Protein AF-A0A820NLX1-F1 (afdb_monomer_lite)

Sequence (592 aa):
MACFSILPISNDMIPKIEYGDEIFIEIHLDERYYVGDNAQLCKVWKKDEKIIIEKQFKIFSDPDQCFDFITSYEWRKVFLTITDQFTYILPLIHDIKQIVYIYIYSQSPDKVPYNSSIYSKLRSIVDENSSNADAVLLQDIEDFRRDLMPIKVINPVERKIKLLIHEKMDIDEYSIVWLHNNENSTFIDTSSIFDITNSFKSFYNVDQCLNYLTSESETKIFFITSYLDYELILSKVFELSRVISIYLFYNDPNSINISNKFIKKLRGIFSDMKTLCNQLSEEYKQNISMQKMSISIFHEDKHEKTIRNLSKDNARFLWFQLLINVLIRIPHNDQAKEQMINDCRIHYKDDSKAQRDIEKFNQTYKSSEALRFYTEDSFLYRLFNQALRKENIDFLFIFRFFMADMYNQLQQLYMEQFQNNSIQNGTGLMLFRGQIMSDIEFNYIKENIGRVISVNTFFSTTAHRQVAIIFSGAVPNVQNANYVSVLFEIDTNVLHNRIKRPFASLEAFSKIKDESEVLFAVGSTFRIESIHDYRTNEGYWYVKMKLAEDTDEINELRNQLEKQYCNQGDLCSIGQILRDMGDYKKKQNAVF

Radius of gyration: 30.39 Å; chains: 1; bounding box: 86×61×94 Å

Foldseek 3Di:
DDDDDDDDDDPPDPPPPDDDPDQAAEEEAELVDDPPPPPPDDDWDDDDPDTDDDHHYYYHNDVVVVVVVLVVCLRHAYAYEYELVCVVCLVVCLPRPNYQAYEYEYCCQVPRPDDCVVRVRYDYHFNNPDPCRCVVVVVVVVVVVLLPPDPPLPDLVVLLVCLVPPDLQPLALEAEEEAEALPDDDDDPCVLVVVQDLRYYYDPDLVVSLCVLPDPDNRAYAYEYQYPPVVVSLVSNQPRPSYQAYEYEYLDQPVDDDDPVRVQRYDGYHPDPVVVSVSSNVVSCLVVLLVLADLDDDDPPDFFGFKDFCVVCVVVLLLLVLLLLLLLLADQDVVLVVLLLVSQCSSCVSPPQQVVLSVVCNPPDDLLQLVLNCPDPHSCVVQVQVCLRRVVSNNSSSCSNSSNSVQVNLVVQLCVPPVVPPPVAQPFQWWKAKHKDWPVVVVVLVVQAQTKMWGSGWHKIASDQVLRLVRLVFDAPDDNPTMFIEMEIETARDDSVQDPWGKHFCCVNDPCNVRRMIITGGGFMKHWHDWDDPRNPSRHIYTYIYGDRDDPVNVVVSVVLCVVQVPPSHPVSSSVSVSVSVVVVVVVVVVD

Structure (mmCIF, N/CA/C/O backbone):
data_AF-A0A820NLX1-F1
#
_entry.id   AF-A0A820NLX1-F1
#
loop_
_atom_site.group_PDB
_atom_site.id
_atom_site.type_symbol
_atom_site.label_atom_id
_atom_site.label_alt_id
_atom_site.label_comp_id
_atom_site.label_asym_id
_atom_site.label_entity_id
_atom_site.label_seq_id
_atom_site.pdbx_PDB_ins_code
_atom_site.Cartn_x
_atom_site.Cartn_y
_atom_site.Cartn_z
_atom_site.occupancy
_atom_site.B_iso_or_equiv
_atom_site.auth_seq_id
_atom_site.auth_comp_id
_atom_site.auth_asym_id
_atom_site.auth_atom_id
_atom_site.pdbx_PDB_model_num
ATOM 1 N N . MET A 1 1 ? 53.587 31.827 45.228 1.00 31.38 1 MET A N 1
ATOM 2 C CA . MET A 1 1 ? 53.708 32.740 44.071 1.00 31.38 1 MET A CA 1
ATOM 3 C C . MET A 1 1 ? 53.280 31.958 42.839 1.00 31.38 1 MET A C 1
ATOM 5 O O . MET A 1 1 ? 53.704 30.818 42.728 1.00 31.38 1 MET A O 1
ATOM 9 N N . ALA A 1 2 ? 52.494 32.591 41.965 1.00 23.03 2 ALA A N 1
ATOM 10 C CA . ALA A 1 2 ? 52.063 32.152 40.630 1.00 23.03 2 ALA A CA 1
ATOM 11 C C . ALA A 1 2 ? 50.809 31.250 40.506 1.00 23.03 2 ALA A C 1
ATOM 13 O O . ALA A 1 2 ? 50.688 30.196 41.119 1.00 23.03 2 ALA A O 1
ATOM 14 N N . CYS A 1 3 ? 49.897 31.780 39.682 1.00 22.92 3 CYS A N 1
ATOM 15 C CA . CYS A 1 3 ? 48.597 31.315 39.198 1.00 22.92 3 CYS A CA 1
ATOM 16 C C . CYS A 1 3 ? 48.678 30.252 38.080 1.00 22.92 3 CYS A C 1
ATOM 18 O O . CYS A 1 3 ? 49.757 29.984 37.558 1.00 22.92 3 CYS A O 1
ATOM 20 N N . PHE A 1 4 ? 47.468 29.871 37.628 1.00 21.88 4 PHE A N 1
ATOM 21 C CA . PHE A 1 4 ? 47.058 29.228 36.363 1.00 21.88 4 PHE A CA 1
ATOM 22 C C . PHE A 1 4 ? 47.015 27.692 36.425 1.00 21.88 4 PHE A C 1
ATOM 24 O O . PHE A 1 4 ? 47.928 27.070 36.940 1.00 21.88 4 PHE A O 1
ATOM 31 N N . SER A 1 5 ? 45.984 26.987 35.955 1.00 21.77 5 SER A N 1
ATOM 32 C CA . SER A 1 5 ? 44.834 27.330 35.104 1.00 21.77 5 SER A CA 1
ATOM 33 C C . SER A 1 5 ? 43.844 26.158 35.128 1.00 21.77 5 SER A C 1
ATOM 35 O O . SER A 1 5 ? 44.254 25.004 35.233 1.00 21.77 5 SER A O 1
ATOM 37 N N . ILE A 1 6 ? 42.554 26.461 34.993 1.00 27.42 6 ILE A N 1
ATOM 38 C CA . ILE A 1 6 ? 41.476 25.490 34.780 1.00 27.42 6 ILE A CA 1
ATOM 39 C C . ILE A 1 6 ? 41.670 24.826 33.407 1.00 27.42 6 ILE A C 1
ATOM 41 O O . ILE A 1 6 ? 41.762 25.524 32.399 1.00 27.42 6 ILE A O 1
ATOM 45 N N . LEU A 1 7 ? 41.687 23.492 33.372 1.00 22.84 7 LEU A N 1
ATOM 46 C CA . LEU A 1 7 ? 41.442 22.683 32.175 1.00 22.84 7 LEU A CA 1
ATOM 47 C C . LEU A 1 7 ? 40.198 21.818 32.441 1.00 22.84 7 LEU A C 1
ATOM 49 O O . LEU A 1 7 ? 40.127 21.200 33.505 1.00 22.84 7 LEU A O 1
ATOM 53 N N . PRO A 1 8 ? 39.214 21.767 31.525 1.00 25.47 8 PRO A N 1
ATOM 54 C CA . PRO A 1 8 ? 38.041 20.919 31.679 1.00 25.47 8 PRO A CA 1
ATOM 55 C C . PRO A 1 8 ? 38.412 19.478 31.310 1.00 25.47 8 PRO A C 1
ATOM 57 O O . PRO A 1 8 ? 38.885 19.220 30.204 1.00 25.47 8 PRO A O 1
ATOM 60 N N . ILE A 1 9 ? 38.199 18.536 32.228 1.00 26.38 9 ILE A N 1
ATOM 61 C CA . ILE A 1 9 ? 38.354 17.108 31.939 1.00 26.38 9 ILE A CA 1
ATOM 62 C C . ILE A 1 9 ? 36.989 16.543 31.535 1.00 26.38 9 ILE A C 1
ATOM 64 O O . ILE A 1 9 ? 36.071 16.450 32.342 1.00 26.38 9 ILE A O 1
ATOM 68 N N . SER A 1 10 ? 36.921 16.276 30.228 1.00 25.80 10 SER A N 1
ATOM 69 C CA . SER A 1 10 ? 36.135 15.307 29.452 1.00 25.80 10 SER A CA 1
ATOM 70 C C . SER A 1 10 ? 34.902 14.648 30.078 1.00 25.80 10 SER A C 1
ATOM 72 O O . SER A 1 10 ? 34.985 13.902 31.048 1.00 25.80 10 SER A O 1
ATOM 74 N N . ASN A 1 11 ? 33.797 14.787 29.348 1.00 29.19 11 ASN A N 1
ATOM 75 C CA . ASN A 1 11 ? 32.502 14.125 29.509 1.00 29.19 11 ASN A CA 1
ATOM 76 C C . ASN A 1 11 ? 32.501 12.622 29.132 1.00 29.19 11 ASN A C 1
ATOM 78 O O . ASN A 1 11 ? 31.463 12.087 28.749 1.00 29.19 11 ASN A O 1
ATOM 82 N N . ASP A 1 12 ? 33.643 11.939 29.208 1.00 30.64 12 ASP A N 1
ATOM 83 C CA . ASP A 1 12 ? 33.758 10.539 28.800 1.00 30.64 12 ASP A CA 1
ATOM 84 C C . ASP A 1 12 ? 33.821 9.619 30.020 1.00 30.64 12 ASP A C 1
ATOM 86 O O . ASP A 1 12 ? 34.650 9.807 30.909 1.00 30.64 12 ASP A O 1
ATOM 90 N N . MET A 1 13 ? 32.960 8.594 29.994 1.00 27.69 13 MET A N 1
ATOM 91 C CA . MET A 1 13 ? 32.709 7.556 31.009 1.00 27.69 13 MET A CA 1
ATOM 92 C C . MET A 1 13 ? 31.575 7.842 32.012 1.00 27.69 13 MET A C 1
ATOM 94 O O . MET A 1 13 ? 31.702 7.576 33.204 1.00 27.69 13 MET A O 1
ATOM 98 N N . ILE A 1 14 ? 30.404 8.258 31.521 1.00 24.91 14 ILE A N 1
ATOM 99 C CA . ILE A 1 14 ? 29.155 7.730 32.097 1.00 24.91 14 ILE A CA 1
ATOM 100 C C . ILE A 1 14 ? 28.927 6.375 31.408 1.00 24.91 14 ILE A C 1
ATOM 102 O O . ILE A 1 14 ? 28.876 6.350 30.175 1.00 24.91 14 ILE A O 1
ATOM 106 N N . PRO A 1 15 ? 28.824 5.243 32.129 1.00 23.91 15 PRO A N 1
ATOM 107 C CA . PRO A 1 15 ? 28.508 3.972 31.493 1.00 23.91 15 PRO A CA 1
ATOM 108 C C . PRO A 1 15 ? 27.166 4.121 30.774 1.00 23.91 15 PRO A C 1
ATOM 110 O O . PRO A 1 15 ? 26.164 4.464 31.402 1.00 23.91 15 PRO A O 1
ATOM 113 N N . LYS A 1 16 ? 27.133 3.876 29.458 1.00 25.72 16 LYS A N 1
ATOM 114 C CA . LYS A 1 16 ? 25.879 3.605 28.750 1.00 25.72 16 LYS A CA 1
ATOM 115 C C . LYS A 1 16 ? 25.278 2.363 29.397 1.00 25.72 16 LYS A C 1
ATOM 117 O O . LYS A 1 16 ? 25.730 1.253 29.138 1.00 25.72 16 LYS A O 1
ATOM 122 N N . ILE A 1 17 ? 24.307 2.562 30.278 1.00 28.64 17 ILE A N 1
ATOM 123 C CA . ILE A 1 17 ? 23.486 1.471 30.778 1.00 28.64 17 ILE A CA 1
ATOM 124 C C . ILE A 1 17 ? 22.550 1.114 29.620 1.00 28.64 17 ILE A C 1
ATOM 126 O O . ILE A 1 17 ? 21.674 1.894 29.256 1.00 28.64 17 ILE A O 1
ATOM 130 N N . GLU A 1 18 ? 22.801 -0.021 28.973 1.00 27.30 18 GLU A N 1
ATOM 131 C CA . GLU A 1 18 ? 21.825 -0.648 28.084 1.00 27.30 18 GLU A CA 1
ATOM 132 C C . GLU A 1 18 ? 20.698 -1.202 28.963 1.00 27.30 18 GLU A C 1
ATOM 134 O O . GLU A 1 18 ? 20.924 -2.048 29.829 1.00 27.30 18 GLU A O 1
ATOM 139 N N . TYR A 1 19 ? 19.490 -0.670 28.789 1.00 36.62 19 TYR A N 1
ATOM 140 C CA . TYR A 1 19 ? 18.296 -1.120 29.497 1.00 36.62 19 TYR A CA 1
ATOM 141 C C . TYR A 1 19 ? 17.503 -2.047 28.574 1.00 36.62 19 TYR A C 1
ATOM 143 O O . TYR A 1 19 ? 17.230 -1.667 27.440 1.00 36.62 19 TYR A O 1
ATOM 151 N N . GLY A 1 20 ? 17.135 -3.234 29.067 1.00 37.75 20 GLY A N 1
ATOM 152 C CA . GLY A 1 20 ? 16.296 -4.193 28.339 1.00 37.75 20 GLY A CA 1
ATOM 153 C C . GLY A 1 20 ? 14.935 -3.622 27.914 1.00 37.75 20 GLY A C 1
ATOM 154 O O . GLY A 1 20 ? 14.416 -2.686 28.540 1.00 37.75 20 GLY A O 1
ATOM 155 N N . ASP A 1 21 ? 14.375 -4.220 26.861 1.00 40.56 21 ASP A N 1
ATOM 156 C CA . ASP A 1 21 ? 13.194 -3.818 26.072 1.00 40.56 21 ASP A CA 1
ATOM 157 C C . ASP A 1 21 ? 11.840 -3.910 26.835 1.00 40.56 21 ASP A C 1
ATOM 159 O O . ASP A 1 21 ? 10.768 -4.033 26.237 1.00 40.56 21 ASP A O 1
ATOM 163 N N . GLU A 1 22 ? 11.832 -3.879 28.174 1.00 48.84 22 GLU A N 1
ATOM 164 C CA . GLU A 1 22 ? 10.600 -4.042 28.961 1.00 48.84 22 GLU A CA 1
ATOM 165 C C . GLU A 1 22 ? 9.760 -2.746 29.046 1.00 48.84 22 GLU A C 1
ATOM 167 O O . GLU A 1 22 ? 10.240 -1.667 29.402 1.00 48.84 22 GLU A O 1
ATOM 172 N N . ILE A 1 23 ? 8.455 -2.866 28.757 1.00 49.94 23 ILE A N 1
ATOM 173 C CA . ILE A 1 23 ? 7.461 -1.768 28.707 1.00 49.94 23 ILE A CA 1
ATOM 174 C C . ILE A 1 23 ? 6.946 -1.368 30.114 1.00 49.94 23 ILE A C 1
ATOM 176 O O . ILE A 1 23 ? 6.302 -0.326 30.286 1.00 49.94 23 ILE A O 1
ATOM 180 N N . PHE A 1 24 ? 7.233 -2.163 31.149 1.00 59.38 24 PHE A N 1
ATOM 181 C CA . PHE A 1 24 ? 6.759 -1.938 32.518 1.00 59.38 24 PHE A CA 1
ATOM 182 C C . PHE A 1 24 ? 7.853 -2.204 33.566 1.00 59.38 24 PHE A C 1
ATOM 184 O O . PHE A 1 24 ? 8.841 -2.871 33.275 1.00 59.38 24 PHE A O 1
ATOM 191 N N . ILE A 1 25 ? 7.693 -1.642 34.770 1.00 62.28 25 ILE A N 1
ATOM 192 C CA . ILE A 1 25 ? 8.643 -1.747 35.894 1.00 62.28 25 ILE A CA 1
ATOM 193 C C . ILE A 1 25 ? 7.877 -2.127 37.166 1.00 62.28 25 ILE A C 1
ATOM 195 O O . ILE A 1 25 ? 6.803 -1.585 37.441 1.00 62.28 25 ILE A O 1
ATOM 199 N N . GLU A 1 26 ? 8.451 -3.036 37.949 1.00 63.94 26 GLU A N 1
ATOM 200 C CA . GLU A 1 26 ? 8.008 -3.347 39.311 1.00 63.94 26 GLU A CA 1
ATOM 201 C C . GLU A 1 26 ? 8.774 -2.436 40.287 1.00 63.94 26 GLU A C 1
ATOM 203 O O . GLU A 1 26 ? 9.999 -2.348 40.244 1.00 63.94 26 GLU A O 1
ATOM 208 N N . ILE A 1 27 ? 8.085 -1.669 41.124 1.00 66.19 27 ILE A N 1
ATOM 209 C CA . ILE A 1 27 ? 8.726 -0.747 42.065 1.00 66.19 27 ILE A CA 1
ATOM 210 C C . ILE A 1 27 ? 8.269 -1.092 43.468 1.00 66.19 27 ILE A C 1
ATOM 212 O O . ILE A 1 27 ? 7.073 -1.178 43.719 1.00 66.19 27 ILE A O 1
ATOM 216 N N . HIS A 1 28 ? 9.220 -1.229 44.381 1.00 65.75 28 HIS A N 1
ATOM 217 C CA . HIS A 1 28 ? 8.957 -1.431 45.795 1.00 65.75 28 HIS A CA 1
ATOM 218 C C . HIS A 1 28 ? 9.399 -0.190 46.564 1.00 65.75 28 HIS A C 1
ATOM 220 O O . HIS A 1 28 ? 10.544 0.239 46.451 1.00 65.75 28 HIS A O 1
ATOM 226 N N . LEU A 1 29 ? 8.497 0.393 47.341 1.00 64.19 29 LEU A N 1
ATOM 227 C CA . LEU A 1 29 ? 8.818 1.421 48.318 1.00 64.19 29 LEU A CA 1
ATOM 228 C C . LEU A 1 29 ? 8.766 0.773 49.704 1.00 64.19 29 LEU A C 1
ATOM 230 O O . LEU A 1 29 ? 7.688 0.425 50.185 1.00 64.19 29 LEU A O 1
ATOM 234 N N . ASP A 1 30 ? 9.935 0.556 50.293 1.00 59.59 30 ASP A N 1
ATOM 235 C CA . ASP A 1 30 ? 10.122 -0.251 51.495 1.00 59.59 30 ASP A CA 1
ATOM 236 C C . ASP A 1 30 ? 11.162 0.400 52.420 1.00 59.59 30 ASP A C 1
ATOM 238 O O . ASP A 1 30 ? 12.327 0.587 52.070 1.00 59.59 30 ASP A O 1
ATOM 242 N N . GLU A 1 31 ? 10.715 0.772 53.616 1.00 56.31 31 GLU A N 1
ATOM 243 C CA . GLU A 1 31 ? 11.454 1.527 54.625 1.00 56.31 31 GLU A CA 1
ATOM 244 C C . GLU A 1 31 ? 12.536 0.687 55.298 1.00 56.31 31 GLU A C 1
ATOM 246 O O . GLU A 1 31 ? 13.392 1.220 56.003 1.00 56.31 31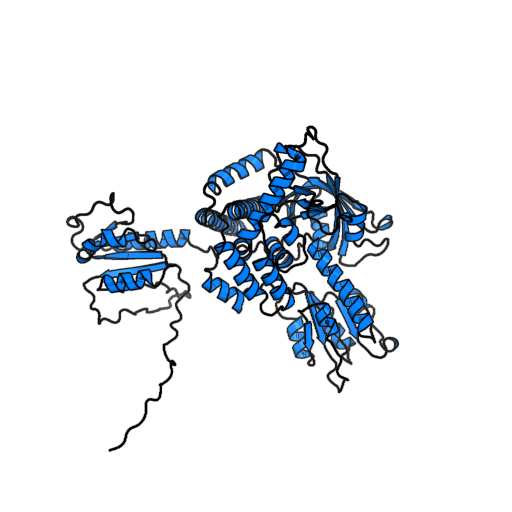 GLU A O 1
ATOM 251 N N . ARG A 1 32 ? 12.487 -0.636 55.111 1.00 60.09 32 ARG A N 1
ATOM 252 C CA . ARG A 1 32 ? 13.425 -1.590 55.709 1.00 60.09 32 ARG A CA 1
ATOM 253 C C . ARG A 1 32 ? 14.750 -1.650 54.953 1.00 60.09 32 ARG A C 1
ATOM 255 O O . ARG A 1 32 ? 15.709 -2.218 55.472 1.00 60.09 32 ARG A O 1
ATOM 262 N N . TYR A 1 33 ? 14.813 -1.064 53.760 1.00 52.62 33 TYR A N 1
ATOM 263 C CA . TYR A 1 33 ? 16.028 -0.934 52.961 1.00 52.62 33 TYR A CA 1
ATOM 264 C C . TYR A 1 33 ? 16.676 0.432 53.222 1.00 52.62 33 TYR A C 1
ATOM 266 O O . TYR A 1 33 ? 15.976 1.428 53.357 1.00 52.62 33 TYR A O 1
ATOM 274 N N . TYR A 1 34 ? 18.006 0.517 53.324 1.00 41.22 34 TYR A N 1
ATOM 275 C CA . TYR A 1 34 ? 18.696 1.799 53.533 1.00 41.22 34 TYR A CA 1
ATOM 276 C C . TYR A 1 34 ? 19.179 2.397 52.202 1.00 41.22 34 TYR A C 1
ATOM 278 O O . TYR A 1 34 ? 19.602 1.673 51.307 1.00 41.22 34 TYR A O 1
ATOM 286 N N . VAL A 1 35 ? 19.238 3.736 52.107 1.00 41.03 35 VAL A N 1
ATOM 287 C CA . VAL A 1 35 ? 19.725 4.517 50.935 1.00 41.03 35 VAL A CA 1
ATOM 288 C C . VAL A 1 35 ? 21.167 4.149 50.496 1.00 41.03 35 VAL A C 1
ATOM 290 O O . VAL A 1 35 ? 21.619 4.551 49.428 1.00 41.03 35 VAL A O 1
ATOM 293 N N . GLY A 1 36 ? 21.903 3.365 51.295 1.00 41.16 36 GLY A N 1
ATOM 294 C CA . GLY A 1 36 ? 23.244 2.848 50.982 1.00 41.16 36 GLY A CA 1
ATOM 295 C C . GLY A 1 36 ? 23.307 1.378 50.544 1.00 41.16 36 GLY A C 1
ATOM 296 O O . GLY A 1 36 ? 24.378 0.916 50.147 1.00 41.16 36 GLY A O 1
ATOM 297 N N . ASP A 1 37 ? 22.199 0.639 50.595 1.00 39.69 37 ASP A N 1
ATOM 298 C CA . ASP A 1 37 ? 22.145 -0.728 50.091 1.00 39.69 37 ASP A CA 1
ATOM 299 C C . ASP A 1 37 ? 22.026 -0.656 48.568 1.00 39.69 37 ASP A C 1
ATOM 301 O O . ASP A 1 37 ? 20.981 -0.306 48.024 1.00 39.69 37 ASP A O 1
ATOM 305 N N . ASN A 1 38 ? 23.117 -0.944 47.853 1.00 42.81 38 ASN A N 1
ATOM 306 C CA . ASN A 1 38 ? 23.130 -1.019 46.390 1.00 42.81 38 ASN A CA 1
ATOM 307 C C . ASN A 1 38 ? 22.174 -2.124 45.895 1.00 42.81 38 ASN A C 1
ATOM 309 O O . ASN A 1 38 ? 22.603 -3.222 45.536 1.00 42.81 38 ASN A O 1
ATOM 313 N N . ALA A 1 39 ? 20.872 -1.846 45.828 1.00 37.34 39 ALA A N 1
ATOM 314 C CA . ALA A 1 39 ? 19.876 -2.717 45.223 1.00 37.34 39 ALA A CA 1
ATOM 315 C C . ALA A 1 39 ? 19.937 -2.578 43.689 1.00 37.34 39 ALA A C 1
ATOM 317 O O . ALA A 1 39 ? 19.090 -1.973 43.026 1.00 37.34 39 ALA A O 1
ATOM 318 N N . GLN A 1 40 ? 21.011 -3.128 43.126 1.00 47.03 40 GLN A N 1
ATOM 319 C CA . GLN A 1 40 ? 21.051 -3.695 41.784 1.00 47.03 40 GLN A CA 1
ATOM 320 C C . GLN A 1 40 ? 21.568 -5.123 41.934 1.00 47.03 40 GLN A C 1
ATOM 322 O O . GLN A 1 40 ? 22.774 -5.354 41.949 1.00 47.03 40 GLN A O 1
ATOM 327 N N . LEU A 1 41 ? 20.665 -6.093 42.059 1.00 28.30 41 LEU A N 1
ATOM 328 C CA . LEU A 1 41 ? 21.041 -7.504 42.020 1.00 28.30 41 LEU A CA 1
ATOM 329 C C . LEU A 1 41 ? 20.076 -8.284 41.125 1.00 28.30 41 LEU A C 1
ATOM 331 O O . LEU A 1 41 ? 19.048 -8.784 41.566 1.00 28.30 41 LEU A O 1
ATOM 335 N N . CYS A 1 42 ? 20.473 -8.428 39.860 1.00 30.61 42 CYS A N 1
ATOM 336 C CA . CYS A 1 42 ? 20.044 -9.525 38.996 1.00 30.61 42 CYS A CA 1
ATOM 337 C C . CYS A 1 42 ? 21.043 -10.684 39.145 1.00 30.61 42 CYS A C 1
ATOM 339 O O . CYS A 1 42 ? 22.252 -10.458 39.055 1.00 30.61 42 CYS A O 1
ATOM 341 N N . LYS A 1 43 ? 20.572 -11.933 39.292 1.00 24.08 43 LYS A N 1
ATOM 342 C CA . LYS A 1 43 ? 21.401 -13.126 39.036 1.00 24.08 43 LYS A CA 1
ATOM 343 C C . LYS A 1 43 ? 20.657 -14.209 38.258 1.00 24.08 43 LYS A C 1
ATOM 345 O O . LYS A 1 43 ? 19.611 -14.686 38.679 1.00 24.08 43 LYS A O 1
ATOM 350 N N . VAL A 1 44 ? 21.290 -14.569 37.139 1.00 24.95 44 VAL A N 1
ATOM 351 C CA . VAL A 1 44 ? 20.954 -15.554 36.098 1.00 24.95 44 VAL A CA 1
ATOM 352 C C . VAL A 1 44 ? 21.358 -16.964 36.506 1.00 24.95 44 VAL A C 1
ATOM 354 O O . VAL A 1 44 ? 22.480 -17.171 36.966 1.00 24.95 44 VAL A O 1
ATOM 357 N N . TRP A 1 45 ? 20.502 -17.950 36.224 1.00 26.98 45 TRP A N 1
ATOM 358 C CA . TRP A 1 45 ? 20.944 -19.340 36.078 1.00 26.98 45 TRP A CA 1
ATOM 359 C C . TRP A 1 45 ? 20.182 -20.104 34.995 1.00 26.98 45 TRP A C 1
ATOM 361 O O . TRP A 1 45 ? 19.021 -19.836 34.698 1.00 26.98 45 TRP A O 1
ATOM 371 N N . LYS A 1 46 ? 20.896 -21.069 34.409 1.00 24.61 46 LYS A N 1
ATOM 372 C CA . LYS A 1 46 ? 20.500 -21.905 33.275 1.00 24.61 46 LYS A CA 1
ATOM 373 C C . LYS A 1 46 ? 20.122 -23.297 33.784 1.00 24.61 46 LYS A C 1
ATOM 375 O O . LYS A 1 46 ? 20.963 -23.973 34.374 1.00 24.61 46 LYS A O 1
ATOM 380 N N . LYS A 1 47 ? 18.898 -23.747 33.512 1.00 26.08 47 LYS A N 1
ATOM 381 C CA . LYS A 1 47 ? 18.521 -25.163 33.590 1.00 26.08 47 LYS A CA 1
ATOM 382 C C . LYS A 1 47 ? 17.574 -25.454 32.427 1.00 26.08 47 LYS A C 1
ATOM 384 O O . LYS A 1 47 ? 16.581 -24.757 32.267 1.00 26.08 47 LYS A O 1
ATOM 389 N N . ASP A 1 48 ? 17.959 -26.413 31.591 1.00 32.72 48 ASP A N 1
ATOM 390 C CA . ASP A 1 48 ? 17.182 -26.928 30.454 1.00 32.72 48 ASP A CA 1
ATOM 391 C C . ASP A 1 48 ? 16.861 -25.894 29.350 1.00 32.72 48 ASP A C 1
ATOM 393 O O . ASP A 1 48 ? 15.712 -25.583 29.055 1.00 32.72 48 ASP A O 1
ATOM 397 N N . GLU A 1 49 ? 17.924 -25.355 28.737 1.00 34.50 49 GLU A N 1
ATOM 398 C CA . GLU A 1 49 ? 17.938 -24.562 27.483 1.00 34.50 49 GLU A CA 1
ATOM 399 C C . GLU A 1 49 ? 17.044 -23.312 27.379 1.00 34.50 49 GLU A C 1
ATOM 401 O O . GLU A 1 49 ? 17.078 -22.621 26.362 1.00 34.50 49 GLU A O 1
ATOM 406 N N . LYS A 1 50 ? 16.364 -22.903 28.451 1.00 26.91 50 LYS A N 1
ATOM 407 C CA . LYS A 1 50 ? 15.814 -21.549 28.584 1.00 26.91 50 LYS A CA 1
ATOM 408 C C . LYS A 1 50 ? 16.621 -20.731 29.587 1.00 26.91 50 LYS A C 1
ATOM 410 O O . LYS A 1 50 ? 16.731 -21.081 30.758 1.00 26.91 50 LYS A O 1
ATOM 415 N N . ILE A 1 51 ? 17.166 -19.612 29.116 1.00 29.05 51 ILE A N 1
ATOM 416 C CA . ILE A 1 51 ? 17.581 -18.498 29.972 1.00 29.05 51 ILE A CA 1
ATOM 417 C C . ILE A 1 51 ? 16.359 -17.578 30.062 1.00 29.05 51 ILE A C 1
ATOM 419 O O . ILE A 1 51 ? 15.961 -17.003 29.056 1.00 29.05 51 ILE A O 1
ATOM 423 N N . ILE A 1 52 ? 15.734 -17.479 31.234 1.00 35.91 52 ILE A N 1
ATOM 424 C CA . ILE A 1 52 ? 14.674 -16.499 31.515 1.00 35.91 52 ILE A CA 1
ATOM 425 C C . ILE A 1 52 ? 15.188 -15.622 32.647 1.00 35.91 52 ILE A C 1
ATOM 427 O O . ILE A 1 52 ? 15.260 -16.128 33.761 1.00 35.91 52 ILE A O 1
ATOM 431 N N . ILE A 1 53 ? 15.523 -14.356 32.364 1.00 31.67 53 ILE A N 1
ATOM 432 C CA . ILE A 1 53 ? 15.530 -13.234 33.322 1.00 31.67 53 ILE A CA 1
ATOM 433 C C . ILE A 1 53 ? 15.324 -11.931 32.546 1.00 31.67 53 ILE A C 1
ATOM 435 O O . ILE A 1 53 ? 16.276 -11.434 31.960 1.00 31.67 53 ILE A O 1
ATOM 439 N N . GLU A 1 54 ? 14.131 -11.346 32.628 1.00 38.19 54 GLU A N 1
ATOM 440 C CA . GLU A 1 54 ? 13.929 -9.894 32.563 1.00 38.19 54 GLU A CA 1
ATOM 441 C C . GLU A 1 54 ? 12.794 -9.549 33.547 1.00 38.19 54 GLU A C 1
ATOM 443 O O . GLU A 1 54 ? 11.664 -10.028 33.439 1.00 38.19 54 GLU A O 1
ATOM 448 N N . LYS A 1 55 ? 13.165 -8.859 34.626 1.00 50.47 55 LYS A N 1
ATOM 449 C CA . LYS A 1 55 ? 12.286 -8.103 35.521 1.00 50.47 55 LYS A CA 1
ATOM 450 C C . LYS A 1 55 ? 13.144 -6.956 36.031 1.00 50.47 55 LYS A C 1
ATOM 452 O O . LYS A 1 55 ? 14.022 -7.172 36.869 1.00 50.47 55 LYS A O 1
ATOM 457 N N . GLN A 1 56 ? 12.936 -5.747 35.526 1.00 55.75 56 GLN A N 1
ATOM 458 C CA . GLN A 1 56 ? 13.454 -4.564 36.209 1.00 55.75 56 GLN A CA 1
ATOM 459 C C . GLN A 1 56 ? 12.557 -4.289 37.419 1.00 55.75 56 GLN A C 1
ATOM 461 O O . GLN A 1 56 ? 11.517 -3.648 37.279 1.00 55.75 56 GLN A O 1
ATOM 466 N N . PHE A 1 57 ? 12.937 -4.804 38.593 1.00 60.66 57 PHE A N 1
ATOM 467 C CA . PHE A 1 57 ? 12.355 -4.351 39.854 1.00 60.66 57 PHE A CA 1
ATOM 468 C C . PHE A 1 57 ? 13.294 -3.355 40.542 1.00 60.66 57 PHE A C 1
ATOM 470 O O . PHE A 1 57 ? 14.518 -3.525 40.517 1.00 60.66 57 PHE A O 1
ATOM 477 N N . LYS A 1 58 ? 12.747 -2.281 41.114 1.00 65.19 58 LYS A N 1
ATOM 478 C CA . LYS A 1 58 ? 13.526 -1.227 41.777 1.00 65.19 58 LYS A CA 1
ATOM 479 C C . LYS A 1 58 ? 12.987 -0.975 43.176 1.00 65.19 58 LYS A C 1
ATOM 481 O O . LYS A 1 58 ? 11.790 -0.780 43.336 1.00 65.19 58 LYS A O 1
ATOM 486 N N . ILE A 1 59 ? 13.871 -0.978 44.169 1.00 65.38 59 ILE A N 1
ATOM 487 C CA . ILE A 1 59 ? 13.510 -0.746 45.570 1.00 65.38 59 ILE A CA 1
ATOM 488 C C . ILE A 1 59 ? 13.958 0.659 45.973 1.00 65.38 59 ILE A C 1
ATOM 490 O O . ILE A 1 59 ? 15.081 1.060 45.660 1.00 65.38 59 ILE A O 1
ATOM 494 N N . PHE A 1 60 ? 13.083 1.387 46.656 1.00 70.25 60 PHE A N 1
ATOM 495 C CA . PHE A 1 60 ? 13.330 2.703 47.227 1.00 70.25 60 PHE A CA 1
ATOM 496 C C . PHE A 1 60 ? 12.988 2.683 48.710 1.00 70.25 60 PHE A C 1
ATOM 498 O O . PHE A 1 60 ? 12.004 2.074 49.113 1.00 70.25 60 PHE A O 1
ATOM 505 N N . SER A 1 61 ? 13.769 3.404 49.504 1.00 72.12 61 SER A N 1
ATOM 506 C CA . SER A 1 61 ? 13.486 3.659 50.919 1.00 72.12 61 SER A CA 1
ATOM 507 C C . SER A 1 61 ? 13.007 5.087 51.179 1.00 72.12 61 SER A C 1
ATOM 509 O O . SER A 1 61 ? 12.675 5.442 52.305 1.00 72.12 61 SER A O 1
ATOM 511 N N . ASP A 1 62 ? 13.035 5.920 50.140 1.00 76.19 62 ASP A N 1
ATOM 512 C CA . ASP A 1 62 ? 12.704 7.338 50.168 1.00 76.19 62 ASP A CA 1
ATOM 513 C C . ASP A 1 62 ? 11.621 7.618 49.108 1.00 76.19 62 ASP A C 1
ATOM 515 O O . ASP A 1 62 ? 11.864 7.375 47.917 1.00 76.19 62 ASP A O 1
ATOM 519 N N . PRO A 1 63 ? 10.423 8.085 49.511 1.00 75.62 63 PRO A N 1
ATOM 520 C CA . PRO A 1 63 ? 9.335 8.391 48.590 1.00 75.62 63 PRO A CA 1
ATOM 521 C C . PRO A 1 63 ? 9.727 9.394 47.507 1.00 75.62 63 PRO A C 1
ATOM 523 O O . PRO A 1 63 ? 9.357 9.192 46.354 1.00 75.62 63 PRO A O 1
ATOM 526 N N . ASP A 1 64 ? 10.504 10.427 47.841 1.00 76.00 64 ASP A N 1
ATOM 527 C CA . ASP A 1 64 ? 10.846 11.498 46.895 1.00 76.00 64 ASP A CA 1
ATOM 528 C C . ASP A 1 64 ? 11.710 10.961 45.745 1.00 76.00 64 ASP A C 1
ATOM 530 O O . ASP A 1 64 ? 11.422 11.200 44.572 1.00 76.00 64 ASP A O 1
ATOM 534 N N . GLN A 1 65 ? 12.683 10.100 46.055 1.00 74.12 65 GLN A N 1
ATOM 535 C CA . GLN A 1 65 ? 13.488 9.409 45.041 1.00 74.12 65 GLN A CA 1
ATOM 536 C C . GLN A 1 65 ? 12.660 8.449 44.180 1.00 74.12 65 GLN A C 1
ATOM 538 O O . GLN A 1 65 ? 12.920 8.302 42.984 1.00 74.12 65 GLN A O 1
ATOM 543 N N . CYS A 1 66 ? 11.659 7.794 44.773 1.00 76.00 66 CYS A N 1
ATOM 544 C CA . CYS A 1 66 ? 10.727 6.941 44.042 1.00 76.00 66 CYS A CA 1
ATOM 545 C C . CYS A 1 66 ? 9.877 7.766 43.061 1.00 76.00 66 CYS A C 1
ATOM 547 O O . CYS A 1 66 ? 9.717 7.376 41.902 1.00 76.00 66 CYS A O 1
ATOM 549 N N . PHE A 1 67 ? 9.390 8.937 43.483 1.00 75.31 67 PHE A N 1
ATOM 550 C CA . PHE A 1 67 ? 8.640 9.855 42.626 1.00 75.31 67 PHE A CA 1
ATOM 551 C C . PHE A 1 67 ? 9.489 10.405 41.479 1.00 75.31 67 PHE A C 1
ATOM 553 O O . PHE A 1 67 ? 9.060 10.341 40.324 1.00 75.31 67 PHE A O 1
ATOM 560 N N . ASP A 1 68 ? 10.698 10.887 41.764 1.00 73.00 68 ASP A N 1
ATOM 561 C CA . ASP A 1 68 ? 11.635 11.371 40.745 1.00 73.00 68 ASP A CA 1
ATOM 562 C C . ASP A 1 68 ? 11.946 10.271 39.725 1.00 73.00 68 ASP A C 1
ATOM 564 O O . ASP A 1 68 ? 11.933 10.498 38.513 1.00 73.00 68 ASP A O 1
ATOM 568 N N . PHE A 1 69 ? 12.130 9.036 40.196 1.00 71.44 69 PHE A N 1
ATOM 569 C CA . PHE A 1 69 ? 12.308 7.896 39.312 1.00 71.44 69 PHE A CA 1
ATOM 570 C C . PHE A 1 69 ? 11.070 7.663 38.439 1.00 71.44 69 PHE A C 1
ATOM 572 O O . PHE A 1 69 ? 11.190 7.672 37.218 1.00 71.44 69 PHE A O 1
ATOM 579 N N . ILE A 1 70 ? 9.873 7.521 39.014 1.00 67.75 70 ILE A N 1
ATOM 580 C CA . ILE A 1 70 ? 8.639 7.266 38.248 1.00 67.75 70 ILE A CA 1
ATOM 581 C C . ILE A 1 70 ? 8.377 8.373 37.216 1.00 67.75 70 ILE A C 1
ATOM 583 O O . ILE A 1 70 ? 7.979 8.090 36.084 1.00 67.75 70 ILE A O 1
ATOM 587 N N . THR A 1 71 ? 8.614 9.631 37.586 1.00 66.44 71 THR A N 1
ATOM 588 C CA . THR A 1 71 ? 8.401 10.782 36.701 1.00 66.44 71 THR A CA 1
ATOM 589 C C . THR A 1 71 ? 9.455 10.889 35.599 1.00 66.44 71 THR A C 1
ATOM 591 O O . THR A 1 71 ? 9.109 11.272 34.484 1.00 66.44 71 THR A O 1
ATOM 594 N N . SER A 1 72 ? 10.697 10.458 35.842 1.00 64.50 72 SER A N 1
ATOM 595 C CA . SER A 1 72 ? 11.752 10.426 34.816 1.00 64.50 72 SER A CA 1
ATOM 596 C C . SER A 1 72 ? 11.504 9.415 33.677 1.00 64.50 72 SER A C 1
ATOM 598 O O . SER A 1 72 ? 12.106 9.542 32.609 1.00 64.50 72 SER A O 1
ATOM 600 N N . TYR A 1 73 ? 10.584 8.453 33.852 1.00 58.91 73 TYR A N 1
ATOM 601 C CA . TYR A 1 73 ? 10.211 7.443 32.846 1.00 58.91 73 TYR A CA 1
ATOM 602 C C . TYR A 1 73 ? 8.742 7.578 32.406 1.00 58.91 73 TYR A C 1
ATOM 604 O O . TYR A 1 73 ? 7.919 6.689 32.627 1.00 58.91 73 TYR A O 1
ATOM 612 N N . GLU A 1 74 ? 8.412 8.681 31.724 1.00 52.88 74 GLU A N 1
ATOM 613 C CA . GLU A 1 74 ? 7.035 9.057 31.338 1.00 52.88 74 GLU A CA 1
ATOM 614 C C . GLU A 1 74 ? 6.226 7.984 30.575 1.00 52.88 74 GLU A C 1
ATOM 616 O O . GLU A 1 74 ? 4.995 8.011 30.583 1.00 52.88 74 GLU A O 1
ATOM 621 N N . TRP A 1 75 ? 6.890 7.035 29.914 1.00 51.72 75 TRP A N 1
ATOM 622 C CA . TRP A 1 75 ? 6.276 6.062 29.003 1.00 51.72 75 TRP A CA 1
ATOM 623 C C . TRP A 1 75 ? 6.123 4.648 29.578 1.00 51.72 75 TRP A C 1
ATOM 625 O O . TRP A 1 75 ? 5.570 3.784 28.894 1.00 51.72 75 TRP A O 1
ATOM 635 N N . ARG A 1 76 ? 6.581 4.385 30.809 1.00 63.09 76 ARG A N 1
ATOM 636 C CA . ARG A 1 76 ? 6.495 3.048 31.416 1.00 63.09 76 ARG A CA 1
ATOM 637 C C . ARG A 1 76 ? 5.293 2.907 32.338 1.00 63.09 76 ARG A C 1
ATOM 639 O O . ARG A 1 76 ? 4.871 3.844 33.013 1.00 63.09 76 ARG A O 1
ATOM 646 N N . LYS A 1 77 ? 4.732 1.701 32.353 1.00 70.94 77 LYS A N 1
ATOM 647 C CA . LYS A 1 77 ? 3.692 1.309 33.305 1.00 70.94 77 LYS A CA 1
ATOM 648 C C . LYS A 1 77 ? 4.336 0.759 34.575 1.00 70.94 77 LYS A C 1
ATOM 650 O O . LYS A 1 77 ? 5.295 0.001 34.496 1.00 70.94 77 LYS A O 1
ATOM 655 N N . VAL A 1 78 ? 3.831 1.167 35.734 1.00 76.56 78 VAL A N 1
ATOM 656 C CA . VAL A 1 78 ? 4.438 0.875 37.037 1.00 76.56 78 VAL A CA 1
ATOM 657 C C . VAL A 1 78 ? 3.483 0.043 37.882 1.00 76.56 78 VAL A C 1
ATOM 659 O O . VAL A 1 78 ? 2.336 0.437 38.104 1.00 76.56 78 VAL A O 1
ATOM 662 N N . PHE A 1 79 ? 3.978 -1.091 38.367 1.00 78.19 79 PHE A N 1
ATOM 663 C CA . PHE A 1 79 ? 3.369 -1.843 39.460 1.00 78.19 79 PHE A CA 1
ATOM 664 C C . PHE A 1 79 ? 4.088 -1.416 40.727 1.00 78.19 79 PHE A C 1
ATOM 666 O O . PHE A 1 79 ? 5.284 -1.659 40.857 1.00 78.19 79 PHE A O 1
ATOM 673 N N . LEU A 1 80 ? 3.385 -0.720 41.614 1.00 83.00 80 LEU A N 1
ATOM 674 C CA . LEU A 1 80 ? 3.977 -0.173 42.824 1.00 83.00 80 LEU A CA 1
ATOM 675 C C . LEU A 1 80 ? 3.561 -1.024 44.018 1.00 83.00 80 LEU A C 1
ATOM 677 O O . LEU A 1 80 ? 2.374 -1.184 44.285 1.00 83.00 80 LEU A O 1
ATOM 681 N N . THR A 1 81 ? 4.523 -1.534 44.769 1.00 82.44 81 THR A N 1
ATOM 682 C CA . THR A 1 81 ? 4.272 -2.068 46.102 1.00 82.44 81 THR A CA 1
ATOM 683 C C . THR A 1 81 ? 4.768 -1.066 47.131 1.00 82.44 81 THR A C 1
ATOM 685 O O . THR A 1 81 ? 5.866 -0.533 46.988 1.00 82.44 81 THR A O 1
ATOM 688 N N . ILE A 1 82 ? 3.999 -0.839 48.182 1.00 82.75 82 ILE A N 1
ATOM 689 C CA . ILE A 1 82 ? 4.404 -0.022 49.322 1.00 82.75 82 ILE A CA 1
ATOM 690 C C . ILE A 1 82 ? 4.207 -0.823 50.602 1.00 82.75 82 ILE A C 1
ATOM 692 O O . ILE A 1 82 ? 3.355 -1.704 50.648 1.00 82.75 82 ILE A O 1
ATOM 696 N N . THR A 1 83 ? 4.949 -0.512 51.646 1.00 82.38 83 THR A N 1
ATOM 697 C CA . THR A 1 83 ? 4.719 -1.061 52.987 1.00 82.38 83 THR A CA 1
ATOM 698 C C . THR A 1 83 ? 3.715 -0.224 53.783 1.00 82.38 83 THR A C 1
ATOM 700 O O . THR A 1 83 ? 3.369 0.903 53.405 1.00 82.38 83 THR A O 1
ATOM 703 N N . ASP A 1 84 ? 3.284 -0.747 54.935 1.00 79.25 84 ASP A N 1
ATOM 704 C CA . ASP A 1 84 ? 2.409 -0.067 55.903 1.00 79.25 84 ASP A CA 1
ATOM 705 C C . ASP A 1 84 ? 2.828 1.377 56.215 1.00 79.25 84 ASP A C 1
ATOM 707 O O . ASP A 1 84 ? 1.981 2.276 56.304 1.00 79.25 84 ASP A O 1
ATOM 711 N N . GLN A 1 85 ? 4.137 1.610 56.350 1.00 80.25 85 GLN A N 1
ATOM 712 C CA . GLN A 1 85 ? 4.697 2.910 56.714 1.00 80.25 85 GLN A CA 1
ATOM 713 C C . GLN A 1 85 ? 4.504 3.961 55.629 1.00 80.25 85 GLN A C 1
ATOM 715 O O . GLN A 1 85 ? 4.370 5.131 55.960 1.00 80.25 85 GLN A O 1
ATOM 720 N N . PHE A 1 86 ? 4.422 3.573 54.357 1.00 82.62 86 PHE A N 1
ATOM 721 C CA . PHE A 1 86 ? 4.249 4.506 53.242 1.00 82.62 86 PHE A CA 1
ATOM 722 C C . PHE A 1 86 ? 2.803 4.688 52.812 1.00 82.62 86 PHE A C 1
ATOM 724 O O . PHE A 1 86 ? 2.506 5.395 51.856 1.00 82.62 86 PHE A O 1
ATOM 731 N N . THR A 1 87 ? 1.851 4.111 53.526 1.00 83.19 87 THR A N 1
ATOM 732 C CA . THR A 1 87 ? 0.453 4.224 53.116 1.00 83.19 87 THR A CA 1
ATOM 733 C C . THR A 1 87 ? -0.062 5.680 53.121 1.00 83.19 87 THR A C 1
ATOM 735 O O . THR A 1 87 ? -0.935 6.027 52.326 1.00 83.19 87 THR A O 1
ATOM 738 N N . TYR A 1 88 ? 0.561 6.586 53.889 1.00 84.25 88 TYR A N 1
ATOM 739 C CA . TYR A 1 88 ? 0.246 8.023 53.872 1.00 84.25 88 TYR A CA 1
ATOM 740 C C . TYR A 1 88 ? 0.474 8.709 52.512 1.00 84.25 88 TYR A C 1
ATOM 742 O O . TYR A 1 88 ? -0.131 9.754 52.269 1.00 84.25 88 TYR A O 1
ATOM 750 N N . ILE A 1 89 ? 1.306 8.150 51.619 1.00 84.31 89 ILE A N 1
ATOM 751 C CA . ILE A 1 89 ? 1.544 8.725 50.283 1.00 84.31 89 ILE A CA 1
ATOM 752 C C . ILE A 1 89 ? 0.509 8.289 49.239 1.00 84.31 89 ILE A C 1
ATOM 754 O O . ILE A 1 89 ? 0.515 8.833 48.137 1.00 84.31 89 ILE A O 1
ATOM 758 N N . LEU A 1 90 ? -0.405 7.361 49.559 1.00 84.12 90 LEU A N 1
ATOM 759 C CA . LEU A 1 90 ? -1.443 6.867 48.637 1.00 84.12 90 LEU A CA 1
ATOM 760 C C . LEU A 1 90 ? -2.228 7.966 47.899 1.00 84.12 90 LEU A C 1
ATOM 762 O O . LEU A 1 90 ? -2.383 7.831 46.683 1.00 84.12 90 LEU A O 1
ATOM 766 N N . PRO A 1 91 ? -2.665 9.067 48.551 1.00 84.94 91 PRO A N 1
ATOM 767 C CA . PRO A 1 91 ? -3.334 10.170 47.860 1.00 84.94 91 PRO A CA 1
ATOM 768 C C . PRO A 1 91 ? -2.487 10.823 46.761 1.00 84.94 91 PRO A C 1
ATOM 770 O O . PRO A 1 91 ? -3.039 11.367 45.814 1.00 84.94 91 PRO A O 1
ATOM 773 N N . LEU A 1 92 ? -1.157 10.779 46.880 1.00 81.25 92 LEU A N 1
ATOM 774 C CA . LEU A 1 92 ? -0.224 11.385 45.928 1.00 81.25 92 LEU A CA 1
ATOM 775 C C . LEU A 1 92 ? 0.089 10.440 44.760 1.00 81.25 92 LEU A C 1
ATOM 777 O O . LEU A 1 92 ? 0.159 10.876 43.614 1.00 81.25 92 LEU A O 1
ATOM 781 N N . ILE A 1 93 ? 0.261 9.142 45.035 1.00 81.31 93 ILE A N 1
ATOM 782 C CA . ILE A 1 93 ? 0.591 8.141 44.002 1.00 81.31 93 ILE A CA 1
ATOM 783 C C . ILE A 1 93 ? -0.626 7.677 43.202 1.00 81.31 93 ILE A C 1
ATOM 785 O O . ILE A 1 93 ? -0.486 7.280 42.044 1.00 81.31 93 ILE A O 1
ATOM 789 N N . HIS A 1 94 ? -1.829 7.713 43.781 1.00 81.25 94 HIS A N 1
ATOM 790 C CA . HIS A 1 94 ? -3.022 7.165 43.133 1.00 81.25 94 HIS A CA 1
ATOM 791 C C . HIS A 1 94 ? -3.356 7.868 41.810 1.00 81.25 94 HIS A C 1
ATOM 793 O O . HIS A 1 94 ? -3.740 7.197 40.852 1.00 81.25 94 HIS A O 1
ATOM 799 N N . ASP A 1 95 ? -3.097 9.167 41.682 1.00 79.88 95 ASP A N 1
ATOM 800 C CA . ASP A 1 95 ? -3.391 9.920 40.455 1.00 79.88 95 ASP A CA 1
ATOM 801 C C . ASP A 1 95 ? -2.289 9.836 39.381 1.00 79.88 95 ASP A C 1
ATOM 803 O O . ASP A 1 95 ? -2.504 10.217 38.226 1.00 79.88 95 ASP A O 1
ATOM 807 N N . ILE A 1 96 ? -1.124 9.257 39.693 1.00 79.81 96 ILE A N 1
ATOM 808 C CA . ILE A 1 96 ? -0.003 9.151 38.746 1.00 79.81 96 ILE A CA 1
ATOM 809 C C . ILE A 1 96 ? -0.362 8.191 37.606 1.00 79.81 96 ILE A C 1
ATOM 811 O O . ILE A 1 96 ? -0.571 6.994 37.814 1.00 79.81 96 ILE A O 1
ATOM 815 N N . LYS A 1 97 ? -0.421 8.697 36.368 1.00 77.50 97 LYS A N 1
ATOM 816 C CA . LYS A 1 97 ? -0.887 7.953 35.175 1.00 77.50 97 LYS A CA 1
ATOM 817 C C . LYS A 1 97 ? -0.046 6.715 34.835 1.00 77.50 97 LYS A C 1
ATOM 819 O O . LYS A 1 97 ? -0.544 5.790 34.185 1.00 77.50 97 LYS A O 1
ATOM 824 N N . GLN A 1 98 ? 1.223 6.721 35.228 1.00 76.38 98 GLN A N 1
ATOM 825 C CA . GLN A 1 98 ? 2.183 5.638 35.033 1.00 76.38 98 GLN A CA 1
ATOM 826 C C . GLN A 1 98 ? 1.869 4.448 35.943 1.00 76.38 98 GLN A C 1
ATOM 828 O O . GLN A 1 98 ? 2.012 3.305 35.514 1.00 76.38 98 GLN A O 1
ATOM 833 N N . ILE A 1 99 ? 1.393 4.704 37.165 1.00 82.62 99 ILE A N 1
ATOM 834 C CA . ILE A 1 99 ? 1.047 3.660 38.129 1.00 82.62 99 ILE A CA 1
ATOM 835 C C . ILE A 1 99 ? -0.235 2.977 37.667 1.00 82.62 99 ILE A C 1
ATOM 837 O O . ILE A 1 99 ? -1.281 3.616 37.515 1.00 82.62 99 ILE A O 1
ATOM 841 N N . VAL A 1 100 ? -0.123 1.676 37.417 1.00 80.44 100 VAL A N 1
ATOM 842 C CA . VAL A 1 100 ? -1.225 0.808 37.005 1.00 80.44 100 VAL A CA 1
ATOM 843 C C . VAL A 1 100 ? -1.909 0.272 38.244 1.00 80.44 100 VAL A C 1
ATOM 845 O O . VAL A 1 100 ? -3.088 0.554 38.444 1.00 80.44 100 VAL A O 1
ATOM 848 N N . TYR A 1 101 ? -1.148 -0.419 39.094 1.00 86.06 101 TYR A N 1
ATOM 849 C CA . TYR A 1 101 ? -1.633 -1.041 40.318 1.00 86.06 101 TYR A CA 1
ATOM 850 C C . TYR A 1 101 ? -0.738 -0.712 41.501 1.00 86.06 101 TYR A C 1
ATOM 852 O O . TYR A 1 101 ? 0.474 -0.545 41.354 1.00 86.06 101 TYR A O 1
ATOM 860 N N . ILE A 1 102 ? -1.373 -0.642 42.666 1.00 86.75 102 ILE A N 1
ATOM 861 C CA . ILE A 1 102 ? -0.735 -0.453 43.959 1.00 86.75 102 ILE A CA 1
ATOM 862 C C . ILE A 1 102 ? -1.035 -1.675 44.824 1.00 86.75 102 ILE A C 1
ATOM 864 O O . ILE A 1 102 ? -2.184 -2.116 44.898 1.00 86.75 102 ILE A O 1
ATOM 868 N N . TYR A 1 103 ? -0.009 -2.195 45.485 1.00 87.00 103 TYR A N 1
ATOM 869 C CA . TYR A 1 103 ? -0.099 -3.266 46.470 1.00 87.00 103 TYR A CA 1
ATOM 870 C C . TYR A 1 103 ? 0.464 -2.763 47.787 1.00 87.00 103 TYR A C 1
ATOM 872 O O . TYR A 1 103 ? 1.503 -2.109 47.794 1.00 87.00 103 TYR A O 1
ATOM 880 N N . ILE A 1 104 ? -0.209 -3.058 48.893 1.00 85.88 104 ILE A N 1
ATOM 881 C CA . ILE A 1 104 ? 0.292 -2.696 50.219 1.00 85.88 104 ILE A CA 1
ATOM 882 C C . ILE A 1 104 ? 0.755 -3.970 50.904 1.00 85.88 104 ILE A C 1
ATOM 884 O O . ILE A 1 104 ? -0.072 -4.826 51.187 1.00 85.88 104 ILE A O 1
ATOM 888 N N . TYR A 1 105 ? 2.048 -4.102 51.152 1.00 80.44 105 TYR A N 1
ATOM 889 C CA . TYR A 1 105 ? 2.609 -5.197 51.926 1.00 80.44 105 TYR A CA 1
ATOM 890 C C . TYR A 1 105 ? 2.536 -4.826 53.408 1.00 80.44 105 TYR A C 1
ATOM 892 O O . TYR A 1 105 ? 3.067 -3.802 53.841 1.00 80.44 105 TYR A O 1
ATOM 900 N N . SER A 1 106 ? 1.804 -5.640 54.164 1.00 81.69 106 SER A N 1
ATOM 901 C CA . SER A 1 106 ? 1.516 -5.398 55.569 1.00 81.69 106 SER A CA 1
ATOM 902 C C . SER A 1 106 ? 1.835 -6.601 56.438 1.00 81.69 106 SER A C 1
ATOM 904 O O . SER A 1 106 ? 1.433 -7.726 56.139 1.00 81.69 106 SER A O 1
ATOM 906 N N . GLN A 1 107 ? 2.484 -6.355 57.577 1.00 82.69 107 GLN A N 1
ATOM 907 C CA . GLN A 1 107 ? 2.639 -7.366 58.632 1.00 82.69 107 GLN A CA 1
ATOM 908 C C . GLN A 1 107 ? 1.384 -7.487 59.502 1.00 82.69 107 GLN A C 1
ATOM 910 O O . GLN A 1 107 ? 1.292 -8.356 60.370 1.00 82.69 107 GLN A O 1
ATOM 915 N N . SER A 1 108 ? 0.425 -6.577 59.340 1.00 84.31 108 SER A N 1
ATOM 916 C CA . SER A 1 108 ? -0.857 -6.588 60.040 1.00 84.31 108 SER A CA 1
ATOM 917 C C . SER A 1 108 ? -1.964 -6.033 59.131 1.00 84.31 108 SER A C 1
ATOM 919 O O . SER A 1 108 ? -2.502 -4.966 59.437 1.00 84.31 108 SER A O 1
ATOM 921 N N . PRO A 1 109 ? -2.340 -6.751 58.050 1.00 81.62 109 PRO A N 1
ATOM 922 C CA . PRO A 1 109 ? -3.264 -6.259 57.019 1.00 81.62 109 PRO A CA 1
ATOM 923 C C . PRO A 1 109 ? -4.587 -5.727 57.576 1.00 81.62 109 PRO A C 1
ATOM 925 O O . PR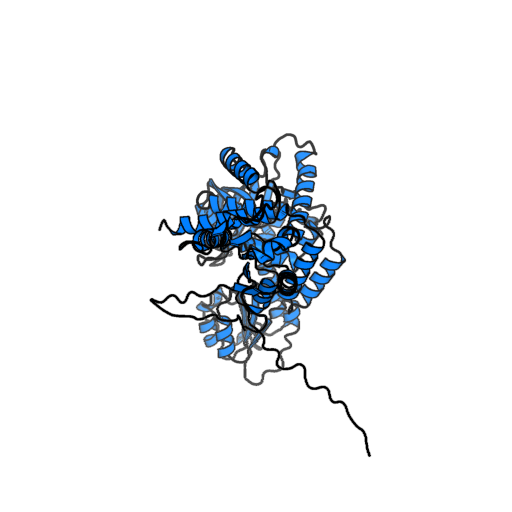O A 1 109 ? -5.078 -4.689 57.141 1.00 81.62 109 PRO A O 1
ATOM 928 N N . ASP A 1 110 ? -5.123 -6.387 58.606 1.00 81.56 110 ASP A N 1
ATOM 929 C CA . ASP A 1 110 ? -6.382 -6.015 59.266 1.00 81.56 110 ASP A CA 1
ATOM 930 C C . ASP A 1 110 ? -6.342 -4.634 59.944 1.00 81.56 110 ASP A C 1
ATOM 932 O O . ASP A 1 110 ? -7.380 -4.074 60.298 1.00 81.56 110 ASP A O 1
ATOM 936 N N . LYS A 1 111 ? -5.143 -4.086 60.169 1.00 78.81 111 LYS A N 1
ATOM 937 C CA . LYS A 1 111 ? -4.927 -2.788 60.821 1.00 78.81 111 LYS A CA 1
ATOM 938 C C . LYS A 1 111 ? -4.656 -1.659 59.835 1.00 78.81 111 LYS A C 1
ATOM 940 O O . LYS A 1 111 ? -4.508 -0.524 60.278 1.00 78.81 111 LYS A O 1
ATOM 945 N N . VAL A 1 112 ? -4.586 -1.949 58.538 1.00 78.50 112 VAL A N 1
ATOM 946 C CA . VAL A 1 112 ? -4.284 -0.982 57.479 1.00 78.50 112 VAL A CA 1
ATOM 947 C C . VAL A 1 112 ? -5.576 -0.215 57.156 1.00 78.50 112 VAL A C 1
ATOM 949 O O . VAL A 1 112 ? -6.501 -0.784 56.573 1.00 78.50 112 VAL A O 1
ATOM 952 N N . PRO A 1 113 ? -5.713 1.063 57.568 1.00 67.38 113 PRO A N 1
ATOM 953 C CA . PRO A 1 113 ? -6.992 1.768 57.550 1.00 67.38 113 PRO A CA 1
ATOM 954 C C . PRO A 1 113 ? -7.298 2.320 56.150 1.00 67.38 113 PRO A C 1
ATOM 956 O O . PRO A 1 113 ? -7.143 3.514 55.902 1.00 67.38 113 PRO A O 1
ATOM 959 N N . TYR A 1 114 ? -7.724 1.462 55.217 1.00 68.81 114 TYR A N 1
ATOM 960 C CA . TYR A 1 114 ? -7.957 1.870 53.828 1.00 68.81 114 TYR A CA 1
ATOM 961 C C . TYR A 1 114 ? -9.268 1.368 53.245 1.00 68.81 114 TYR A C 1
ATOM 963 O O . TYR A 1 114 ? -9.750 0.277 53.533 1.00 68.81 114 TYR A O 1
ATOM 971 N N . ASN A 1 115 ? -9.830 2.202 52.372 1.00 67.81 115 ASN A N 1
ATOM 972 C CA . ASN A 1 115 ? -11.029 1.902 51.616 1.00 67.81 115 ASN A CA 1
ATOM 973 C C . ASN A 1 115 ? -10.675 1.779 50.129 1.00 67.81 115 ASN A C 1
ATOM 975 O O . ASN A 1 115 ? -10.372 2.774 49.464 1.00 67.81 115 ASN A O 1
ATOM 979 N N . SER A 1 116 ? -10.745 0.558 49.600 1.00 61.84 116 SER A N 1
ATOM 980 C CA . SER A 1 116 ? -10.516 0.267 48.181 1.00 61.84 116 SER A CA 1
ATOM 981 C C . SER A 1 116 ? -11.509 0.977 47.251 1.00 61.84 116 SER A C 1
ATOM 983 O O . SER A 1 116 ? -11.212 1.160 46.074 1.00 61.84 116 SER A O 1
ATOM 985 N N . SER A 1 117 ? -12.653 1.455 47.761 1.00 63.59 117 SER A N 1
ATOM 986 C CA . SER A 1 117 ? -13.605 2.249 46.978 1.00 63.59 117 SER A CA 1
ATOM 987 C C . SER A 1 117 ? -13.118 3.671 46.676 1.00 63.59 117 SER A C 1
ATOM 989 O O . SER A 1 117 ? -13.697 4.329 45.817 1.00 63.59 117 SER A O 1
ATOM 991 N N . ILE A 1 118 ? -12.106 4.169 47.398 1.00 74.06 118 ILE A N 1
ATOM 992 C CA . ILE A 1 118 ? -11.535 5.513 47.209 1.00 74.06 118 ILE A CA 1
ATOM 993 C C . ILE A 1 118 ? -10.327 5.449 46.265 1.00 74.06 118 ILE A C 1
ATOM 995 O O . ILE A 1 118 ? -10.208 6.269 45.359 1.00 74.06 118 ILE A O 1
ATOM 999 N N . TYR A 1 119 ? -9.467 4.439 46.422 1.00 82.25 119 TYR A N 1
ATOM 1000 C CA . TYR A 1 119 ? -8.243 4.287 45.633 1.00 82.25 119 TYR A CA 1
ATOM 1001 C C . TYR A 1 119 ? -8.385 3.166 44.605 1.00 82.25 119 TYR A C 1
ATOM 1003 O O . TYR A 1 119 ? -7.977 2.032 44.833 1.00 82.25 119 TYR A O 1
ATOM 1011 N N . SER A 1 120 ? -8.926 3.498 43.434 1.00 80.56 120 SER A N 1
ATOM 1012 C CA . SER A 1 120 ? -9.217 2.539 42.355 1.00 80.56 120 SER A CA 1
ATOM 1013 C C . SER A 1 120 ? -8.019 1.727 41.837 1.00 80.56 120 SER A C 1
ATOM 1015 O O . SER A 1 120 ? -8.225 0.692 41.206 1.00 80.56 120 SER A O 1
ATOM 1017 N N . LYS A 1 121 ? -6.777 2.176 42.077 1.00 86.06 121 LYS A N 1
ATOM 1018 C CA . LYS A 1 121 ? -5.556 1.449 41.680 1.00 86.06 121 LYS A CA 1
ATOM 1019 C C . LYS A 1 121 ? -5.027 0.509 42.761 1.00 86.06 121 LYS A C 1
ATOM 1021 O O . LYS A 1 121 ? -4.148 -0.293 42.461 1.00 86.06 121 LYS A O 1
ATOM 1026 N N . LEU A 1 122 ? -5.528 0.594 43.995 1.00 86.75 122 LEU A N 1
ATOM 1027 C CA . LEU A 1 122 ? -5.161 -0.334 45.061 1.00 86.75 122 LEU A CA 1
ATOM 1028 C C . LEU A 1 122 ? -5.786 -1.700 44.761 1.00 86.75 122 LEU A C 1
ATOM 1030 O O . LEU A 1 122 ? -7.007 -1.848 44.792 1.00 86.75 122 LEU A O 1
ATOM 1034 N N . ARG A 1 123 ? -4.947 -2.689 44.449 1.00 85.75 123 ARG A N 1
ATOM 1035 C CA . ARG A 1 123 ? -5.393 -4.038 44.081 1.00 85.75 123 ARG A CA 1
ATOM 1036 C C . ARG A 1 123 ? -5.571 -4.942 45.280 1.00 85.75 123 ARG A C 1
ATOM 1038 O O . ARG A 1 123 ? -6.565 -5.656 45.354 1.00 85.75 123 ARG A O 1
ATOM 1045 N N . SER A 1 124 ? -4.621 -4.905 46.205 1.00 84.75 124 SER A N 1
ATOM 1046 C CA . SER A 1 124 ? -4.652 -5.761 47.383 1.00 84.75 124 SER A CA 1
ATOM 1047 C C . SER A 1 124 ? -3.821 -5.184 48.523 1.00 84.75 124 SER A C 1
ATOM 1049 O O . SER A 1 124 ? -2.838 -4.472 48.297 1.00 84.75 124 SER A O 1
ATOM 1051 N N . ILE A 1 125 ? -4.217 -5.541 49.743 1.00 86.25 125 ILE A N 1
ATOM 1052 C CA . ILE A 1 125 ? -3.370 -5.474 50.932 1.00 86.25 125 ILE A CA 1
ATOM 1053 C C . ILE A 1 125 ? -2.864 -6.900 51.148 1.00 86.25 125 ILE A C 1
ATOM 1055 O O . ILE A 1 125 ? -3.641 -7.818 51.407 1.00 86.25 125 ILE A O 1
ATOM 1059 N N . VAL A 1 126 ? -1.570 -7.087 50.941 1.00 80.81 126 VAL A N 1
ATOM 1060 C CA . VAL A 1 126 ? -0.877 -8.366 50.966 1.00 80.81 126 VAL A CA 1
ATOM 1061 C C . VAL A 1 126 ? -0.373 -8.625 52.381 1.00 80.81 126 VAL A C 1
ATOM 1063 O O . VAL A 1 126 ? 0.351 -7.806 52.943 1.00 80.81 126 VAL A O 1
ATOM 1066 N N . ASP A 1 127 ? -0.742 -9.774 52.947 1.00 80.88 127 ASP A N 1
ATOM 1067 C CA . ASP A 1 127 ? -0.126 -10.274 54.178 1.00 80.88 127 ASP A CA 1
ATOM 1068 C C . ASP A 1 127 ? 1.295 -10.750 53.879 1.00 80.88 127 ASP A C 1
ATOM 1070 O O . ASP A 1 127 ? 1.482 -11.782 53.229 1.00 80.88 127 ASP A O 1
ATOM 1074 N N . GLU A 1 128 ? 2.294 -10.013 54.365 1.00 72.88 128 GLU A N 1
ATOM 1075 C CA . GLU A 1 128 ? 3.709 -10.357 54.182 1.00 72.88 128 GLU A CA 1
ATOM 1076 C C . GLU A 1 128 ? 4.070 -11.716 54.784 1.00 72.88 128 GLU A C 1
ATOM 1078 O O . GLU A 1 128 ? 4.999 -12.378 54.325 1.00 72.88 128 GLU A O 1
ATOM 1083 N N . ASN A 1 129 ? 3.345 -12.142 55.819 1.00 76.69 129 ASN A N 1
ATOM 1084 C CA . ASN A 1 129 ? 3.622 -13.397 56.510 1.00 76.69 129 ASN A CA 1
ATOM 1085 C C . ASN A 1 129 ? 3.020 -14.607 55.779 1.00 76.69 129 ASN A C 1
ATOM 1087 O O . ASN A 1 129 ? 3.258 -15.753 56.169 1.00 76.69 129 ASN A O 1
ATOM 1091 N N . SER A 1 130 ? 2.229 -14.373 54.729 1.00 77.50 130 SER A N 1
ATOM 1092 C CA . SER A 1 130 ? 1.619 -15.426 53.927 1.00 77.50 130 SER A CA 1
ATOM 1093 C C . SER A 1 130 ? 2.634 -16.059 52.979 1.00 77.50 130 SER A C 1
ATOM 1095 O O . SER A 1 130 ? 3.321 -15.380 52.221 1.00 77.50 130 SER A O 1
ATOM 1097 N N . SER A 1 131 ? 2.648 -17.393 52.911 1.00 66.69 131 SER A N 1
ATOM 1098 C CA . SER A 1 131 ? 3.477 -18.141 51.953 1.00 66.69 131 SER A CA 1
ATOM 1099 C C . SER A 1 131 ? 3.116 -17.885 50.482 1.00 66.69 131 SER A C 1
ATOM 1101 O O . SER A 1 131 ? 3.849 -18.312 49.597 1.00 66.69 131 SER A O 1
ATOM 1103 N N . ASN A 1 132 ? 1.984 -17.221 50.224 1.00 67.25 132 ASN A N 1
ATOM 1104 C CA . ASN A 1 132 ? 1.485 -16.869 48.894 1.00 67.25 132 ASN A CA 1
ATOM 1105 C C . ASN A 1 132 ? 1.386 -15.346 48.688 1.00 67.25 132 ASN A C 1
ATOM 1107 O O . ASN A 1 132 ? 0.612 -14.916 47.832 1.00 67.25 132 ASN A O 1
ATOM 1111 N N . ALA A 1 133 ? 2.119 -14.537 49.465 1.00 63.78 133 ALA A N 1
ATOM 1112 C CA . ALA A 1 133 ? 2.057 -13.071 49.422 1.00 63.78 133 ALA A CA 1
ATOM 1113 C C . ALA A 1 133 ? 2.099 -12.512 47.983 1.00 63.78 133 ALA A C 1
ATOM 1115 O O . ALA A 1 133 ? 1.256 -11.706 47.592 1.00 63.78 133 ALA A O 1
ATOM 1116 N N . ASP A 1 134 ? 2.988 -13.049 47.148 1.00 67.38 134 ASP A N 1
ATOM 1117 C CA . ASP A 1 134 ? 3.209 -12.534 45.794 1.00 67.38 134 ASP A CA 1
ATOM 1118 C C . ASP A 1 134 ? 2.273 -13.132 44.734 1.00 67.38 134 ASP A C 1
ATOM 1120 O O . ASP A 1 134 ? 2.297 -12.701 43.584 1.00 67.38 134 ASP A O 1
ATOM 1124 N N . ALA A 1 135 ? 1.446 -14.128 45.070 1.00 69.50 135 ALA A N 1
ATOM 1125 C CA . ALA A 1 135 ? 0.691 -14.889 44.071 1.00 69.50 135 ALA A CA 1
ATOM 1126 C C . ALA A 1 135 ? -0.266 -14.004 43.254 1.00 69.50 135 ALA A C 1
ATOM 1128 O O . ALA A 1 135 ? -0.372 -14.170 42.041 1.00 69.50 135 ALA A O 1
ATOM 1129 N N . VAL A 1 136 ? -0.926 -13.042 43.908 1.00 69.31 136 VAL A N 1
ATOM 1130 C CA . VAL A 1 136 ? -1.856 -12.104 43.255 1.00 69.31 136 VAL A CA 1
ATOM 1131 C C . VAL A 1 136 ? -1.102 -11.091 42.397 1.00 69.31 136 VAL A C 1
ATOM 1133 O O . VAL A 1 136 ? -1.466 -10.892 41.245 1.00 69.31 136 VAL A O 1
ATOM 1136 N N . LEU A 1 137 ? -0.020 -10.502 42.919 1.00 76.69 137 LEU A N 1
ATOM 1137 C CA . LEU A 1 137 ? 0.829 -9.567 42.173 1.00 76.69 137 LEU A CA 1
ATOM 1138 C C . LEU A 1 137 ? 1.409 -10.228 40.918 1.00 76.69 137 LEU A C 1
ATOM 1140 O O . LEU A 1 137 ? 1.350 -9.660 39.830 1.00 76.69 137 LEU A O 1
ATOM 1144 N N . LEU A 1 138 ? 1.943 -11.443 41.056 1.00 71.00 138 LEU A N 1
ATOM 1145 C CA . LEU A 1 138 ? 2.489 -12.205 39.938 1.00 71.00 138 LEU A CA 1
ATOM 1146 C C . LEU A 1 138 ? 1.407 -12.554 38.918 1.00 71.00 138 LEU A C 1
ATOM 1148 O O . LEU A 1 138 ? 1.660 -12.434 37.723 1.00 71.00 138 LEU A O 1
ATOM 1152 N N . GLN A 1 139 ? 0.212 -12.943 39.364 1.00 69.75 139 GLN A N 1
ATOM 1153 C CA . GLN A 1 139 ? -0.900 -13.232 38.466 1.00 69.75 139 GLN A CA 1
ATOM 1154 C C . GLN A 1 139 ? -1.349 -11.978 37.702 1.00 69.75 139 GLN A C 1
ATOM 1156 O O . GLN A 1 139 ? -1.488 -12.048 36.487 1.00 69.75 139 GLN A O 1
ATOM 1161 N N . ASP A 1 140 ? -1.470 -10.827 38.365 1.00 69.69 140 ASP A N 1
ATOM 1162 C CA . ASP A 1 140 ? -1.820 -9.551 37.730 1.00 69.69 140 ASP A CA 1
ATOM 1163 C C . ASP A 1 140 ? -0.731 -9.067 36.760 1.00 69.69 140 ASP A C 1
ATOM 1165 O O . ASP A 1 140 ? -1.048 -8.529 35.700 1.00 69.69 140 ASP A O 1
ATOM 1169 N N . ILE A 1 141 ? 0.552 -9.268 37.085 1.00 65.69 141 ILE A N 1
ATOM 1170 C CA . ILE A 1 141 ? 1.669 -8.999 36.165 1.00 65.69 141 ILE A CA 1
ATOM 1171 C C . ILE A 1 141 ? 1.584 -9.921 34.946 1.00 65.69 141 ILE A C 1
ATOM 1173 O O . ILE A 1 141 ? 1.779 -9.467 33.820 1.00 65.69 141 ILE A O 1
ATOM 1177 N N . GLU A 1 142 ? 1.297 -11.206 35.144 1.00 60.47 142 GLU A N 1
ATOM 1178 C CA . GLU A 1 142 ? 1.174 -12.174 34.055 1.00 60.47 142 GLU A CA 1
ATOM 1179 C C . GLU A 1 142 ? -0.067 -11.925 33.192 1.00 60.47 142 GLU A C 1
ATOM 1181 O O . GLU A 1 142 ? 0.013 -12.027 31.970 1.00 60.47 142 GLU A O 1
ATOM 1186 N N . ASP A 1 143 ? -1.195 -11.542 33.782 1.00 62.12 143 ASP A N 1
ATOM 1187 C CA . ASP A 1 143 ? -2.403 -11.163 33.049 1.00 62.12 143 ASP A CA 1
ATOM 1188 C C . ASP A 1 143 ? -2.174 -9.871 32.263 1.00 62.12 143 ASP A C 1
ATOM 1190 O O . ASP A 1 143 ? -2.486 -9.803 31.074 1.00 62.12 143 ASP A O 1
ATOM 1194 N N . PHE A 1 144 ? -1.492 -8.897 32.865 1.00 59.16 144 PHE A N 1
ATOM 1195 C CA . PHE A 1 144 ? -1.068 -7.687 32.172 1.00 59.16 144 PHE A CA 1
ATOM 1196 C C . PHE A 1 144 ? -0.071 -7.982 31.040 1.00 59.16 144 PHE A C 1
ATOM 1198 O O . PHE A 1 144 ? -0.179 -7.415 29.957 1.00 59.16 144 PHE A O 1
ATOM 1205 N N . ARG A 1 145 ? 0.869 -8.919 31.230 1.00 52.03 145 ARG A N 1
ATOM 1206 C CA . ARG A 1 145 ? 1.777 -9.400 30.171 1.00 52.03 145 ARG A CA 1
ATOM 1207 C C . ARG A 1 145 ? 1.026 -10.090 29.035 1.00 52.03 145 ARG A C 1
ATOM 1209 O O . ARG A 1 145 ? 1.371 -9.875 27.873 1.00 52.03 145 ARG A O 1
ATOM 1216 N N . ARG A 1 146 ? 0.011 -10.904 29.342 1.00 49.88 146 ARG A N 1
ATOM 1217 C CA . ARG A 1 146 ? -0.852 -11.544 28.332 1.00 49.88 146 ARG A CA 1
ATOM 1218 C C . ARG A 1 146 ? -1.641 -10.510 27.542 1.00 49.88 146 ARG A C 1
ATOM 1220 O O . ARG A 1 146 ? -1.740 -10.644 26.325 1.00 49.88 146 ARG A O 1
ATOM 1227 N N . ASP A 1 147 ? -2.121 -9.464 28.206 1.00 45.75 147 ASP A N 1
ATOM 1228 C CA . ASP A 1 147 ? -2.748 -8.318 27.547 1.00 45.75 147 ASP A CA 1
ATOM 1229 C C . ASP A 1 147 ? -1.760 -7.507 26.687 1.00 45.75 147 ASP A C 1
ATOM 1231 O O . ASP A 1 147 ? -2.183 -6.829 25.749 1.00 45.75 147 ASP A O 1
ATOM 1235 N N . LEU A 1 148 ? -0.452 -7.605 26.959 1.00 39.66 148 LEU A N 1
ATOM 1236 C CA . LEU A 1 148 ? 0.605 -6.830 26.301 1.00 39.66 148 LEU A CA 1
ATOM 1237 C C . LEU A 1 148 ? 1.405 -7.552 25.193 1.00 39.66 148 LEU A C 1
ATOM 1239 O O . LEU A 1 148 ? 2.143 -6.884 24.464 1.00 39.66 148 LEU A O 1
ATOM 1243 N N . MET A 1 149 ? 1.300 -8.870 24.990 1.00 29.70 149 MET A N 1
ATOM 1244 C CA . MET A 1 149 ? 2.153 -9.575 24.009 1.00 29.70 149 MET A CA 1
ATOM 1245 C C . MET A 1 149 ? 1.592 -9.662 22.572 1.00 29.70 149 MET A C 1
ATOM 1247 O O . MET A 1 149 ? 0.498 -10.181 22.364 1.00 29.70 149 MET A O 1
ATOM 1251 N N . PRO A 1 150 ? 2.430 -9.448 21.536 1.00 35.03 150 PRO A N 1
ATOM 1252 C CA . PRO A 1 150 ? 3.277 -8.302 21.270 1.00 35.03 150 PRO A CA 1
ATOM 1253 C C . PRO A 1 150 ? 2.544 -7.395 20.279 1.00 35.03 150 PRO A C 1
ATOM 1255 O O . PRO A 1 150 ? 2.494 -7.647 19.070 1.00 35.03 150 PRO A O 1
ATOM 1258 N N . ILE A 1 151 ? 2.021 -6.289 20.776 1.00 34.44 151 ILE A N 1
ATOM 1259 C CA . ILE A 1 151 ? 1.745 -5.166 19.898 1.00 34.44 151 ILE A CA 1
ATOM 1260 C C . ILE A 1 151 ? 3.085 -4.478 19.704 1.00 34.44 151 ILE A C 1
ATOM 1262 O O . ILE A 1 151 ? 3.452 -3.583 20.456 1.00 34.44 151 ILE A O 1
ATOM 1266 N N . LYS A 1 152 ? 3.841 -4.910 18.691 1.00 34.62 152 LYS A N 1
ATOM 1267 C CA . LYS A 1 152 ? 4.865 -4.051 18.090 1.00 34.62 152 LYS A CA 1
ATOM 1268 C C . LYS A 1 152 ? 4.125 -2.908 17.386 1.00 34.62 152 LYS A C 1
ATOM 1270 O O . LYS A 1 152 ? 4.008 -2.901 16.175 1.00 34.62 152 LYS A O 1
ATOM 1275 N N . VAL A 1 153 ? 3.532 -2.000 18.158 1.00 35.47 153 VAL A N 1
ATOM 1276 C CA . VAL A 1 153 ? 3.522 -0.590 17.788 1.00 35.47 153 VAL A CA 1
ATOM 1277 C C . VAL A 1 153 ? 4.741 -0.076 18.508 1.00 35.47 153 VAL A C 1
ATOM 1279 O O . VAL A 1 153 ? 4.703 0.226 19.698 1.00 35.47 153 VAL A O 1
ATOM 1282 N N . ILE A 1 154 ? 5.858 -0.122 17.799 1.00 37.41 154 ILE A N 1
ATOM 1283 C CA . ILE A 1 154 ? 7.158 0.153 18.383 1.00 37.41 154 ILE A CA 1
ATOM 1284 C C . ILE A 1 154 ? 7.102 1.546 19.043 1.00 37.41 154 ILE A C 1
ATOM 1286 O O . ILE A 1 154 ? 6.637 2.506 18.404 1.00 37.41 154 ILE A O 1
ATOM 1290 N N . ASN A 1 155 ? 7.538 1.669 20.304 1.00 42.75 155 ASN A N 1
ATOM 1291 C CA . ASN A 1 155 ? 7.676 2.966 20.983 1.00 42.75 155 ASN A CA 1
ATOM 1292 C C . ASN A 1 155 ? 8.468 3.923 20.065 1.00 42.75 155 ASN A C 1
ATOM 1294 O O . ASN A 1 155 ? 9.416 3.466 19.430 1.00 42.75 155 ASN A O 1
ATOM 1298 N N . PRO A 1 156 ? 8.129 5.225 19.947 1.00 38.00 156 PRO A N 1
ATOM 1299 C CA . PRO A 1 156 ? 8.868 6.183 19.119 1.00 38.00 156 PRO A CA 1
ATOM 1300 C C . PRO A 1 156 ? 10.404 6.065 19.151 1.00 38.00 156 PRO A C 1
ATOM 1302 O O . PRO A 1 156 ? 11.038 6.242 18.114 1.00 38.00 156 PRO A O 1
ATOM 1305 N N . VAL A 1 157 ? 11.013 5.741 20.298 1.00 36.12 157 VAL A N 1
ATOM 1306 C CA . VAL A 1 157 ? 12.473 5.558 20.420 1.00 36.12 157 VAL A CA 1
ATOM 1307 C C . VAL A 1 157 ? 12.942 4.263 19.755 1.00 36.12 157 VAL A C 1
ATOM 1309 O O . VAL A 1 157 ? 13.781 4.308 18.859 1.00 36.12 157 VAL A O 1
ATOM 1312 N N . GLU A 1 158 ? 12.359 3.120 20.112 1.00 37.34 158 GLU A N 1
ATOM 1313 C CA . GLU A 1 158 ? 12.633 1.834 19.459 1.00 37.34 158 GLU A CA 1
ATOM 1314 C C . GLU A 1 158 ? 12.280 1.866 17.964 1.00 37.34 158 GLU A C 1
ATOM 1316 O O . GLU A 1 158 ? 12.905 1.179 17.164 1.00 37.34 158 GLU A O 1
ATOM 1321 N N . ARG A 1 159 ? 11.302 2.684 17.555 1.00 47.78 159 ARG A N 1
ATOM 1322 C CA . ARG A 1 159 ? 10.858 2.821 16.164 1.00 47.78 159 ARG A CA 1
ATOM 1323 C C . ARG A 1 159 ? 11.892 3.576 15.366 1.00 47.78 159 ARG A C 1
ATOM 1325 O O . ARG A 1 159 ? 12.265 3.133 14.287 1.00 47.78 159 ARG A O 1
ATOM 1332 N N . LYS A 1 160 ? 12.408 4.670 15.929 1.00 44.31 160 LYS A N 1
ATOM 1333 C CA . LYS A 1 160 ? 13.567 5.375 15.383 1.00 44.31 160 LYS A CA 1
ATOM 1334 C C . LYS A 1 160 ? 14.765 4.435 15.287 1.00 44.31 160 LYS A C 1
ATOM 1336 O O . LYS A 1 160 ? 15.391 4.391 14.239 1.00 44.31 160 LYS A O 1
ATOM 1341 N N . ILE A 1 161 ? 15.043 3.637 16.318 1.00 39.25 161 ILE A N 1
ATOM 1342 C CA . ILE A 1 161 ? 16.140 2.657 16.319 1.00 39.25 161 ILE A CA 1
ATOM 1343 C C . ILE A 1 161 ? 15.917 1.570 15.253 1.00 39.25 161 ILE A C 1
ATOM 1345 O O . ILE A 1 161 ? 16.823 1.290 14.478 1.00 39.25 161 ILE A O 1
ATOM 1349 N N . LYS A 1 162 ? 14.714 1.013 15.108 1.00 43.06 162 LYS A N 1
ATOM 1350 C CA . LYS A 1 162 ? 14.390 0.029 14.063 1.00 43.06 162 LYS A CA 1
ATOM 1351 C C . LYS A 1 162 ? 14.450 0.606 12.650 1.00 43.06 162 LYS A C 1
ATOM 1353 O O . LYS A 1 162 ? 15.034 -0.038 11.780 1.00 43.06 162 LYS A O 1
ATOM 1358 N N . LEU A 1 163 ? 13.933 1.819 12.433 1.00 41.12 163 LEU A N 1
ATOM 1359 C CA . LEU A 1 163 ? 14.082 2.569 11.177 1.00 41.12 163 LEU A CA 1
ATOM 1360 C C . LEU A 1 163 ? 15.558 2.843 10.850 1.00 41.12 163 LEU A C 1
ATOM 1362 O O . LEU A 1 163 ? 15.928 2.927 9.680 1.00 41.12 163 LEU A O 1
ATOM 1366 N N . LEU A 1 164 ? 16.402 2.988 11.876 1.00 45.59 164 LEU A N 1
ATOM 1367 C CA . LEU A 1 164 ? 17.837 3.223 11.736 1.00 45.59 164 LEU A CA 1
ATOM 1368 C C . LEU A 1 164 ? 18.658 1.933 11.553 1.00 45.59 164 LEU A C 1
ATOM 1370 O O . LEU A 1 164 ? 19.708 2.015 10.917 1.00 45.59 164 LEU A O 1
ATOM 1374 N N . ILE A 1 165 ? 18.224 0.786 12.100 1.00 37.72 165 ILE A N 1
ATOM 1375 C CA . ILE A 1 165 ? 19.089 -0.396 12.294 1.00 37.72 165 ILE A CA 1
ATOM 1376 C C . ILE A 1 165 ? 18.560 -1.697 11.644 1.00 37.72 165 ILE A C 1
ATOM 1378 O O . ILE A 1 165 ? 19.389 -2.456 11.147 1.00 37.72 165 ILE A O 1
ATOM 1382 N N . HIS A 1 166 ? 17.247 -1.994 11.598 1.00 39.03 166 HIS A N 1
ATOM 1383 C CA . HIS A 1 166 ? 16.754 -3.356 11.257 1.00 39.03 166 HIS A CA 1
ATOM 1384 C C . HIS A 1 166 ? 15.517 -3.468 10.338 1.00 39.03 166 HIS A C 1
ATOM 1386 O O . HIS A 1 166 ? 15.280 -4.540 9.796 1.00 39.03 166 HIS A O 1
ATOM 1392 N N . GLU A 1 167 ? 14.740 -2.406 10.117 1.00 44.16 167 GLU A N 1
ATOM 1393 C CA . GLU A 1 167 ? 13.522 -2.434 9.280 1.00 44.16 167 GLU A CA 1
ATOM 1394 C C . GLU A 1 167 ? 13.437 -1.163 8.417 1.00 44.16 167 GLU A C 1
ATOM 1396 O O . GLU A 1 167 ? 12.415 -0.472 8.372 1.00 44.16 167 GLU A O 1
ATOM 1401 N N . LYS A 1 168 ? 14.520 -0.807 7.714 1.00 47.28 168 LYS A N 1
ATOM 1402 C CA . LYS A 1 168 ? 14.370 0.123 6.589 1.00 47.28 168 LYS A CA 1
ATOM 1403 C C . LYS A 1 168 ? 13.541 -0.647 5.558 1.00 47.28 168 LYS A C 1
ATOM 1405 O O . LYS A 1 168 ? 14.035 -1.618 4.996 1.00 47.28 168 LYS A O 1
ATOM 1410 N N . MET A 1 169 ? 12.269 -0.280 5.353 1.00 49.28 169 MET A N 1
ATOM 1411 C CA . MET A 1 169 ? 11.602 -0.678 4.107 1.00 49.28 169 MET A CA 1
ATOM 1412 C C . MET A 1 169 ? 12.547 -0.254 2.982 1.00 49.28 169 MET A C 1
ATOM 1414 O O . MET A 1 169 ? 13.068 0.862 3.052 1.00 49.28 169 MET A O 1
ATOM 1418 N N . ASP A 1 170 ? 12.861 -1.162 2.051 1.00 51.62 170 ASP A N 1
ATOM 1419 C CA . ASP A 1 170 ? 13.768 -0.851 0.945 1.00 51.62 170 ASP A CA 1
ATOM 1420 C C . ASP A 1 170 ? 13.305 0.483 0.339 1.00 51.62 170 ASP A C 1
ATOM 1422 O O . ASP A 1 170 ? 12.170 0.588 -0.135 1.00 51.62 170 ASP A O 1
ATOM 1426 N N . ILE A 1 171 ? 14.150 1.517 0.498 1.00 51.25 171 ILE A N 1
ATOM 1427 C CA . ILE A 1 171 ? 13.824 2.931 0.208 1.00 51.25 171 ILE A CA 1
ATOM 1428 C C . ILE A 1 171 ? 13.363 3.056 -1.240 1.00 51.25 171 ILE A C 1
ATOM 1430 O O . ILE A 1 171 ? 12.486 3.860 -1.563 1.00 51.25 171 ILE A O 1
ATOM 1434 N N . ASP A 1 172 ? 13.948 2.201 -2.079 1.00 58.16 172 ASP A N 1
ATOM 1435 C CA . ASP A 1 172 ? 13.630 2.046 -3.473 1.00 58.16 172 ASP A CA 1
ATOM 1436 C C . ASP A 1 172 ? 13.325 0.575 -3.764 1.00 58.16 172 ASP A C 1
ATOM 1438 O O . ASP A 1 172 ? 14.139 -0.330 -3.557 1.00 58.16 172 ASP A O 1
ATOM 1442 N N . GLU A 1 173 ? 12.133 0.346 -4.302 1.00 64.06 173 GLU A N 1
ATOM 1443 C CA . GLU A 1 173 ? 11.709 -0.949 -4.840 1.00 64.06 173 GLU A CA 1
ATOM 1444 C C . GLU A 1 173 ? 12.580 -1.368 -6.040 1.00 64.06 173 GLU A C 1
ATOM 1446 O O . GLU A 1 173 ? 12.664 -2.551 -6.376 1.00 64.06 173 GLU A O 1
ATOM 1451 N N . TYR A 1 174 ? 13.287 -0.398 -6.635 1.00 76.12 174 TYR A N 1
ATOM 1452 C CA . TYR A 1 174 ? 14.219 -0.571 -7.738 1.00 76.12 174 TYR A CA 1
ATOM 1453 C C . TYR A 1 174 ? 15.556 0.130 -7.494 1.00 76.12 174 TYR A C 1
ATOM 1455 O O . TYR A 1 174 ? 15.595 1.290 -7.097 1.00 76.12 174 TYR A O 1
ATOM 1463 N N . SER A 1 175 ? 16.654 -0.526 -7.857 1.00 84.56 175 SER A N 1
ATOM 1464 C CA . SER A 1 175 ? 17.991 0.067 -7.887 1.00 84.56 175 SER A CA 1
ATOM 1465 C C . SER A 1 175 ? 18.641 -0.120 -9.253 1.00 84.56 175 SER A C 1
ATOM 1467 O O . SER A 1 175 ? 18.408 -1.116 -9.945 1.00 84.56 175 SER A O 1
ATOM 1469 N N . ILE A 1 176 ? 19.466 0.850 -9.647 1.00 90.00 176 ILE A N 1
ATOM 1470 C CA . ILE A 1 176 ? 20.367 0.711 -10.788 1.00 90.00 176 ILE A CA 1
ATOM 1471 C C . ILE A 1 176 ? 21.736 0.307 -10.248 1.00 90.00 176 ILE A C 1
ATOM 1473 O O . ILE A 1 176 ? 22.332 1.019 -9.437 1.00 90.00 176 ILE A O 1
ATOM 1477 N N . VAL A 1 177 ? 22.245 -0.828 -10.720 1.00 92.44 177 VAL A N 1
ATOM 1478 C CA . VAL A 1 177 ? 23.560 -1.349 -10.336 1.00 92.44 177 VAL A CA 1
ATOM 1479 C C . VAL A 1 177 ? 24.449 -1.406 -11.563 1.00 92.44 177 VAL A C 1
ATOM 1481 O O . VAL A 1 177 ? 24.077 -2.039 -12.544 1.00 92.44 177 VAL A O 1
ATOM 1484 N N . TRP A 1 178 ? 25.634 -0.803 -11.500 1.00 93.25 178 TRP A N 1
ATOM 1485 C CA . TRP A 1 178 ? 26.610 -0.832 -12.586 1.00 93.25 178 TRP A CA 1
ATOM 1486 C C . TRP A 1 178 ? 27.908 -1.520 -12.159 1.00 93.25 178 TRP A C 1
ATOM 1488 O O . TRP A 1 178 ? 28.598 -1.049 -11.260 1.00 93.25 178 TRP A O 1
ATOM 1498 N N . LEU A 1 179 ? 28.262 -2.623 -12.827 1.00 92.62 179 LEU A N 1
ATOM 1499 C CA . LEU A 1 179 ? 29.601 -3.216 -12.780 1.00 92.62 179 LEU A CA 1
ATOM 1500 C C . LEU A 1 179 ? 30.498 -2.654 -13.897 1.00 92.62 179 LEU A C 1
ATOM 1502 O O . LEU A 1 179 ? 30.305 -2.967 -15.078 1.00 92.62 179 LEU A O 1
ATOM 1506 N N . HIS A 1 180 ? 31.471 -1.835 -13.514 1.00 88.31 180 HIS A N 1
ATOM 1507 C CA . HIS A 1 180 ? 32.449 -1.229 -14.410 1.00 88.31 180 HIS A CA 1
ATOM 1508 C C . HIS A 1 180 ? 33.588 -2.193 -14.751 1.00 88.31 180 HIS A C 1
ATOM 1510 O O . HIS A 1 180 ? 33.917 -3.090 -13.973 1.00 88.31 180 HIS A O 1
ATOM 1516 N N . ASN A 1 181 ? 34.230 -1.971 -15.899 1.00 81.69 181 ASN A N 1
ATOM 1517 C CA . ASN A 1 181 ? 35.512 -2.599 -16.189 1.00 81.69 181 ASN A CA 1
ATOM 1518 C C . ASN A 1 181 ? 36.605 -2.053 -15.257 1.00 81.69 181 ASN A C 1
ATOM 1520 O O . ASN A 1 181 ? 36.658 -0.855 -14.989 1.00 81.69 181 ASN A O 1
ATOM 1524 N N . ASN A 1 182 ? 37.484 -2.935 -14.787 1.00 63.31 182 ASN A N 1
ATOM 1525 C CA . ASN A 1 182 ? 38.518 -2.603 -13.806 1.00 63.31 182 ASN A CA 1
ATOM 1526 C C . ASN A 1 182 ? 39.800 -2.043 -14.455 1.00 63.31 182 ASN A C 1
ATOM 1528 O O . ASN A 1 182 ? 40.656 -1.488 -13.770 1.00 63.31 182 ASN A O 1
ATOM 1532 N N . GLU A 1 183 ? 39.951 -2.187 -15.773 1.00 54.97 183 GLU A N 1
ATOM 1533 C CA . GLU A 1 183 ? 41.167 -1.804 -16.489 1.00 54.97 183 GLU A CA 1
ATOM 1534 C C . GLU A 1 183 ? 41.015 -0.431 -17.158 1.00 54.97 183 GLU A C 1
ATOM 1536 O O . GLU A 1 183 ? 40.353 -0.294 -18.184 1.00 54.97 183 GLU A O 1
ATOM 1541 N N . ASN A 1 184 ? 41.638 0.591 -16.554 1.00 51.81 184 ASN A N 1
ATOM 1542 C CA . ASN A 1 184 ? 41.978 1.897 -17.144 1.00 51.81 184 ASN A CA 1
ATOM 1543 C C . ASN A 1 184 ? 40.907 2.557 -18.038 1.00 51.81 184 ASN A C 1
ATOM 1545 O O . ASN A 1 184 ? 41.225 3.131 -19.082 1.00 51.81 184 ASN A O 1
ATOM 1549 N N . SER A 1 185 ? 39.635 2.517 -17.645 1.00 51.06 185 SER A N 1
ATOM 1550 C CA . SER A 1 185 ? 38.572 3.162 -18.413 1.00 51.06 185 SER A CA 1
ATOM 1551 C C . SER A 1 185 ? 38.456 4.640 -18.047 1.00 51.06 185 SER A C 1
ATOM 1553 O O . SER A 1 185 ? 38.306 4.988 -16.875 1.00 51.06 185 SER A O 1
ATOM 1555 N N . THR A 1 186 ? 38.489 5.494 -19.070 1.00 54.16 186 THR A N 1
ATOM 1556 C CA . THR A 1 186 ? 38.011 6.884 -19.061 1.00 54.16 186 THR A CA 1
ATOM 1557 C C . THR A 1 186 ? 36.870 7.087 -18.070 1.00 54.16 186 THR A C 1
ATOM 1559 O O . THR A 1 186 ? 35.921 6.305 -18.083 1.00 54.16 186 THR A O 1
ATOM 1562 N N . PHE A 1 187 ? 36.960 8.127 -17.235 1.00 58.44 187 PHE A N 1
ATOM 1563 C CA . PHE A 1 187 ? 35.887 8.518 -16.321 1.00 58.44 187 PHE A CA 1
ATOM 1564 C C . PHE A 1 187 ? 34.561 8.563 -17.090 1.00 58.44 187 PHE A C 1
ATOM 1566 O O . PHE A 1 187 ? 34.389 9.387 -17.988 1.00 58.44 187 PHE A O 1
ATOM 1573 N N . ILE A 1 188 ? 33.661 7.631 -16.778 1.00 65.75 188 ILE A N 1
ATOM 1574 C CA . ILE A 1 188 ? 32.309 7.622 -17.326 1.00 65.75 188 ILE A CA 1
ATOM 1575 C C . ILE A 1 188 ? 31.495 8.517 -16.405 1.00 65.75 188 ILE A C 1
ATOM 1577 O O . ILE A 1 188 ? 31.318 8.196 -15.231 1.00 65.75 188 ILE A O 1
ATOM 1581 N N . ASP A 1 189 ? 31.031 9.647 -16.927 1.00 69.44 189 ASP A N 1
ATOM 1582 C CA . ASP A 1 189 ? 30.145 10.527 -16.181 1.00 69.44 189 ASP A CA 1
ATOM 1583 C C . ASP A 1 189 ? 28.781 9.848 -15.996 1.00 69.44 189 ASP A C 1
ATOM 1585 O O . ASP A 1 189 ? 28.004 9.698 -16.939 1.00 69.44 189 ASP A O 1
ATOM 1589 N N . THR A 1 190 ? 28.500 9.409 -14.770 1.00 75.75 190 THR A N 1
ATOM 1590 C CA . THR A 1 190 ? 27.233 8.772 -14.394 1.00 75.75 190 THR A CA 1
ATOM 1591 C C . THR A 1 190 ? 26.222 9.766 -13.820 1.00 75.75 190 THR A C 1
ATOM 1593 O O . THR A 1 190 ? 25.190 9.339 -13.304 1.00 75.75 190 THR A O 1
ATOM 1596 N N . SER A 1 191 ? 26.484 11.079 -13.876 1.00 74.19 191 SER A N 1
ATOM 1597 C CA . SER A 1 191 ? 25.591 12.112 -13.328 1.00 74.19 191 SER A CA 1
ATOM 1598 C C . SER A 1 191 ? 24.160 11.992 -13.860 1.00 74.19 191 SER A C 1
ATOM 1600 O O . SER A 1 191 ? 23.210 12.055 -13.085 1.00 74.19 191 SER A O 1
ATOM 1602 N N . SER A 1 192 ? 24.001 11.680 -15.148 1.00 79.31 192 SER A N 1
ATOM 1603 C CA . SER A 1 192 ? 22.693 11.504 -15.792 1.00 79.31 192 SER A CA 1
ATOM 1604 C C . SER A 1 192 ? 21.878 10.316 -15.262 1.00 79.31 192 SER A C 1
ATOM 1606 O O . SER A 1 192 ? 20.675 10.250 -15.499 1.00 79.31 192 SER A O 1
ATOM 1608 N N . ILE A 1 193 ? 22.493 9.365 -14.548 1.00 80.31 193 ILE A N 1
ATOM 1609 C CA . ILE A 1 193 ? 21.763 8.265 -13.894 1.00 80.31 193 ILE A CA 1
ATOM 1610 C C . ILE A 1 193 ? 21.077 8.757 -12.616 1.00 80.31 193 ILE A C 1
ATOM 1612 O O . ILE A 1 193 ? 19.972 8.309 -12.308 1.00 80.31 193 ILE A O 1
ATOM 1616 N N . PHE A 1 194 ? 21.674 9.721 -11.909 1.00 74.44 194 PHE A N 1
ATOM 1617 C CA . PHE A 1 194 ? 21.057 10.331 -10.728 1.00 74.44 194 PHE A CA 1
ATOM 1618 C C . PHE A 1 194 ? 19.799 11.143 -11.072 1.00 74.44 194 PHE A C 1
ATOM 1620 O O . PHE A 1 194 ? 18.928 11.312 -10.221 1.00 74.44 194 PHE A O 1
ATOM 1627 N N . ASP A 1 195 ? 19.641 11.563 -12.332 1.00 72.62 195 ASP A N 1
ATOM 1628 C CA . ASP A 1 195 ? 18.385 12.143 -12.826 1.00 72.62 195 ASP A CA 1
ATOM 1629 C C . ASP A 1 195 ? 17.252 11.101 -12.930 1.00 72.62 195 ASP A C 1
ATOM 1631 O O . ASP A 1 195 ? 16.069 11.457 -12.923 1.00 72.62 195 ASP A O 1
ATOM 1635 N N . ILE A 1 196 ? 17.596 9.810 -13.024 1.00 72.56 196 ILE A N 1
ATOM 1636 C CA . ILE A 1 196 ? 16.647 8.692 -13.105 1.00 72.56 196 ILE A CA 1
ATOM 1637 C C . ILE A 1 196 ? 16.288 8.199 -11.701 1.00 72.56 196 ILE A C 1
ATOM 1639 O O . ILE A 1 196 ? 15.106 8.077 -11.372 1.00 72.56 196 ILE A O 1
ATOM 1643 N N . THR A 1 197 ? 17.297 7.907 -10.875 1.00 73.69 197 THR A N 1
ATOM 1644 C CA . THR A 1 197 ? 17.111 7.392 -9.514 1.00 73.69 197 THR A CA 1
ATOM 1645 C C . THR A 1 197 ? 18.250 7.797 -8.587 1.00 73.69 197 THR A C 1
ATOM 1647 O O . THR A 1 197 ? 19.414 7.816 -8.978 1.00 73.69 197 THR A O 1
ATOM 1650 N N . ASN A 1 198 ? 17.916 8.039 -7.318 1.00 68.50 198 ASN A N 1
ATOM 1651 C CA . ASN A 1 198 ? 18.909 8.212 -6.257 1.00 68.50 198 ASN A CA 1
ATOM 1652 C C . ASN A 1 198 ? 19.477 6.862 -5.773 1.00 68.50 198 ASN A C 1
ATOM 1654 O O . ASN A 1 198 ? 20.494 6.828 -5.081 1.00 68.50 198 ASN A O 1
ATOM 1658 N N . SER A 1 199 ? 18.869 5.746 -6.191 1.00 77.75 199 SER A N 1
ATOM 1659 C CA . SER A 1 199 ? 19.261 4.377 -5.851 1.00 77.75 199 SER A CA 1
ATOM 1660 C C . SER A 1 199 ? 20.278 3.789 -6.827 1.00 77.75 199 SER A C 1
ATOM 1662 O O . SER A 1 199 ? 20.082 2.714 -7.403 1.00 77.75 199 SER A O 1
ATOM 1664 N N . PHE A 1 200 ? 21.372 4.513 -7.053 1.00 84.56 200 PHE A N 1
ATOM 1665 C CA . PHE A 1 200 ? 22.449 4.078 -7.938 1.00 84.56 200 PHE A CA 1
ATOM 1666 C C . PHE A 1 200 ? 23.627 3.496 -7.147 1.00 84.56 200 PHE A C 1
ATOM 1668 O O . PHE A 1 200 ? 24.102 4.094 -6.177 1.00 84.56 200 PHE A O 1
ATOM 1675 N N . LYS A 1 201 ? 24.115 2.324 -7.567 1.00 87.62 201 LYS A N 1
ATOM 1676 C CA . LYS A 1 201 ? 25.313 1.678 -7.016 1.00 87.62 201 LYS A CA 1
ATOM 1677 C C . LYS A 1 201 ? 26.281 1.308 -8.132 1.00 87.62 201 LYS A C 1
ATOM 1679 O O . LYS A 1 201 ? 25.916 0.604 -9.067 1.00 87.62 201 LYS A O 1
ATOM 1684 N N . SER A 1 202 ? 27.533 1.721 -7.990 1.00 88.94 202 SER A N 1
ATOM 1685 C CA . SER A 1 202 ? 28.621 1.373 -8.903 1.00 88.94 202 SER A CA 1
ATOM 1686 C C . SER A 1 202 ? 29.625 0.450 -8.220 1.00 88.94 202 SER A C 1
ATOM 1688 O O . SER A 1 202 ? 30.043 0.709 -7.090 1.00 88.94 202 SER A O 1
ATOM 1690 N N . PHE A 1 203 ? 30.062 -0.584 -8.929 1.00 90.31 203 PHE A N 1
ATOM 1691 C CA . PHE A 1 203 ? 31.079 -1.528 -8.488 1.00 90.31 203 PHE A CA 1
ATOM 1692 C C . PHE A 1 203 ? 32.179 -1.637 -9.540 1.00 90.31 203 PHE A C 1
ATOM 1694 O O . PHE A 1 203 ? 31.904 -1.671 -10.734 1.00 90.31 203 PHE A O 1
ATOM 1701 N N . TYR A 1 204 ? 33.423 -1.744 -9.083 1.00 88.38 204 TYR A N 1
ATOM 1702 C CA . TYR A 1 204 ? 34.589 -2.025 -9.932 1.00 88.38 204 TYR A CA 1
ATOM 1703 C C . TYR A 1 204 ? 35.127 -3.443 -9.698 1.00 88.38 204 TYR A C 1
ATOM 1705 O O . TYR A 1 204 ? 35.813 -4.021 -10.533 1.00 88.38 204 TYR A O 1
ATOM 1713 N N . ASN A 1 205 ? 34.769 -4.041 -8.559 1.00 89.00 205 ASN A N 1
ATOM 1714 C CA . ASN A 1 205 ? 35.115 -5.407 -8.210 1.00 89.00 205 ASN A CA 1
ATOM 1715 C C . ASN A 1 205 ? 33.913 -6.337 -8.446 1.00 89.00 205 ASN A C 1
ATOM 1717 O O . ASN A 1 205 ? 32.813 -6.094 -7.943 1.00 89.00 205 ASN A O 1
ATOM 1721 N N . VAL A 1 206 ? 34.152 -7.412 -9.198 1.00 90.00 206 VAL A N 1
ATOM 1722 C CA . VAL A 1 206 ? 33.132 -8.401 -9.568 1.00 90.00 206 VAL A CA 1
ATOM 1723 C C . VAL A 1 206 ? 32.536 -9.083 -8.338 1.00 90.00 206 VAL A C 1
ATOM 1725 O O . VAL A 1 206 ? 31.316 -9.174 -8.233 1.00 90.00 206 VAL A O 1
ATOM 1728 N N . ASP A 1 207 ? 33.363 -9.517 -7.389 1.00 89.69 207 ASP A N 1
ATOM 1729 C CA . ASP A 1 207 ? 32.900 -10.254 -6.209 1.00 89.69 207 ASP A CA 1
ATOM 1730 C C . ASP A 1 207 ? 32.051 -9.369 -5.291 1.00 89.69 207 ASP A C 1
ATOM 1732 O O . ASP A 1 207 ? 31.000 -9.792 -4.819 1.00 89.69 207 ASP A O 1
ATOM 1736 N N . GLN A 1 208 ? 32.443 -8.107 -5.096 1.00 90.94 208 GLN A N 1
ATOM 1737 C CA . GLN A 1 208 ? 31.638 -7.138 -4.345 1.00 90.94 208 GLN A CA 1
ATOM 1738 C C . GLN A 1 208 ? 30.278 -6.893 -5.003 1.00 90.94 208 GLN A C 1
ATOM 1740 O O . GLN A 1 208 ? 29.262 -6.839 -4.310 1.00 90.94 208 GLN A O 1
ATOM 1745 N N . CYS A 1 209 ? 30.253 -6.775 -6.333 1.00 93.19 209 CYS A N 1
ATOM 1746 C CA . CYS A 1 209 ? 29.011 -6.621 -7.077 1.00 93.19 209 CYS A CA 1
ATOM 1747 C C . CYS A 1 209 ? 28.113 -7.851 -6.907 1.00 93.19 209 CYS A C 1
ATOM 1749 O O . CYS A 1 209 ? 26.951 -7.718 -6.534 1.00 93.19 209 CYS A O 1
ATOM 1751 N N . LEU A 1 210 ? 28.653 -9.055 -7.102 1.00 90.69 210 LEU A N 1
ATOM 1752 C CA . LEU A 1 210 ? 27.894 -10.298 -6.967 1.00 90.69 210 LEU A CA 1
ATOM 1753 C C . LEU A 1 210 ? 27.379 -10.511 -5.540 1.00 90.69 210 LEU A C 1
ATOM 1755 O O . LEU A 1 210 ? 26.221 -10.891 -5.377 1.00 90.69 210 LEU A O 1
ATOM 1759 N N . ASN A 1 211 ? 28.176 -10.202 -4.517 1.00 90.44 211 ASN A N 1
ATOM 1760 C CA . ASN A 1 211 ? 27.740 -10.251 -3.119 1.00 90.44 211 ASN A CA 1
ATOM 1761 C C . ASN A 1 211 ? 26.564 -9.297 -2.856 1.00 90.44 211 ASN A C 1
ATOM 1763 O O . ASN A 1 211 ? 25.635 -9.646 -2.135 1.00 90.44 211 ASN A O 1
ATOM 1767 N N . TYR A 1 212 ? 26.564 -8.110 -3.469 1.00 89.94 212 TYR A N 1
ATOM 1768 C CA . TYR A 1 212 ? 25.434 -7.184 -3.377 1.00 89.94 212 TYR A CA 1
ATOM 1769 C C . TYR A 1 212 ? 24.188 -7.702 -4.114 1.00 89.94 212 TYR A C 1
ATOM 1771 O O . TYR A 1 212 ? 23.077 -7.623 -3.594 1.00 89.94 212 TYR A O 1
ATOM 1779 N N . LEU A 1 213 ? 24.360 -8.262 -5.314 1.00 88.25 213 LEU A N 1
ATOM 1780 C CA . LEU A 1 213 ? 23.255 -8.808 -6.112 1.00 88.25 213 LEU A CA 1
ATOM 1781 C C . LEU A 1 213 ? 22.618 -10.056 -5.475 1.00 88.25 213 LEU A C 1
ATOM 1783 O O . LEU A 1 213 ? 21.448 -10.341 -5.730 1.00 88.25 213 LEU A O 1
ATOM 1787 N N . THR A 1 214 ? 23.379 -10.792 -4.663 1.00 85.56 214 THR A N 1
ATOM 1788 C CA . THR A 1 214 ? 22.951 -12.032 -3.991 1.00 85.56 214 THR A CA 1
ATOM 1789 C C . THR A 1 214 ? 22.577 -11.843 -2.521 1.00 85.56 214 THR A C 1
ATOM 1791 O O . THR A 1 214 ? 22.155 -12.805 -1.884 1.00 85.56 214 THR A O 1
ATOM 1794 N N . SER A 1 215 ? 22.685 -10.626 -1.978 1.00 80.69 215 SER A N 1
ATOM 1795 C CA . SER A 1 215 ? 22.264 -10.336 -0.606 1.00 80.69 215 SER A CA 1
ATOM 1796 C C . SER A 1 215 ? 20.754 -10.520 -0.413 1.00 80.69 215 SER A C 1
ATOM 1798 O O . SER A 1 215 ? 19.968 -10.414 -1.362 1.00 80.69 215 SER A O 1
ATOM 1800 N N . GLU A 1 216 ? 20.339 -10.752 0.834 1.00 69.00 216 GLU A N 1
ATOM 1801 C CA . GLU A 1 216 ? 18.927 -10.755 1.220 1.00 69.00 216 GLU A CA 1
ATOM 1802 C C . GLU A 1 216 ? 18.378 -9.319 1.170 1.00 69.00 216 GLU A C 1
ATOM 1804 O O . GLU A 1 216 ? 18.618 -8.505 2.059 1.00 69.00 216 GLU A O 1
ATOM 1809 N N . SER A 1 217 ? 17.696 -8.981 0.075 1.00 68.75 217 SER A N 1
ATOM 1810 C CA . SER A 1 217 ? 16.974 -7.718 -0.126 1.00 68.75 217 SER A CA 1
ATOM 1811 C C . SER A 1 217 ? 15.880 -7.925 -1.174 1.00 68.75 217 SER A C 1
ATOM 1813 O O . SER A 1 217 ? 16.008 -8.768 -2.067 1.00 68.75 217 SER A O 1
ATOM 1815 N N . GLU A 1 218 ? 14.793 -7.164 -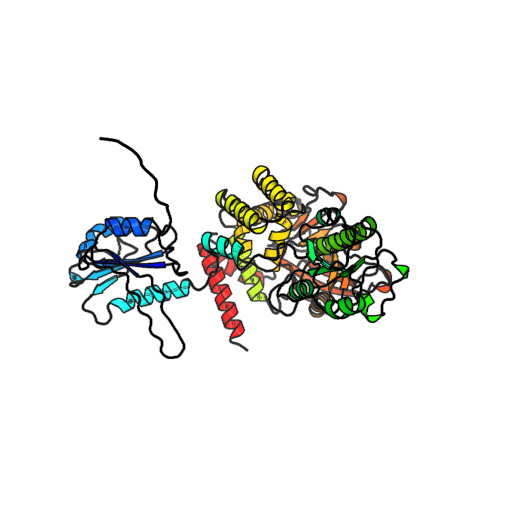1.064 1.00 66.50 218 GLU A N 1
ATOM 1816 C CA . GLU A 1 218 ? 13.636 -7.267 -1.958 1.00 66.50 218 GLU A CA 1
ATOM 1817 C C . GLU A 1 218 ? 13.748 -6.319 -3.164 1.00 66.50 218 GLU A C 1
ATOM 1819 O O . GLU A 1 218 ? 13.057 -6.519 -4.166 1.00 66.50 218 GLU A O 1
ATOM 1824 N N . THR A 1 219 ? 14.659 -5.337 -3.120 1.00 74.06 219 THR A N 1
ATOM 1825 C CA . THR A 1 219 ? 14.923 -4.398 -4.218 1.00 74.06 219 THR A CA 1
ATOM 1826 C C . THR A 1 219 ? 15.227 -5.123 -5.531 1.00 74.06 219 THR A C 1
ATOM 1828 O O . THR A 1 219 ? 16.158 -5.938 -5.623 1.00 74.06 219 THR A O 1
ATOM 1831 N N . LYS A 1 220 ? 14.456 -4.782 -6.571 1.00 83.06 220 LYS A N 1
ATOM 1832 C CA . LYS A 1 220 ? 14.656 -5.217 -7.957 1.00 83.06 220 LYS A CA 1
ATOM 1833 C C . LYS A 1 220 ? 15.749 -4.388 -8.628 1.00 83.06 220 LYS A C 1
ATOM 1835 O O . LYS A 1 220 ? 15.953 -3.225 -8.306 1.00 83.06 220 LYS A O 1
ATOM 1840 N N . ILE A 1 221 ? 16.474 -4.982 -9.567 1.00 88.69 221 ILE A N 1
ATOM 1841 C CA . ILE A 1 221 ? 17.730 -4.427 -10.071 1.00 88.69 221 ILE A CA 1
ATOM 1842 C C . ILE A 1 221 ? 17.696 -4.292 -11.590 1.00 88.69 221 ILE A C 1
ATOM 1844 O O . ILE A 1 221 ? 17.499 -5.272 -12.315 1.00 88.69 221 ILE A O 1
ATOM 1848 N N . PHE A 1 222 ? 17.957 -3.070 -12.049 1.00 91.38 222 PHE A N 1
ATOM 1849 C CA . PHE A 1 222 ? 18.375 -2.758 -13.410 1.00 91.38 222 PHE A CA 1
ATOM 1850 C C . PHE A 1 222 ? 19.901 -2.841 -13.452 1.00 91.38 222 PHE A C 1
ATOM 1852 O O . PHE A 1 222 ? 20.598 -1.990 -12.896 1.00 91.38 222 PHE A O 1
ATOM 1859 N N . PHE A 1 223 ? 20.424 -3.909 -14.044 1.00 94.06 223 PHE A N 1
ATOM 1860 C CA . PHE A 1 223 ? 21.849 -4.208 -14.022 1.00 94.06 223 PHE A CA 1
ATOM 1861 C C . PHE A 1 223 ? 22.541 -3.708 -15.289 1.00 94.06 223 PHE A C 1
ATOM 1863 O O . PHE A 1 223 ? 22.168 -4.076 -16.399 1.00 94.06 223 PHE A O 1
ATOM 1870 N N . ILE A 1 224 ? 23.580 -2.902 -15.124 1.00 94.12 224 ILE A N 1
ATOM 1871 C CA . ILE A 1 224 ? 24.431 -2.397 -16.196 1.00 94.12 224 ILE A CA 1
ATOM 1872 C C . ILE A 1 224 ? 25.801 -3.053 -16.050 1.00 94.12 224 ILE A C 1
ATOM 1874 O O . ILE A 1 224 ? 26.359 -3.120 -14.953 1.00 94.12 224 ILE A O 1
ATOM 1878 N N . THR A 1 225 ? 26.387 -3.512 -17.152 1.00 91.62 225 THR A N 1
ATOM 1879 C CA . THR A 1 225 ? 27.790 -3.921 -17.135 1.00 91.62 225 THR A CA 1
ATOM 1880 C C . THR A 1 225 ? 28.549 -3.451 -18.364 1.00 91.62 225 THR A C 1
ATOM 1882 O O . THR A 1 225 ? 28.072 -3.547 -19.495 1.00 91.62 225 THR A O 1
ATOM 1885 N N . SER A 1 226 ? 29.751 -2.945 -18.109 1.00 89.12 226 SER A N 1
ATOM 1886 C CA . SER A 1 226 ? 30.773 -2.643 -19.114 1.00 89.12 226 SER A CA 1
ATOM 1887 C C . SER A 1 226 ? 32.001 -3.551 -18.965 1.00 89.12 226 SER A C 1
ATOM 1889 O O . SER A 1 226 ? 33.069 -3.243 -19.485 1.00 89.12 226 SER A O 1
ATOM 1891 N N . TYR A 1 227 ? 31.875 -4.648 -18.212 1.00 84.44 227 TYR A N 1
ATOM 1892 C CA . TYR A 1 227 ? 32.969 -5.559 -17.883 1.00 84.44 227 TYR A CA 1
ATOM 1893 C C . TYR A 1 227 ? 33.376 -6.430 -19.079 1.00 84.44 227 TYR A C 1
ATOM 1895 O O . TYR A 1 227 ? 32.523 -7.058 -19.692 1.00 84.44 227 TYR A O 1
ATOM 1903 N N . LEU A 1 228 ? 34.676 -6.529 -19.383 1.00 79.88 228 LEU A N 1
ATOM 1904 C CA . LEU A 1 228 ? 35.159 -7.179 -20.616 1.00 79.88 228 LEU A CA 1
ATOM 1905 C C . LEU A 1 228 ? 34.648 -8.614 -20.803 1.00 79.88 228 LEU A C 1
ATOM 1907 O O . LEU A 1 228 ? 34.238 -8.976 -21.904 1.00 79.88 228 LEU A O 1
ATOM 1911 N N . ASP A 1 229 ? 34.628 -9.411 -19.733 1.00 84.88 229 ASP A N 1
ATOM 1912 C CA . ASP A 1 229 ? 34.095 -10.776 -19.754 1.00 84.88 229 ASP A CA 1
ATOM 1913 C C . ASP A 1 229 ? 32.587 -10.795 -19.447 1.00 84.88 229 ASP A C 1
ATOM 1915 O O . ASP A 1 229 ? 32.121 -11.269 -18.404 1.00 84.88 229 ASP A O 1
ATOM 1919 N N . TYR A 1 230 ? 31.805 -10.200 -20.349 1.00 83.81 230 TYR A N 1
ATOM 1920 C CA . TYR A 1 230 ? 30.359 -10.076 -20.180 1.00 83.81 230 TYR A CA 1
ATOM 1921 C C . TYR A 1 230 ? 29.652 -11.431 -20.151 1.00 83.81 230 TYR A C 1
ATOM 1923 O O . TYR A 1 230 ? 28.667 -11.567 -19.432 1.00 83.81 230 TYR A O 1
ATOM 1931 N N . GLU A 1 231 ? 30.127 -12.449 -20.876 1.00 84.44 231 GLU A N 1
ATOM 1932 C CA . GLU A 1 231 ? 29.486 -13.769 -20.872 1.00 84.44 231 GLU A CA 1
ATOM 1933 C C . GLU A 1 231 ? 29.545 -14.422 -19.489 1.00 84.44 231 GLU A C 1
ATOM 1935 O O . GLU A 1 231 ? 28.532 -14.951 -19.010 1.00 84.44 231 GLU A O 1
ATOM 1940 N N . LEU A 1 232 ? 30.698 -14.335 -18.817 1.00 85.94 232 LEU A N 1
ATOM 1941 C CA . LEU A 1 232 ? 30.852 -14.825 -17.454 1.00 85.94 232 LEU A CA 1
ATOM 1942 C C . LEU A 1 232 ? 29.914 -14.085 -16.496 1.00 85.94 232 LEU A C 1
ATOM 1944 O O . LEU A 1 232 ? 29.216 -14.724 -15.706 1.00 85.94 232 LEU A O 1
ATOM 1948 N N . ILE A 1 233 ? 29.852 -12.754 -16.578 1.00 89.50 233 ILE A N 1
ATOM 1949 C CA . ILE A 1 233 ? 28.970 -11.950 -15.720 1.00 89.50 233 ILE A CA 1
ATOM 1950 C C . ILE A 1 233 ? 27.499 -12.277 -15.982 1.00 89.50 233 ILE A C 1
ATOM 1952 O O . ILE A 1 233 ? 26.756 -12.558 -15.039 1.00 89.50 233 ILE A O 1
ATOM 1956 N N . LEU A 1 234 ? 27.079 -12.323 -17.247 1.00 88.62 234 LEU A N 1
ATOM 1957 C CA . LEU A 1 234 ? 25.714 -12.681 -17.625 1.00 88.62 234 LEU A CA 1
ATOM 1958 C C . LEU A 1 234 ? 25.343 -14.067 -17.094 1.00 88.62 234 LEU A C 1
ATOM 1960 O O . LEU A 1 234 ? 24.253 -14.229 -16.555 1.00 88.62 234 LEU A O 1
ATOM 1964 N N . SER A 1 235 ? 26.250 -15.048 -17.156 1.00 86.62 235 SER A N 1
ATOM 1965 C CA . SER A 1 235 ? 25.986 -16.396 -16.634 1.00 86.62 235 SER A CA 1
ATOM 1966 C C . SER A 1 235 ? 25.695 -16.434 -15.129 1.00 86.62 235 SER A C 1
ATOM 1968 O O . SER A 1 235 ? 24.913 -17.272 -14.688 1.00 86.62 235 SER A O 1
ATOM 1970 N N . LYS A 1 236 ? 26.275 -15.513 -14.351 1.00 88.44 236 LYS A N 1
ATOM 1971 C CA . LYS A 1 236 ? 26.087 -15.428 -12.894 1.00 88.44 236 LYS A CA 1
ATOM 1972 C C . LYS A 1 236 ? 24.866 -14.599 -12.500 1.00 88.44 236 LYS A C 1
ATOM 1974 O O . LYS A 1 236 ? 24.241 -14.873 -11.483 1.00 88.44 236 LYS A O 1
ATOM 1979 N N . VAL A 1 237 ? 24.543 -13.575 -13.287 1.00 88.94 237 VAL A N 1
ATOM 1980 C CA . VAL A 1 237 ? 23.523 -12.573 -12.940 1.00 88.94 237 VAL A CA 1
ATOM 1981 C C . VAL A 1 237 ? 22.156 -12.903 -13.547 1.00 88.94 237 VAL A C 1
ATOM 1983 O O . VAL A 1 237 ? 21.122 -12.556 -12.977 1.00 88.94 237 VAL A O 1
ATOM 1986 N N . PHE A 1 238 ? 22.121 -13.597 -14.687 1.00 83.56 238 PHE A N 1
ATOM 1987 C CA . PHE A 1 238 ? 20.895 -13.822 -15.454 1.00 83.56 238 PHE A CA 1
ATOM 1988 C C . PHE A 1 238 ? 19.806 -14.572 -14.675 1.00 83.56 238 PHE A C 1
ATOM 1990 O O . PHE A 1 238 ? 18.638 -14.199 -14.761 1.00 83.56 238 PHE A O 1
ATOM 1997 N N . GLU A 1 239 ? 20.164 -15.569 -13.867 1.00 82.06 239 GLU A N 1
ATOM 1998 C CA . GLU A 1 239 ? 19.193 -16.357 -13.090 1.00 82.06 239 GLU A CA 1
ATOM 1999 C C . GLU A 1 239 ? 18.748 -15.665 -11.789 1.00 82.06 239 GLU A C 1
ATOM 2001 O O . GLU A 1 239 ? 17.793 -16.099 -11.147 1.00 82.06 239 GLU A O 1
ATOM 2006 N N . LEU A 1 240 ? 19.376 -14.548 -11.397 1.00 83.06 240 LEU A N 1
ATOM 2007 C CA . LEU A 1 240 ? 19.018 -13.853 -10.160 1.00 83.06 240 LEU A CA 1
ATOM 2008 C C . LEU A 1 240 ? 17.632 -13.214 -10.283 1.00 83.06 240 LEU A C 1
ATOM 2010 O O . LEU A 1 240 ? 17.404 -12.334 -11.116 1.00 83.06 240 LEU A O 1
ATOM 2014 N N . SER A 1 241 ? 16.701 -13.624 -9.422 1.00 77.88 241 SER A N 1
ATOM 2015 C CA . SER A 1 241 ? 15.304 -13.158 -9.407 1.00 77.88 241 SER A CA 1
ATOM 2016 C C . SER A 1 241 ? 15.152 -11.657 -9.126 1.00 77.88 241 SER A C 1
ATOM 2018 O O . SER A 1 241 ? 14.150 -11.047 -9.510 1.00 77.88 241 SER A O 1
ATOM 2020 N N . ARG A 1 242 ? 16.147 -11.051 -8.468 1.00 83.06 242 ARG A N 1
ATOM 2021 C CA . ARG A 1 242 ? 16.218 -9.606 -8.217 1.00 83.06 242 ARG A CA 1
ATOM 2022 C C . ARG A 1 242 ? 16.576 -8.821 -9.474 1.00 83.06 242 ARG A C 1
ATOM 2024 O O . ARG A 1 242 ? 16.116 -7.698 -9.622 1.00 83.06 242 ARG A O 1
ATOM 2031 N N . VAL A 1 243 ? 17.344 -9.394 -10.398 1.00 87.50 243 VAL A N 1
ATOM 2032 C CA . VAL A 1 243 ? 17.752 -8.708 -11.631 1.00 87.50 243 VAL A CA 1
ATOM 2033 C C . VAL A 1 243 ? 16.647 -8.855 -12.664 1.00 87.50 243 VAL A C 1
ATOM 2035 O O . VAL A 1 243 ? 16.375 -9.961 -13.136 1.00 87.50 243 VAL A O 1
ATOM 2038 N N . ILE A 1 244 ? 16.006 -7.741 -13.003 1.00 82.81 244 ILE A N 1
ATOM 2039 C CA . ILE A 1 244 ? 14.844 -7.712 -13.902 1.00 82.81 244 ILE A CA 1
ATOM 2040 C C . ILE A 1 244 ? 15.221 -7.339 -15.336 1.00 82.81 244 ILE A C 1
ATOM 2042 O O . ILE A 1 244 ? 14.609 -7.848 -16.276 1.00 82.81 244 ILE A O 1
ATOM 2046 N N . SER A 1 245 ? 16.269 -6.529 -15.492 1.00 87.81 245 SER A N 1
ATOM 2047 C CA . SER A 1 245 ? 16.724 -6.014 -16.781 1.00 87.81 245 SER A CA 1
ATOM 2048 C C . SER A 1 245 ? 18.240 -5.869 -16.791 1.00 87.81 245 SER A C 1
ATOM 2050 O O . SER A 1 245 ? 18.839 -5.513 -15.775 1.00 87.81 245 SER A O 1
ATOM 2052 N N . ILE A 1 246 ? 18.854 -6.168 -17.935 1.00 91.06 246 ILE A N 1
ATOM 2053 C CA . ILE A 1 246 ? 20.302 -6.131 -18.140 1.00 91.06 246 ILE A CA 1
ATOM 2054 C C . ILE A 1 246 ? 20.638 -5.228 -19.331 1.00 91.06 246 ILE A C 1
ATOM 2056 O O . ILE A 1 246 ? 20.051 -5.374 -20.405 1.00 91.06 246 ILE A O 1
ATOM 2060 N N . TYR A 1 247 ? 21.618 -4.345 -19.153 1.00 92.50 247 TYR A N 1
ATOM 2061 C CA . TYR A 1 247 ? 22.118 -3.409 -20.158 1.00 92.50 247 TYR A CA 1
ATOM 2062 C C . TYR A 1 247 ? 23.627 -3.588 -20.313 1.00 92.50 247 TYR A C 1
ATOM 2064 O O . TYR A 1 247 ? 24.372 -3.604 -19.331 1.00 92.50 247 TYR A O 1
ATOM 2072 N N . LEU A 1 248 ? 24.082 -3.720 -21.554 1.00 91.12 248 LEU A N 1
ATOM 2073 C CA . LEU A 1 248 ? 25.501 -3.813 -21.881 1.00 91.12 248 LEU A CA 1
ATOM 2074 C C . LEU A 1 248 ? 25.992 -2.450 -22.363 1.00 91.12 248 LEU A C 1
ATOM 2076 O O . LEU A 1 248 ? 25.397 -1.891 -23.280 1.00 91.12 248 LEU A O 1
ATOM 2080 N N . PHE A 1 249 ? 27.056 -1.912 -21.765 1.00 90.25 249 PHE A N 1
ATOM 2081 C CA . PHE A 1 249 ? 27.612 -0.611 -22.149 1.00 90.25 249 PHE A CA 1
ATOM 2082 C C . PHE A 1 249 ? 29.034 -0.745 -22.707 1.00 90.25 249 PHE A C 1
ATOM 2084 O O . PHE A 1 249 ? 29.978 -0.964 -21.947 1.00 90.25 249 PHE A O 1
ATOM 2091 N N . TYR A 1 250 ? 29.184 -0.630 -24.030 1.00 86.31 250 TYR A N 1
ATOM 2092 C CA . TYR A 1 250 ? 30.437 -0.874 -24.754 1.00 86.31 250 TYR A CA 1
ATOM 2093 C C . TYR A 1 250 ? 30.591 0.068 -25.945 1.00 86.31 250 TYR A C 1
ATOM 2095 O O . TYR A 1 250 ? 29.623 0.386 -26.629 1.00 86.31 250 TYR A O 1
ATOM 2103 N N . ASN A 1 251 ? 31.836 0.443 -26.241 1.00 82.06 251 ASN A N 1
ATOM 2104 C CA . ASN A 1 251 ? 32.161 1.378 -27.323 1.00 82.06 251 ASN A CA 1
ATOM 2105 C C . ASN A 1 251 ? 31.747 0.875 -28.716 1.00 82.06 251 ASN A C 1
ATOM 2107 O O . ASN A 1 251 ? 31.371 1.686 -29.556 1.00 82.06 251 ASN A O 1
ATOM 2111 N N . ASP A 1 252 ? 31.808 -0.438 -28.960 1.00 81.69 252 ASP A N 1
ATOM 2112 C CA . ASP A 1 252 ? 31.392 -1.052 -30.225 1.00 81.69 252 ASP A CA 1
ATOM 2113 C C . ASP A 1 252 ? 30.319 -2.128 -29.984 1.00 81.69 252 ASP A C 1
ATOM 2115 O O . ASP A 1 252 ? 30.651 -3.294 -29.745 1.00 81.69 252 ASP A O 1
ATOM 2119 N N . PRO A 1 253 ? 29.025 -1.767 -30.056 1.00 78.44 253 PRO A N 1
ATOM 2120 C CA . PRO A 1 253 ? 27.922 -2.699 -29.848 1.00 78.44 253 PRO A CA 1
ATOM 2121 C C . PRO A 1 253 ? 27.908 -3.871 -30.833 1.00 78.44 253 PRO A C 1
ATOM 2123 O O . PRO A 1 253 ? 27.415 -4.943 -30.494 1.00 78.44 253 PRO A O 1
ATOM 2126 N N . ASN A 1 254 ? 28.467 -3.688 -32.036 1.00 78.50 254 ASN A N 1
ATOM 2127 C CA . ASN A 1 254 ? 28.476 -4.714 -33.081 1.00 78.50 254 ASN A CA 1
ATOM 2128 C C . ASN A 1 254 ? 29.518 -5.808 -32.823 1.00 78.50 254 ASN A C 1
ATOM 2130 O O . ASN A 1 254 ? 29.442 -6.883 -33.416 1.00 78.50 254 ASN A O 1
ATOM 2134 N N . SER A 1 255 ? 30.488 -5.544 -31.944 1.00 75.69 255 SER A N 1
ATOM 2135 C CA . SER A 1 255 ? 31.526 -6.509 -31.566 1.00 75.69 255 SER A CA 1
ATOM 2136 C C . SER A 1 255 ? 31.042 -7.578 -30.578 1.00 75.69 255 SER A C 1
ATOM 2138 O O . SER A 1 255 ? 31.749 -8.555 -30.327 1.00 75.69 255 SER A O 1
ATOM 2140 N N . ILE A 1 256 ? 29.840 -7.415 -30.020 1.00 80.12 256 ILE A N 1
ATOM 2141 C CA . ILE A 1 256 ? 29.295 -8.289 -28.980 1.00 80.12 256 ILE A CA 1
ATOM 2142 C C . ILE A 1 256 ? 28.376 -9.331 -29.608 1.00 80.12 256 ILE A C 1
ATOM 2144 O O . ILE A 1 256 ? 27.380 -9.001 -30.251 1.00 80.12 256 ILE A O 1
ATOM 2148 N N . ASN A 1 257 ? 28.674 -10.603 -29.358 1.00 80.06 257 ASN A N 1
ATOM 2149 C CA . ASN A 1 257 ? 27.823 -11.715 -29.755 1.00 80.06 257 ASN A CA 1
ATOM 2150 C C . ASN A 1 257 ? 27.170 -12.307 -28.508 1.00 80.06 257 ASN A C 1
ATOM 2152 O O . ASN A 1 257 ? 27.858 -12.715 -27.578 1.00 80.06 257 ASN A O 1
ATOM 2156 N N . ILE A 1 258 ? 25.839 -12.336 -28.470 1.00 76.81 258 ILE A N 1
ATOM 2157 C CA . ILE A 1 258 ? 25.099 -12.746 -27.279 1.00 76.81 258 ILE A CA 1
ATOM 2158 C C . ILE A 1 258 ? 24.364 -14.042 -27.562 1.00 76.81 258 ILE A C 1
ATOM 2160 O O . ILE A 1 258 ? 23.535 -14.136 -28.464 1.00 76.81 258 ILE A O 1
ATOM 2164 N N . SER A 1 259 ? 24.626 -15.040 -26.722 1.00 75.50 259 SER A N 1
ATOM 2165 C CA . SER A 1 259 ? 23.881 -16.292 -26.745 1.00 75.50 259 SER A CA 1
ATOM 2166 C C . SER A 1 259 ? 22.379 -16.059 -26.531 1.00 75.50 259 SER A C 1
ATOM 2168 O O . SER A 1 259 ? 21.975 -15.376 -25.586 1.00 75.50 259 SER A O 1
ATOM 2170 N N . ASN A 1 260 ? 21.543 -16.728 -27.336 1.00 69.19 260 ASN A N 1
ATOM 2171 C CA . ASN A 1 260 ? 20.077 -16.638 -27.263 1.00 69.19 260 ASN A CA 1
ATOM 2172 C C . ASN A 1 260 ? 19.500 -16.897 -25.859 1.00 69.19 260 ASN A C 1
ATOM 2174 O O . ASN A 1 260 ? 18.414 -16.416 -25.539 1.00 69.19 260 ASN A O 1
ATOM 2178 N N . LYS A 1 261 ? 20.226 -17.627 -25.000 1.00 72.31 261 LYS A N 1
ATOM 2179 C CA . LYS A 1 261 ? 19.797 -17.921 -23.626 1.00 72.31 261 LYS A CA 1
ATOM 2180 C C . LYS A 1 261 ? 19.617 -16.665 -22.762 1.00 72.31 261 LYS A C 1
ATOM 2182 O O . LYS A 1 261 ? 18.774 -16.675 -21.875 1.00 72.31 261 LYS A O 1
ATOM 2187 N N . PHE A 1 262 ? 20.344 -15.579 -23.044 1.00 71.81 262 PHE A N 1
ATOM 2188 C CA . PHE A 1 262 ? 20.330 -14.356 -22.231 1.00 71.81 262 PHE A CA 1
ATOM 2189 C C . PHE A 1 262 ? 19.290 -13.309 -22.668 1.00 71.81 262 PHE A C 1
ATOM 2191 O O . PHE A 1 262 ? 19.084 -12.311 -21.974 1.00 71.81 262 PHE A O 1
ATOM 2198 N N . ILE A 1 263 ? 18.591 -13.539 -23.785 1.00 67.81 263 ILE A N 1
ATOM 2199 C CA . ILE A 1 263 ? 17.706 -12.545 -24.421 1.00 67.81 263 ILE A CA 1
ATOM 2200 C C . ILE A 1 263 ? 16.543 -12.114 -23.511 1.00 67.81 263 ILE A C 1
ATOM 2202 O O . ILE A 1 263 ? 16.105 -10.973 -23.585 1.00 67.81 263 ILE A O 1
ATOM 2206 N N . LYS A 1 264 ? 16.060 -12.977 -22.602 1.00 71.69 264 LYS A N 1
ATOM 2207 C CA . LYS A 1 264 ? 14.867 -12.680 -21.779 1.00 71.69 264 LYS A CA 1
ATOM 2208 C C . LYS A 1 264 ? 15.000 -11.414 -20.914 1.00 71.69 264 LYS A C 1
ATOM 2210 O O . LYS A 1 264 ? 14.025 -10.677 -20.754 1.00 71.69 264 LYS A O 1
ATOM 2215 N N . LYS A 1 265 ? 16.183 -11.172 -20.339 1.00 80.88 265 LYS A N 1
ATOM 2216 C CA . LYS A 1 265 ? 16.450 -10.026 -19.445 1.00 80.88 265 LYS A CA 1
ATOM 2217 C C . LYS A 1 265 ? 17.284 -8.933 -20.103 1.00 80.88 265 LYS A C 1
ATOM 2219 O O . LYS A 1 265 ? 17.306 -7.813 -19.607 1.00 80.88 265 LYS A O 1
ATOM 2224 N N . LEU A 1 266 ? 17.972 -9.240 -21.198 1.00 83.88 266 LEU A N 1
ATOM 2225 C CA . LEU A 1 266 ? 18.773 -8.261 -21.913 1.00 83.88 266 LEU A CA 1
ATOM 2226 C C . LEU A 1 266 ? 17.874 -7.240 -22.626 1.00 83.88 266 LEU A C 1
ATOM 2228 O O . LEU A 1 266 ? 16.962 -7.614 -23.360 1.00 83.88 266 LEU A O 1
ATOM 2232 N N . ARG A 1 267 ? 18.148 -5.952 -22.419 1.00 84.94 267 ARG A N 1
ATOM 2233 C CA . ARG A 1 267 ? 17.393 -4.835 -23.010 1.00 84.94 267 ARG A CA 1
ATOM 2234 C C . ARG A 1 267 ? 18.118 -4.137 -24.144 1.00 84.94 267 ARG A C 1
ATOM 2236 O O . ARG A 1 267 ? 17.474 -3.535 -24.993 1.00 84.94 267 ARG A O 1
ATOM 2243 N N . GLY A 1 268 ? 19.438 -4.251 -24.192 1.00 84.56 268 GLY A N 1
ATOM 2244 C CA . GLY A 1 268 ? 20.207 -3.741 -25.313 1.00 84.56 268 GLY A CA 1
ATOM 2245 C C . GLY A 1 268 ? 21.688 -3.606 -25.018 1.00 84.56 268 GLY A C 1
ATOM 2246 O O . GLY A 1 268 ? 22.160 -3.859 -23.904 1.00 84.56 268 GLY A O 1
ATOM 2247 N N . ILE A 1 269 ? 22.390 -3.186 -26.063 1.00 89.06 269 ILE A N 1
ATOM 2248 C CA . ILE A 1 269 ? 23.808 -2.867 -26.057 1.00 89.06 269 ILE A CA 1
ATOM 2249 C C . ILE A 1 269 ? 23.934 -1.406 -26.465 1.00 89.06 269 ILE A C 1
ATOM 2251 O O . ILE A 1 269 ? 23.417 -1.004 -27.506 1.00 89.06 269 ILE A O 1
ATOM 2255 N N . PHE A 1 270 ? 24.595 -0.619 -25.633 1.00 89.38 270 PHE A N 1
ATOM 2256 C CA . PHE A 1 270 ? 24.637 0.829 -25.738 1.00 89.38 270 PHE A CA 1
ATOM 2257 C C . PHE A 1 270 ? 26.088 1.288 -25.787 1.00 89.38 270 PHE A C 1
ATOM 2259 O O . PHE A 1 270 ? 26.917 0.817 -25.014 1.00 89.38 270 PHE A O 1
ATOM 2266 N N . SER A 1 271 ? 26.383 2.229 -26.675 1.00 87.62 271 SER A N 1
ATOM 2267 C CA . SER A 1 271 ? 27.690 2.894 -26.765 1.00 87.62 271 SER A CA 1
ATOM 2268 C C . SER A 1 271 ? 27.647 4.354 -26.327 1.00 87.62 271 SER A C 1
ATOM 2270 O O . SER A 1 271 ? 28.671 5.029 -26.317 1.00 87.62 271 SER A O 1
ATOM 2272 N N . ASP A 1 272 ? 26.458 4.859 -26.000 1.00 87.44 272 ASP A N 1
ATOM 2273 C CA . ASP A 1 272 ? 26.211 6.260 -25.691 1.00 87.44 272 ASP A CA 1
ATOM 2274 C C . ASP A 1 272 ? 25.341 6.395 -24.434 1.00 87.44 272 ASP A C 1
ATOM 2276 O O . ASP A 1 272 ? 24.305 5.739 -24.294 1.00 87.44 272 ASP A O 1
ATOM 2280 N N . MET A 1 273 ? 25.766 7.268 -23.517 1.00 87.06 273 MET A N 1
ATOM 2281 C CA . MET A 1 273 ? 25.092 7.479 -22.233 1.00 87.06 273 MET A CA 1
ATOM 2282 C C . MET A 1 273 ? 23.675 8.020 -22.403 1.00 87.06 273 MET A C 1
ATOM 2284 O O . MET A 1 273 ? 22.788 7.645 -21.643 1.00 87.06 273 MET A O 1
ATOM 2288 N N . LYS A 1 274 ? 23.427 8.872 -23.402 1.00 86.12 274 LYS A N 1
ATOM 2289 C CA . LYS A 1 274 ? 22.101 9.462 -23.610 1.00 86.12 274 LYS A CA 1
ATOM 2290 C C . LYS A 1 274 ? 21.085 8.395 -24.019 1.00 86.12 274 LYS A C 1
ATOM 2292 O O . LYS A 1 274 ? 19.991 8.357 -23.464 1.00 86.12 274 LYS A O 1
ATOM 2297 N N . THR A 1 275 ? 21.438 7.516 -24.953 1.00 87.88 275 THR A N 1
ATOM 2298 C CA . THR A 1 275 ? 20.562 6.407 -25.370 1.00 87.88 275 THR A CA 1
ATOM 2299 C C . THR A 1 275 ? 20.327 5.394 -24.250 1.00 87.88 275 THR A C 1
ATOM 2301 O O . THR A 1 275 ? 19.177 5.015 -24.024 1.00 87.88 275 THR A O 1
ATOM 2304 N N . LEU A 1 276 ? 21.372 5.031 -23.495 1.00 89.50 276 LEU A N 1
ATOM 2305 C CA . LEU A 1 276 ? 21.248 4.178 -22.310 1.00 89.50 276 LEU A CA 1
ATOM 2306 C C . LEU A 1 276 ? 20.309 4.804 -21.268 1.00 89.50 276 LEU A C 1
ATOM 2308 O O . LEU A 1 276 ? 19.368 4.154 -20.821 1.00 89.50 276 LEU A O 1
ATOM 2312 N N . CYS A 1 277 ? 20.536 6.068 -20.902 1.00 85.81 277 CYS A N 1
ATOM 2313 C CA . CYS A 1 277 ? 19.728 6.772 -19.910 1.00 85.81 277 CYS A CA 1
ATOM 2314 C C . CYS A 1 277 ? 18.283 6.968 -20.366 1.00 85.81 277 CYS A C 1
ATOM 2316 O O . CYS A 1 277 ? 17.382 6.863 -19.542 1.00 85.81 277 CYS A O 1
ATOM 2318 N N . ASN A 1 278 ? 18.032 7.210 -21.654 1.00 79.75 278 ASN A N 1
ATOM 2319 C CA . ASN A 1 278 ? 16.668 7.282 -22.176 1.00 79.75 278 ASN A CA 1
ATOM 2320 C C . ASN A 1 278 ? 15.946 5.943 -21.999 1.00 79.75 278 ASN A C 1
ATOM 2322 O O . ASN A 1 278 ? 14.866 5.922 -21.413 1.00 79.75 278 ASN A O 1
ATOM 2326 N N . GLN A 1 279 ? 16.570 4.835 -22.414 1.00 83.19 279 GLN A N 1
ATOM 2327 C CA . GLN A 1 279 ? 15.987 3.501 -22.262 1.00 83.19 279 GLN A CA 1
ATOM 2328 C C . GLN A 1 279 ? 15.772 3.143 -20.785 1.00 83.19 279 GLN A C 1
ATOM 2330 O O . GLN A 1 279 ? 14.689 2.703 -20.405 1.00 83.19 279 GLN A O 1
ATOM 2335 N N . LEU A 1 280 ? 16.786 3.361 -19.940 1.00 85.12 280 LEU A N 1
ATOM 2336 C CA . LEU A 1 280 ? 16.690 3.153 -18.495 1.00 85.12 280 LEU A CA 1
ATOM 2337 C C . LEU A 1 280 ? 15.581 4.010 -17.892 1.00 85.12 280 LEU A C 1
ATOM 2339 O O . LEU A 1 280 ? 14.803 3.507 -17.096 1.00 85.12 280 LEU A O 1
ATOM 2343 N N . SER A 1 281 ? 15.484 5.288 -18.262 1.00 76.75 281 SER A N 1
ATOM 2344 C CA . SER A 1 281 ? 14.469 6.199 -17.732 1.00 76.75 281 SER A CA 1
ATOM 2345 C C . SER A 1 281 ? 13.069 5.760 -18.133 1.00 76.75 281 SER A C 1
ATOM 2347 O O . SER A 1 281 ? 12.180 5.765 -17.287 1.00 76.75 281 SER A O 1
ATOM 2349 N N . GLU A 1 282 ? 12.860 5.368 -19.390 1.00 73.12 282 GLU A N 1
ATOM 2350 C CA . GLU A 1 282 ? 11.576 4.847 -19.856 1.00 73.12 282 GLU A CA 1
ATOM 2351 C C . GLU A 1 282 ? 11.198 3.566 -19.122 1.00 73.12 282 GLU A C 1
ATOM 2353 O O . GLU A 1 282 ? 10.100 3.484 -18.581 1.00 73.12 282 GLU A O 1
ATOM 2358 N N . GLU A 1 283 ? 12.108 2.600 -19.020 1.00 75.44 283 GLU A N 1
ATOM 2359 C CA . GLU A 1 283 ? 11.818 1.318 -18.383 1.00 75.44 283 GLU A CA 1
ATOM 2360 C C . GLU A 1 283 ? 11.651 1.452 -16.863 1.00 75.44 283 GLU A C 1
ATOM 2362 O O . GLU A 1 283 ? 10.745 0.857 -16.281 1.00 75.44 283 GLU A O 1
ATOM 2367 N N . TYR A 1 284 ? 12.459 2.290 -16.215 1.00 72.38 284 TYR A N 1
ATOM 2368 C CA . TYR A 1 284 ? 12.339 2.630 -14.798 1.00 72.38 284 TYR A CA 1
ATOM 2369 C C . TYR A 1 284 ? 11.013 3.344 -14.516 1.00 72.38 284 TYR A C 1
ATOM 2371 O O . TYR A 1 284 ? 10.285 2.962 -13.601 1.00 72.38 284 TYR A O 1
ATOM 2379 N N . LYS A 1 285 ? 10.634 4.332 -15.341 1.00 64.12 285 LYS A N 1
ATOM 2380 C CA . LYS A 1 285 ? 9.329 5.007 -15.250 1.00 64.12 285 LYS A CA 1
ATOM 2381 C C . LYS A 1 285 ? 8.181 4.054 -15.522 1.00 64.12 285 LYS A C 1
ATOM 2383 O O . LYS A 1 285 ? 7.181 4.153 -14.828 1.00 64.12 285 LYS A O 1
ATOM 2388 N N . GLN A 1 286 ? 8.299 3.154 -16.492 1.00 61.62 286 GLN A N 1
ATOM 2389 C CA . GLN A 1 286 ? 7.284 2.143 -16.770 1.00 61.62 286 GLN A CA 1
ATOM 2390 C C . GLN A 1 286 ? 7.119 1.208 -15.576 1.00 61.62 286 GLN A C 1
ATOM 2392 O O . GLN A 1 286 ? 5.999 1.020 -15.136 1.00 61.62 286 GLN A O 1
ATOM 2397 N N . ASN A 1 287 ? 8.200 0.705 -14.984 1.00 62.78 287 ASN A N 1
ATOM 2398 C CA . ASN A 1 287 ? 8.152 -0.169 -13.811 1.00 62.78 287 ASN A CA 1
ATOM 2399 C C . ASN A 1 287 ? 7.590 0.542 -12.563 1.00 62.78 287 ASN A C 1
ATOM 2401 O O . ASN A 1 287 ? 6.715 0.010 -11.881 1.00 62.78 287 ASN A O 1
ATOM 2405 N N . ILE A 1 288 ? 8.001 1.788 -12.312 1.00 57.97 288 ILE A N 1
ATOM 2406 C CA . ILE A 1 288 ? 7.420 2.614 -11.244 1.00 57.97 288 ILE A CA 1
ATOM 2407 C C . ILE A 1 288 ? 5.963 2.963 -11.540 1.00 57.97 288 ILE A C 1
ATOM 2409 O O . ILE A 1 288 ? 5.150 2.966 -10.629 1.00 57.97 288 ILE A O 1
ATOM 2413 N N . SER A 1 289 ? 5.604 3.277 -12.784 1.00 48.12 289 SER A N 1
ATOM 2414 C CA . SER A 1 289 ? 4.225 3.583 -13.186 1.00 48.12 289 SER A CA 1
ATOM 2415 C C . SER A 1 289 ? 3.332 2.349 -13.060 1.00 48.12 289 SER A C 1
ATOM 2417 O O . SER A 1 289 ? 2.248 2.426 -12.488 1.00 48.12 289 SER A O 1
ATOM 2419 N N . MET A 1 290 ? 3.834 1.182 -13.471 1.00 48.19 290 MET A N 1
ATOM 2420 C CA . MET A 1 290 ? 3.202 -0.111 -13.232 1.00 48.19 290 MET A CA 1
ATOM 2421 C C . MET A 1 290 ? 2.958 -0.317 -11.739 1.00 48.19 290 MET A C 1
ATOM 2423 O O . MET A 1 290 ? 1.878 -0.764 -11.399 1.00 48.19 290 MET A O 1
ATOM 2427 N N . GLN A 1 291 ? 3.872 0.082 -10.846 1.00 51.22 291 GLN A N 1
ATOM 2428 C CA . GLN A 1 291 ? 3.649 0.051 -9.392 1.00 51.22 291 GLN A CA 1
ATOM 2429 C C . GLN A 1 291 ? 2.711 1.136 -8.865 1.00 51.22 291 GLN A C 1
ATOM 2431 O O . GLN A 1 291 ? 1.897 0.864 -7.983 1.00 51.22 291 GLN A O 1
ATOM 2436 N N . LYS A 1 292 ? 2.764 2.346 -9.439 1.00 46.53 292 LYS A N 1
ATOM 2437 C CA . LYS A 1 292 ? 1.806 3.425 -9.157 1.00 46.53 292 LYS A CA 1
ATOM 2438 C C . LYS A 1 292 ? 0.363 3.003 -9.478 1.00 46.53 292 LYS A C 1
ATOM 2440 O O . LYS A 1 292 ? -0.616 3.578 -9.003 1.00 46.53 292 LYS A O 1
ATOM 2445 N N . MET A 1 293 ? 0.230 1.967 -10.295 1.00 44.78 293 MET A N 1
ATOM 2446 C CA . MET A 1 293 ? -1.021 1.404 -10.760 1.00 44.78 293 MET A CA 1
ATOM 2447 C C . MET A 1 293 ? -1.059 -0.117 -10.594 1.00 44.78 293 MET A C 1
ATOM 2449 O O . MET A 1 293 ? -1.822 -0.776 -11.300 1.00 44.78 293 MET A O 1
ATOM 2453 N N . SER A 1 294 ? -0.329 -0.705 -9.639 1.00 37.53 294 SER A N 1
ATOM 2454 C CA . SER A 1 294 ? -0.436 -2.140 -9.376 1.00 37.53 294 SER A CA 1
ATOM 2455 C C . SER A 1 294 ? -1.166 -2.409 -8.073 1.00 37.53 294 SER A C 1
ATOM 2457 O O . SER A 1 294 ? -0.889 -1.901 -6.989 1.00 37.53 294 SER A O 1
ATOM 2459 N N . ILE A 1 295 ? -2.125 -3.302 -8.205 1.00 41.28 295 ILE A N 1
ATOM 2460 C CA . ILE A 1 295 ? -2.222 -4.408 -7.277 1.00 41.28 295 ILE A CA 1
ATOM 2461 C C . ILE A 1 295 ? -0.891 -5.187 -7.420 1.00 41.28 295 ILE A C 1
ATOM 2463 O O . ILE A 1 295 ? -0.751 -5.880 -8.418 1.00 41.28 295 ILE A O 1
ATOM 2467 N N . SER A 1 296 ? 0.110 -5.025 -6.540 1.00 32.84 296 SER A N 1
ATOM 2468 C CA . SER A 1 296 ? 1.287 -5.927 -6.506 1.00 32.84 296 SER A CA 1
ATOM 2469 C C . SER A 1 296 ? 1.057 -7.091 -5.539 1.00 32.84 296 SER A C 1
ATOM 2471 O O . SER A 1 296 ? 1.023 -6.915 -4.323 1.00 32.84 296 SER A O 1
ATOM 2473 N N . ILE A 1 297 ? 0.749 -8.288 -6.017 1.00 36.59 297 ILE A N 1
ATOM 2474 C CA . ILE A 1 297 ? 0.850 -9.492 -5.186 1.00 36.59 297 ILE A CA 1
ATOM 2475 C C . ILE A 1 297 ? 2.055 -10.229 -5.707 1.00 36.59 297 ILE A C 1
ATOM 2477 O O . ILE A 1 297 ? 1.979 -10.807 -6.787 1.00 36.59 297 ILE A O 1
ATOM 2481 N N . PHE A 1 298 ? 3.139 -10.293 -4.941 1.00 29.56 298 PHE A N 1
ATOM 2482 C CA . PHE A 1 298 ? 4.206 -11.187 -5.346 1.00 29.56 298 PHE A CA 1
ATOM 2483 C C . PHE A 1 298 ? 4.831 -12.023 -4.253 1.00 29.56 298 PHE A C 1
ATOM 2485 O O . PHE A 1 298 ? 5.229 -11.549 -3.196 1.00 29.56 298 PHE A O 1
ATOM 2492 N N . HIS A 1 299 ? 4.985 -13.270 -4.698 1.00 32.81 299 HIS A N 1
ATOM 2493 C CA . HIS A 1 299 ? 5.719 -14.413 -4.199 1.00 32.81 299 HIS A CA 1
ATOM 2494 C C . HIS A 1 299 ? 5.103 -15.179 -3.025 1.00 32.81 299 HIS A C 1
ATOM 2496 O O . HIS A 1 299 ? 4.678 -14.637 -2.010 1.00 32.81 299 HIS A O 1
ATOM 2502 N N . GLU A 1 300 ? 5.099 -16.504 -3.203 1.00 31.59 300 GLU A N 1
ATOM 2503 C CA . GLU A 1 300 ? 4.776 -17.527 -2.203 1.00 31.59 300 GLU A CA 1
ATOM 2504 C C . GLU A 1 300 ? 5.685 -17.460 -0.958 1.00 31.59 300 GLU A C 1
ATOM 2506 O O . GLU A 1 300 ? 5.394 -18.124 0.035 1.00 31.59 300 GLU A O 1
ATOM 2511 N N . ASP A 1 301 ? 6.686 -16.570 -0.935 1.00 35.19 301 ASP A N 1
ATOM 2512 C CA . ASP A 1 301 ? 7.410 -16.167 0.271 1.00 35.19 301 ASP A CA 1
ATOM 2513 C C . ASP A 1 301 ? 6.821 -14.893 0.920 1.00 35.19 301 ASP A C 1
ATOM 2515 O O . ASP A 1 301 ? 7.260 -13.757 0.778 1.00 35.19 301 ASP A O 1
ATOM 2519 N N . LYS A 1 302 ? 5.773 -15.162 1.699 1.00 41.94 302 LYS A N 1
ATOM 2520 C CA . LYS A 1 302 ? 5.377 -14.579 2.997 1.00 41.94 302 LYS A CA 1
ATOM 2521 C C . LYS A 1 302 ? 5.057 -13.085 3.211 1.00 41.94 302 LYS A C 1
ATOM 2523 O O . LYS A 1 302 ? 4.385 -12.862 4.225 1.00 41.94 302 LYS A O 1
ATOM 2528 N N . HIS A 1 303 ? 5.372 -12.088 2.371 1.00 42.53 303 HIS A N 1
ATOM 2529 C CA . HIS A 1 303 ? 5.246 -10.683 2.852 1.00 42.53 303 HIS A CA 1
ATOM 2530 C C . HIS A 1 303 ? 4.481 -9.620 2.028 1.00 42.53 303 HIS A C 1
ATOM 2532 O O . HIS A 1 303 ? 4.181 -8.573 2.604 1.00 42.53 303 HIS A O 1
ATOM 2538 N N . GLU A 1 304 ? 4.009 -9.868 0.797 1.00 45.69 304 GLU A N 1
ATOM 2539 C CA . GLU A 1 304 ? 3.204 -8.876 0.041 1.00 45.69 304 GLU A CA 1
ATOM 2540 C C . GLU A 1 304 ? 1.875 -9.440 -0.502 1.00 45.69 304 GLU A C 1
ATOM 2542 O O . GLU A 1 304 ? 1.855 -10.400 -1.270 1.00 45.69 304 GLU A O 1
ATOM 2547 N N . LYS A 1 305 ? 0.733 -8.841 -0.117 1.00 52.84 305 LYS A N 1
ATOM 2548 C CA . LYS A 1 305 ? -0.612 -9.228 -0.598 1.00 52.84 305 LYS A CA 1
ATOM 2549 C C . LYS A 1 305 ? -1.448 -7.993 -0.958 1.00 52.84 305 LYS A C 1
ATOM 2551 O O . LYS A 1 305 ? -1.937 -7.303 -0.066 1.00 52.84 305 LYS A O 1
ATOM 2556 N N . THR A 1 306 ? -1.705 -7.747 -2.244 1.00 49.22 306 THR A N 1
ATOM 2557 C CA . THR A 1 306 ? -2.588 -6.642 -2.691 1.00 49.22 306 THR A CA 1
ATOM 2558 C C . THR A 1 306 ? -3.973 -7.037 -3.182 1.00 49.22 306 THR A C 1
ATOM 2560 O O . THR A 1 306 ? -4.889 -6.257 -2.931 1.00 49.22 306 THR A O 1
ATOM 2563 N N . ILE A 1 307 ? -4.167 -8.209 -3.805 1.00 49.50 307 ILE A N 1
ATOM 2564 C CA . ILE A 1 307 ? -5.484 -8.857 -3.907 1.00 49.50 307 ILE A CA 1
ATOM 2565 C C . ILE A 1 307 ? -5.601 -9.955 -2.847 1.00 49.50 307 ILE A C 1
ATOM 2567 O O . ILE A 1 307 ? -4.669 -10.717 -2.592 1.00 49.50 307 ILE A O 1
ATOM 2571 N N . ARG A 1 308 ? -6.792 -10.075 -2.256 1.00 58.28 308 ARG A N 1
ATOM 2572 C CA . ARG A 1 308 ? -7.167 -11.209 -1.407 1.00 58.28 308 ARG A CA 1
ATOM 2573 C C . ARG A 1 308 ? -8.453 -11.863 -1.884 1.00 58.28 308 ARG A C 1
ATOM 2575 O O . ARG A 1 308 ? -9.408 -11.169 -2.209 1.00 58.28 308 ARG A O 1
ATOM 2582 N N . ASN A 1 309 ? -8.503 -13.190 -1.843 1.00 58.38 309 ASN A N 1
ATOM 2583 C CA . ASN A 1 309 ? -9.719 -13.977 -2.015 1.00 58.38 309 ASN A CA 1
ATOM 2584 C C . ASN A 1 309 ? -10.467 -14.077 -0.679 1.00 58.38 309 ASN A C 1
ATOM 2586 O O . ASN A 1 309 ? -10.024 -14.754 0.254 1.00 58.38 309 ASN A O 1
ATOM 2590 N N . LEU A 1 310 ? -11.648 -13.466 -0.614 1.00 57.91 310 LEU A N 1
ATOM 2591 C CA . LEU A 1 310 ? -12.447 -13.423 0.610 1.00 57.91 310 LEU A CA 1
ATOM 2592 C C . LEU A 1 310 ? -13.079 -14.768 0.987 1.00 57.91 310 LEU A C 1
ATOM 2594 O O . LEU A 1 310 ? -13.471 -14.936 2.131 1.00 57.91 310 LEU A O 1
ATOM 2598 N N . SER A 1 311 ? -13.135 -15.758 0.092 1.00 55.47 311 SER A N 1
ATOM 2599 C CA . SER A 1 311 ? -13.604 -17.108 0.458 1.00 55.47 311 SER A CA 1
ATOM 2600 C C . SER A 1 311 ? -12.596 -17.903 1.300 1.00 55.47 311 SER A C 1
ATOM 2602 O O . SER A 1 311 ? -12.991 -18.848 1.974 1.00 55.47 311 SER A O 1
ATOM 2604 N N . LYS A 1 312 ? -11.308 -17.527 1.274 1.00 52.53 312 LYS A N 1
ATOM 2605 C CA . LYS A 1 312 ? -10.226 -18.208 2.012 1.00 52.53 312 LYS A CA 1
ATOM 2606 C C . LYS A 1 312 ? -9.603 -17.336 3.111 1.00 52.53 312 LYS A C 1
ATOM 2608 O O . LYS A 1 312 ? -9.250 -17.856 4.161 1.00 52.53 312 LYS A O 1
ATOM 2613 N N . ASP A 1 313 ? -9.508 -16.021 2.889 1.00 57.06 313 ASP A N 1
ATOM 2614 C CA . ASP A 1 313 ? -8.822 -15.059 3.771 1.00 57.06 313 ASP A CA 1
ATOM 2615 C C . ASP A 1 313 ? -9.798 -14.075 4.476 1.00 57.06 313 ASP A C 1
ATOM 2617 O O . ASP A 1 313 ? -9.399 -12.967 4.855 1.00 57.06 313 ASP A O 1
ATOM 2621 N N . ASN A 1 314 ? -11.077 -14.446 4.666 1.00 64.88 314 ASN A N 1
ATOM 2622 C CA . ASN A 1 314 ? -12.117 -13.552 5.214 1.00 64.88 314 ASN A CA 1
ATOM 2623 C C . ASN A 1 314 ? -11.731 -12.895 6.551 1.00 64.88 314 ASN A C 1
ATOM 2625 O O . ASN A 1 314 ? -11.863 -11.683 6.693 1.00 64.88 314 ASN A O 1
ATOM 2629 N N . ALA A 1 315 ? -11.212 -13.652 7.515 1.00 64.25 315 ALA A N 1
ATOM 2630 C CA . ALA A 1 315 ? -10.926 -13.145 8.852 1.00 64.25 315 ALA A CA 1
ATOM 2631 C C . ALA A 1 315 ? -9.749 -12.164 8.859 1.00 64.25 315 ALA A C 1
ATOM 2633 O O . ALA A 1 315 ? -9.859 -11.073 9.412 1.00 64.25 315 ALA A O 1
ATOM 2634 N N . ARG A 1 316 ? -8.634 -12.490 8.183 1.00 68.31 316 ARG A N 1
ATOM 2635 C CA . ARG A 1 316 ? -7.499 -11.558 8.039 1.00 68.31 316 ARG A CA 1
ATOM 2636 C C . ARG A 1 316 ? -7.930 -10.287 7.309 1.00 68.31 316 ARG A C 1
ATOM 2638 O O . ARG A 1 316 ? -7.380 -9.216 7.564 1.00 68.31 316 ARG A O 1
ATOM 2645 N N . PHE A 1 317 ? -8.858 -10.389 6.356 1.00 70.19 317 PHE A N 1
ATOM 2646 C CA . PHE A 1 317 ? -9.436 -9.227 5.680 1.00 70.19 317 PHE A CA 1
ATOM 2647 C C . PHE A 1 317 ? -10.244 -8.376 6.646 1.00 70.19 317 PHE A C 1
ATOM 2649 O O . PHE A 1 317 ? -9.921 -7.203 6.799 1.00 70.19 317 PHE A O 1
ATOM 2656 N N . LEU A 1 318 ? -11.197 -8.964 7.363 1.00 72.81 318 LEU A N 1
ATOM 2657 C CA . LEU A 1 318 ? -12.005 -8.249 8.347 1.00 72.81 318 LEU A CA 1
ATOM 2658 C C . LEU A 1 318 ? -11.137 -7.558 9.408 1.00 72.81 318 LEU A C 1
ATOM 2660 O O . LEU A 1 318 ? -11.325 -6.369 9.643 1.00 72.81 318 LEU A O 1
ATOM 2664 N N . TRP A 1 319 ? -10.125 -8.236 9.958 1.00 75.31 319 TRP A N 1
ATOM 2665 C CA . TRP A 1 319 ? -9.199 -7.634 10.926 1.00 75.31 319 TRP A CA 1
ATOM 2666 C C . TRP A 1 319 ? -8.429 -6.441 10.364 1.00 75.31 319 TRP A C 1
ATOM 2668 O O . TRP A 1 319 ? -8.335 -5.404 11.015 1.00 75.31 319 TRP A O 1
ATOM 2678 N N . PHE A 1 320 ? -7.915 -6.553 9.138 1.00 78.50 320 PHE A N 1
ATOM 2679 C CA . PHE A 1 320 ? -7.217 -5.440 8.498 1.00 78.50 320 PHE A CA 1
ATOM 2680 C C . PHE A 1 320 ? -8.162 -4.262 8.220 1.00 78.50 320 PHE A C 1
ATOM 2682 O O . PHE A 1 320 ? -7.805 -3.112 8.448 1.00 78.50 320 PHE A O 1
ATOM 2689 N N . GLN A 1 321 ? -9.395 -4.537 7.790 1.00 78.94 321 GLN A N 1
ATOM 2690 C CA . GLN A 1 321 ? -10.412 -3.506 7.577 1.00 78.94 321 GLN A CA 1
ATOM 2691 C C . GLN A 1 321 ? -10.796 -2.788 8.879 1.00 78.94 321 GLN A C 1
ATOM 2693 O O . GLN A 1 321 ? -10.952 -1.567 8.871 1.00 78.94 321 GLN A O 1
ATOM 2698 N N . LEU A 1 322 ? -10.905 -3.523 9.990 1.00 80.50 322 LEU A N 1
ATOM 2699 C CA . LEU A 1 322 ? -11.140 -2.958 11.320 1.00 80.50 322 LEU A CA 1
ATOM 2700 C C . LEU A 1 322 ? -9.964 -2.096 11.781 1.00 80.50 322 LEU A C 1
ATOM 2702 O O . LEU A 1 322 ? -10.182 -0.997 12.282 1.00 80.50 322 LEU A O 1
ATOM 2706 N N . LEU A 1 323 ? -8.727 -2.550 11.556 1.00 83.88 323 LEU A N 1
ATOM 2707 C CA . LEU A 1 323 ? -7.530 -1.765 11.853 1.00 83.88 323 LEU A CA 1
ATOM 2708 C C . LEU A 1 323 ? -7.554 -0.427 11.105 1.00 83.88 323 LEU A C 1
ATOM 2710 O O . LEU A 1 323 ? -7.405 0.617 11.733 1.00 83.88 323 LEU A O 1
ATOM 2714 N N . ILE A 1 324 ? -7.799 -0.444 9.790 1.00 86.19 324 ILE A N 1
ATOM 2715 C CA . ILE A 1 324 ? -7.924 0.783 8.988 1.00 86.19 324 ILE A CA 1
ATOM 2716 C C . ILE A 1 324 ? -9.037 1.685 9.544 1.00 86.19 324 ILE A C 1
ATOM 2718 O O . ILE A 1 324 ? -8.817 2.881 9.709 1.00 86.19 324 ILE A O 1
ATOM 2722 N N . ASN A 1 325 ? -10.197 1.124 9.906 1.00 85.31 325 ASN A N 1
ATOM 2723 C CA . ASN A 1 325 ? -11.317 1.884 10.473 1.00 85.31 325 ASN A CA 1
ATOM 2724 C C . ASN A 1 325 ? -10.986 2.564 11.803 1.00 85.31 325 ASN A C 1
ATOM 2726 O O . ASN A 1 325 ? -11.449 3.677 12.042 1.00 85.31 325 ASN A O 1
ATOM 2730 N N . VAL A 1 326 ? -10.212 1.914 12.672 1.00 83.88 326 VAL A N 1
ATOM 2731 C CA . VAL A 1 326 ? -9.753 2.545 13.913 1.00 83.88 326 VAL A CA 1
ATOM 2732 C C . VAL A 1 326 ? -8.708 3.608 13.608 1.00 83.88 326 VAL A C 1
ATOM 2734 O O . VAL A 1 326 ? -8.836 4.720 14.109 1.00 83.88 326 VAL A O 1
ATOM 2737 N N . LEU A 1 327 ? -7.730 3.319 12.743 1.00 85.88 327 LEU A N 1
ATOM 2738 C CA . LEU A 1 327 ? -6.659 4.260 12.402 1.00 85.88 327 LEU A CA 1
ATOM 2739 C C . LEU A 1 327 ? -7.188 5.604 11.887 1.00 85.88 327 LEU A C 1
ATOM 2741 O O . LEU A 1 327 ? -6.685 6.642 12.308 1.00 85.88 327 LEU A O 1
ATOM 2745 N N . ILE A 1 328 ? -8.225 5.594 11.043 1.00 87.88 328 ILE A N 1
ATOM 2746 C CA . ILE A 1 328 ? -8.831 6.828 10.511 1.00 87.88 328 ILE A CA 1
ATOM 2747 C C . ILE A 1 328 ? -9.693 7.589 11.531 1.00 87.88 328 ILE A C 1
ATOM 2749 O O . ILE A 1 328 ? -10.004 8.755 11.306 1.00 87.88 328 ILE A O 1
ATOM 2753 N N . ARG A 1 329 ? -10.100 6.948 12.636 1.00 83.31 329 ARG A N 1
ATOM 2754 C CA . ARG A 1 329 ? -10.923 7.556 13.700 1.00 83.31 329 ARG A CA 1
ATOM 2755 C C . ARG A 1 329 ? -10.097 8.126 14.850 1.00 83.31 329 ARG A C 1
ATOM 2757 O O . ARG A 1 329 ? -10.627 8.922 15.621 1.00 83.31 329 ARG A O 1
ATOM 2764 N N . ILE A 1 330 ? -8.826 7.740 14.966 1.00 78.44 330 ILE A N 1
ATOM 2765 C CA . ILE A 1 330 ? -7.922 8.303 15.972 1.00 78.44 330 ILE A CA 1
ATOM 2766 C C . ILE A 1 330 ? -7.795 9.812 15.739 1.00 78.44 330 ILE A C 1
ATOM 2768 O O . ILE A 1 330 ? -7.610 10.234 14.591 1.00 78.44 330 ILE A O 1
ATOM 2772 N N . PRO A 1 331 ? -7.834 10.634 16.805 1.00 70.31 331 PRO A N 1
ATOM 2773 C CA . PRO A 1 331 ? -7.545 12.055 16.696 1.00 70.31 331 PRO A CA 1
ATOM 2774 C C . PRO A 1 331 ? -6.207 12.295 15.985 1.00 70.31 331 PRO A C 1
ATOM 2776 O O . PRO A 1 331 ? -5.139 11.918 16.473 1.00 70.31 331 PRO A O 1
ATOM 2779 N N . HIS A 1 332 ? -6.272 12.918 14.811 1.00 73.88 332 HIS A N 1
ATOM 2780 C CA . HIS A 1 332 ? -5.122 13.267 13.989 1.00 73.88 332 HIS A CA 1
ATOM 2781 C C . HIS A 1 332 ? -4.828 14.757 14.183 1.00 73.88 332 HIS A C 1
ATOM 2783 O O . HIS A 1 332 ? -5.442 15.626 13.576 1.00 73.88 332 HIS A O 1
ATOM 2789 N N . ASN A 1 333 ? -3.916 15.045 15.108 1.00 79.81 333 ASN A N 1
ATOM 2790 C CA . ASN A 1 333 ? -3.496 16.397 15.471 1.00 79.81 333 ASN A CA 1
ATOM 2791 C C . ASN A 1 333 ? -2.103 16.718 14.903 1.00 79.81 333 ASN A C 1
ATOM 2793 O O . ASN A 1 333 ? -1.449 15.870 14.288 1.00 79.81 333 ASN A O 1
ATOM 2797 N N . ASP A 1 334 ? -1.622 17.935 15.153 1.00 82.19 334 ASP A N 1
ATOM 2798 C CA . ASP A 1 334 ? -0.305 18.384 14.688 1.00 82.19 334 ASP A CA 1
ATOM 2799 C C . ASP A 1 334 ? 0.840 17.492 15.185 1.00 82.19 334 ASP A C 1
ATOM 2801 O O . ASP A 1 334 ? 1.800 17.266 14.454 1.00 82.19 334 ASP A O 1
ATOM 2805 N N . GLN A 1 335 ? 0.712 16.894 16.374 1.00 80.38 335 GLN A N 1
ATOM 2806 C CA . GLN A 1 335 ? 1.692 15.936 16.889 1.00 80.38 335 GLN A CA 1
ATOM 2807 C C . GLN A 1 335 ? 1.771 14.675 16.012 1.00 80.38 335 GLN A C 1
ATOM 2809 O O . GLN A 1 335 ? 2.860 14.160 15.755 1.00 80.38 335 GLN A O 1
ATOM 2814 N N . ALA A 1 336 ? 0.635 14.169 15.521 1.00 82.00 336 ALA A N 1
ATOM 2815 C CA . ALA A 1 336 ? 0.613 13.036 14.600 1.00 82.00 336 ALA A CA 1
ATOM 2816 C C . ALA A 1 336 ? 1.238 13.395 13.239 1.00 82.00 336 ALA A C 1
ATOM 2818 O O . ALA A 1 336 ? 1.990 12.587 12.689 1.00 82.00 336 ALA A O 1
ATOM 2819 N N . LYS A 1 337 ? 0.992 14.614 12.730 1.00 89.88 337 LYS A N 1
ATOM 2820 C CA . LYS A 1 337 ? 1.666 15.139 11.530 1.00 89.88 337 LYS A CA 1
ATOM 2821 C C . LYS A 1 337 ? 3.175 15.224 11.747 1.00 89.88 337 LYS A C 1
ATOM 2823 O O . LYS A 1 337 ? 3.937 14.713 10.934 1.00 89.88 337 LYS A O 1
ATOM 2828 N N . GLU A 1 338 ? 3.616 15.832 12.843 1.00 87.88 338 GLU A N 1
ATOM 2829 C CA . GLU A 1 338 ? 5.035 16.006 13.155 1.00 87.88 338 GLU A CA 1
ATOM 2830 C C . GLU A 1 338 ? 5.756 14.658 13.285 1.00 87.88 338 GLU A C 1
ATOM 2832 O O . GLU A 1 338 ? 6.840 14.473 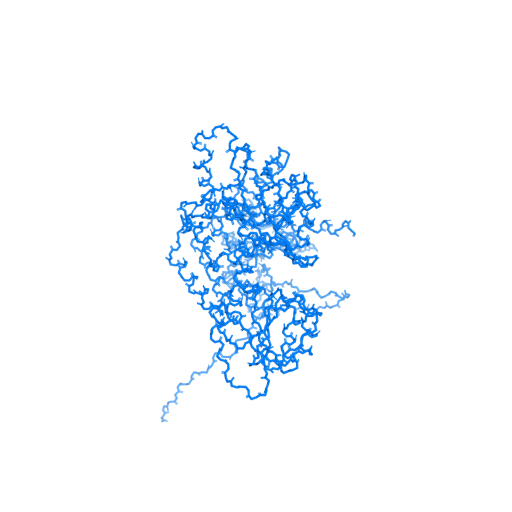12.726 1.00 87.88 338 GLU A O 1
ATOM 2837 N N . GLN A 1 339 ? 5.124 13.685 13.949 1.00 83.25 339 GLN A N 1
ATOM 2838 C CA . GLN A 1 339 ? 5.627 12.317 14.023 1.00 83.25 339 GLN A CA 1
ATOM 2839 C C . GLN A 1 339 ? 5.809 11.712 12.625 1.00 83.25 339 GLN A C 1
ATOM 2841 O O . GLN A 1 339 ? 6.882 11.191 12.324 1.00 83.25 339 GLN A O 1
ATOM 2846 N N . MET A 1 340 ? 4.797 11.826 11.757 1.00 89.69 340 MET A N 1
ATOM 2847 C CA . MET A 1 340 ? 4.864 11.336 10.378 1.00 89.69 340 MET A CA 1
ATOM 2848 C C . MET A 1 340 ? 6.022 11.960 9.599 1.00 89.69 340 MET A C 1
ATOM 2850 O O . MET A 1 340 ? 6.780 11.244 8.946 1.00 89.69 340 MET A O 1
ATOM 2854 N N . ILE A 1 341 ? 6.193 13.280 9.691 1.00 92.69 341 ILE A N 1
ATOM 2855 C CA . ILE A 1 341 ? 7.269 13.993 8.995 1.00 92.69 341 ILE A CA 1
ATOM 2856 C C . ILE A 1 341 ? 8.641 13.561 9.500 1.00 92.69 341 ILE A C 1
ATOM 2858 O O . ILE A 1 341 ? 9.530 13.298 8.692 1.00 92.69 341 ILE A O 1
ATOM 2862 N N . ASN A 1 342 ? 8.825 13.452 10.813 1.00 87.69 342 ASN A N 1
ATOM 2863 C CA . ASN A 1 342 ? 10.104 13.050 11.390 1.00 87.69 342 ASN A CA 1
ATOM 2864 C C . ASN A 1 342 ? 10.482 11.614 11.007 1.00 87.69 342 ASN A C 1
ATOM 2866 O O . ASN A 1 342 ? 11.627 11.373 10.620 1.00 87.69 342 ASN A O 1
ATOM 2870 N N . ASP A 1 343 ? 9.526 10.687 11.032 1.00 84.00 343 ASP A N 1
ATOM 2871 C CA . ASP A 1 343 ? 9.769 9.302 10.624 1.00 84.00 343 ASP A CA 1
ATOM 2872 C C . ASP A 1 343 ? 10.077 9.218 9.115 1.00 84.00 343 ASP A C 1
ATOM 2874 O O . ASP A 1 343 ? 11.015 8.525 8.715 1.00 84.00 343 ASP A O 1
ATOM 2878 N N . CYS A 1 344 ? 9.392 10.007 8.273 1.00 86.38 344 CYS A N 1
ATOM 2879 C CA . CYS A 1 344 ? 9.711 10.114 6.844 1.00 86.38 344 CYS A CA 1
ATOM 2880 C C . CYS A 1 344 ? 11.111 10.700 6.598 1.00 86.38 344 CYS A C 1
ATOM 2882 O O . CYS A 1 344 ? 11.836 10.196 5.741 1.00 86.38 344 CYS A O 1
ATOM 2884 N N . ARG A 1 345 ? 11.529 11.726 7.357 1.00 86.81 345 ARG A N 1
ATOM 2885 C CA . ARG A 1 345 ? 12.882 12.308 7.256 1.00 86.81 345 ARG A CA 1
ATOM 2886 C C . ARG A 1 345 ? 13.959 11.278 7.574 1.00 86.81 345 ARG A C 1
ATOM 2888 O O . ARG A 1 345 ? 14.964 11.228 6.873 1.00 86.81 345 ARG A O 1
ATOM 2895 N N . ILE A 1 346 ? 13.750 10.456 8.603 1.00 82.94 346 ILE A N 1
ATOM 2896 C CA . ILE A 1 346 ? 14.681 9.380 8.975 1.00 82.94 346 ILE A CA 1
ATOM 2897 C C . ILE A 1 346 ? 14.728 8.317 7.876 1.00 82.94 346 ILE A C 1
ATOM 2899 O O . ILE A 1 346 ? 15.814 7.898 7.471 1.00 82.94 346 ILE A O 1
ATOM 2903 N N . HIS A 1 347 ? 13.560 7.912 7.373 1.00 78.12 347 HIS A N 1
ATOM 2904 C CA . HIS A 1 347 ? 13.446 6.896 6.334 1.00 78.12 347 HIS A CA 1
ATOM 2905 C C . HIS A 1 347 ? 14.175 7.307 5.044 1.00 78.12 347 HIS A C 1
ATOM 2907 O O . HIS A 1 347 ? 15.007 6.559 4.528 1.00 78.12 347 HIS A O 1
ATOM 2913 N N . TYR A 1 348 ? 13.944 8.539 4.589 1.00 79.06 348 TYR A N 1
ATOM 2914 C CA . TYR A 1 348 ? 14.508 9.106 3.364 1.00 79.06 348 TYR A CA 1
ATOM 2915 C C . TYR A 1 348 ? 15.799 9.906 3.587 1.00 79.06 348 TYR A C 1
ATOM 2917 O O . TYR A 1 348 ? 16.125 10.768 2.772 1.00 79.06 348 TYR A O 1
ATOM 2925 N N . LYS A 1 349 ? 16.536 9.699 4.688 1.00 79.50 349 LYS A N 1
ATOM 2926 C CA . LYS A 1 349 ? 17.688 10.553 5.064 1.00 79.50 349 LYS A CA 1
ATOM 2927 C C . LYS A 1 349 ? 18.752 10.699 3.963 1.00 79.50 349 LYS A C 1
ATOM 2929 O O . LYS A 1 349 ? 19.409 11.730 3.884 1.00 79.50 349 LYS A O 1
ATOM 2934 N N . ASP A 1 350 ? 18.882 9.677 3.118 1.00 74.50 350 ASP A N 1
ATOM 2935 C CA . ASP A 1 350 ? 19.870 9.594 2.039 1.00 74.50 350 ASP A CA 1
ATOM 2936 C C . ASP A 1 350 ? 19.293 10.027 0.666 1.00 74.50 350 ASP A C 1
ATOM 2938 O O . ASP A 1 350 ? 20.030 10.113 -0.313 1.00 74.50 350 ASP A O 1
ATOM 2942 N N . ASP A 1 351 ? 17.988 10.330 0.575 1.00 71.56 351 ASP A N 1
ATOM 2943 C CA . ASP A 1 351 ? 17.303 10.768 -0.651 1.00 71.56 351 ASP A CA 1
ATOM 2944 C C . ASP A 1 351 ? 17.032 12.282 -0.616 1.00 71.56 351 ASP A C 1
ATOM 2946 O O . ASP A 1 351 ? 16.024 12.765 -0.094 1.00 71.56 351 ASP A O 1
ATOM 2950 N N . SER A 1 352 ? 17.930 13.054 -1.232 1.00 78.19 352 SER A N 1
ATOM 2951 C CA . SER A 1 352 ? 17.845 14.522 -1.278 1.00 78.19 352 SER A CA 1
ATOM 2952 C C . SER A 1 352 ? 16.596 15.063 -1.991 1.00 78.19 352 SER A C 1
ATOM 2954 O O . SER A 1 352 ? 16.170 16.193 -1.731 1.00 78.19 352 SER A O 1
ATOM 2956 N N . LYS A 1 353 ? 15.998 14.297 -2.912 1.00 78.06 353 LYS A N 1
ATOM 2957 C CA . LYS A 1 353 ? 14.755 14.687 -3.587 1.00 78.06 353 LYS A CA 1
ATOM 2958 C C . LYS A 1 353 ? 13.580 14.480 -2.639 1.00 78.06 353 LYS A C 1
ATOM 2960 O O . LYS A 1 353 ? 12.834 15.429 -2.407 1.00 78.06 353 LYS A O 1
ATOM 2965 N N . ALA A 1 354 ? 13.477 13.303 -2.026 1.00 82.06 354 ALA A N 1
ATOM 2966 C CA . ALA A 1 354 ? 12.434 13.027 -1.045 1.00 82.06 354 ALA A CA 1
ATOM 2967 C C . ALA A 1 354 ? 12.504 13.979 0.157 1.00 82.06 354 ALA A C 1
ATOM 2969 O O . ALA A 1 354 ? 11.464 14.467 0.580 1.00 82.06 354 ALA A O 1
ATOM 2970 N N . GLN A 1 355 ? 13.695 14.339 0.657 1.00 86.56 355 GLN A N 1
ATOM 2971 C CA . GLN A 1 355 ? 13.831 15.341 1.730 1.00 86.56 355 GLN A CA 1
ATOM 2972 C C . GLN A 1 355 ? 13.223 16.700 1.353 1.00 86.56 355 GLN A C 1
ATOM 2974 O O . GLN A 1 355 ? 12.521 17.313 2.159 1.00 86.56 355 GLN A O 1
ATOM 2979 N N . ARG A 1 356 ? 13.448 17.166 0.117 1.00 87.69 356 ARG A N 1
ATOM 2980 C CA . ARG A 1 356 ? 12.841 18.411 -0.383 1.00 87.69 356 ARG A CA 1
ATOM 2981 C C . ARG A 1 356 ? 11.322 18.297 -0.485 1.00 87.69 356 ARG A C 1
ATOM 2983 O O . ARG A 1 356 ? 10.618 19.224 -0.087 1.00 87.69 356 ARG A O 1
ATOM 2990 N N . ASP A 1 357 ? 10.823 17.166 -0.976 1.00 86.56 357 ASP A N 1
ATOM 2991 C CA . ASP A 1 357 ? 9.384 16.912 -1.087 1.00 86.56 357 ASP A CA 1
ATOM 2992 C C . ASP A 1 357 ? 8.712 16.827 0.297 1.00 86.56 357 ASP A C 1
ATOM 2994 O O . ASP A 1 357 ? 7.618 17.365 0.481 1.00 86.56 357 ASP A O 1
ATOM 2998 N N . ILE A 1 358 ? 9.383 16.227 1.289 1.00 92.94 358 ILE A N 1
ATOM 2999 C CA . ILE A 1 358 ? 8.936 16.168 2.690 1.00 92.94 358 ILE A CA 1
ATOM 3000 C C . ILE A 1 358 ? 8.818 17.572 3.277 1.00 92.94 358 ILE A C 1
ATOM 3002 O O . ILE A 1 358 ? 7.811 17.888 3.911 1.00 92.94 358 ILE A O 1
ATOM 3006 N N . GLU A 1 359 ? 9.810 18.433 3.055 1.00 94.06 359 GLU A N 1
ATOM 3007 C CA . GLU A 1 359 ? 9.771 19.792 3.593 1.00 94.06 359 GLU A CA 1
ATOM 3008 C C . GLU A 1 359 ? 8.679 20.636 2.926 1.00 94.06 359 GLU A C 1
ATOM 3010 O O . GLU A 1 359 ? 7.919 21.329 3.606 1.00 94.06 359 GLU A O 1
ATOM 3015 N N . LYS A 1 360 ? 8.516 20.501 1.604 1.00 92.38 360 LYS A N 1
ATOM 3016 C CA . LYS A 1 360 ? 7.406 21.127 0.880 1.00 92.38 360 LYS A CA 1
ATOM 3017 C C . LYS A 1 360 ? 6.059 20.678 1.446 1.00 92.38 360 LYS A C 1
ATOM 3019 O O . LYS A 1 360 ? 5.198 21.522 1.696 1.00 92.38 360 LYS A O 1
ATOM 3024 N N . PHE A 1 361 ? 5.872 19.376 1.667 1.00 93.12 361 PHE A N 1
ATOM 3025 C CA . PHE A 1 361 ? 4.659 18.850 2.289 1.00 93.12 361 PHE A CA 1
ATOM 3026 C C . PHE A 1 361 ? 4.458 19.449 3.685 1.00 93.12 361 PHE A C 1
ATOM 3028 O O . PHE A 1 361 ? 3.388 19.973 3.979 1.00 93.12 361 PHE A O 1
ATOM 3035 N N . ASN A 1 362 ? 5.490 19.445 4.532 1.00 94.56 362 ASN A N 1
ATOM 3036 C CA . ASN A 1 362 ? 5.406 19.944 5.903 1.00 94.56 362 ASN A CA 1
ATOM 3037 C C . ASN A 1 362 ? 4.873 21.389 5.963 1.00 94.56 362 ASN A C 1
ATOM 3039 O O . ASN A 1 362 ? 3.965 21.683 6.747 1.00 94.56 362 ASN A O 1
ATOM 3043 N N . GLN A 1 363 ? 5.383 22.249 5.076 1.00 93.25 363 GLN A N 1
ATOM 3044 C CA . GLN A 1 363 ? 5.053 23.674 5.006 1.00 93.25 363 GLN A CA 1
ATOM 3045 C C . GLN A 1 363 ? 3.704 23.976 4.342 1.00 93.25 363 GLN A C 1
ATOM 3047 O O . GLN A 1 363 ? 3.041 24.939 4.720 1.00 93.25 363 GLN A O 1
ATOM 3052 N N . THR A 1 364 ? 3.309 23.198 3.329 1.00 93.56 364 THR A N 1
ATOM 3053 C CA . THR A 1 364 ? 2.176 23.557 2.452 1.00 93.56 364 THR A CA 1
ATOM 3054 C C . THR A 1 364 ? 0.935 22.690 2.634 1.00 93.56 364 THR A C 1
ATOM 3056 O O . THR A 1 364 ? -0.131 23.068 2.153 1.00 93.56 364 THR A O 1
ATOM 3059 N N . TYR A 1 365 ? 1.044 21.557 3.334 1.00 93.62 365 TYR A N 1
ATOM 3060 C CA . TYR A 1 365 ? -0.053 20.607 3.480 1.00 93.62 365 TYR A CA 1
ATOM 3061 C C . TYR A 1 365 ? -1.277 21.194 4.189 1.00 93.62 365 TYR A C 1
ATOM 3063 O O . TYR A 1 365 ? -1.168 21.787 5.267 1.00 93.62 365 TYR A O 1
ATOM 3071 N N . LYS A 1 366 ? -2.449 20.918 3.611 1.00 92.25 366 LYS A N 1
ATOM 3072 C CA . LYS A 1 366 ? -3.776 21.161 4.178 1.00 92.25 366 LYS A CA 1
ATOM 3073 C C . LYS A 1 366 ? -4.605 19.886 4.047 1.00 92.25 366 LYS A C 1
ATOM 3075 O O . LYS A 1 366 ? -4.546 19.235 3.006 1.00 92.25 366 LYS A O 1
ATOM 3080 N N . SER A 1 367 ? -5.425 19.580 5.050 1.00 90.62 367 SER A N 1
ATOM 3081 C CA . SER A 1 367 ? -6.314 18.405 5.040 1.00 90.62 367 SER A CA 1
ATOM 3082 C C . SER A 1 367 ? -7.257 18.387 3.831 1.00 90.62 367 SER A C 1
ATOM 3084 O O . SER A 1 367 ? -7.505 17.340 3.243 1.00 90.62 367 SER A O 1
ATOM 3086 N N . SER A 1 368 ? -7.698 19.562 3.369 1.00 89.19 368 SER A N 1
ATOM 3087 C CA . SER A 1 368 ? -8.514 19.731 2.158 1.00 89.19 368 SER A CA 1
ATOM 3088 C C . SER A 1 368 ? -7.785 19.441 0.837 1.00 89.19 368 SER A C 1
ATOM 3090 O O . SER A 1 368 ? -8.386 19.553 -0.227 1.00 89.19 368 SER A O 1
ATOM 3092 N N . GLU A 1 369 ? -6.487 19.140 0.859 1.00 88.75 369 GLU A N 1
ATOM 3093 C CA . GLU A 1 369 ? -5.684 18.814 -0.327 1.00 88.75 369 GLU A CA 1
ATOM 3094 C C . GLU A 1 369 ? -5.069 17.408 -0.243 1.00 88.75 369 GLU A C 1
ATOM 3096 O O . GLU A 1 369 ? -4.189 17.075 -1.038 1.00 88.75 369 GLU A O 1
ATOM 3101 N N . ALA A 1 370 ? -5.522 16.562 0.687 1.00 90.94 370 ALA A N 1
ATOM 3102 C CA . ALA A 1 370 ? -4.949 15.238 0.908 1.00 90.94 370 ALA A CA 1
ATOM 3103 C C . ALA A 1 370 ? -4.930 14.370 -0.363 1.00 90.94 370 ALA A C 1
ATOM 3105 O O . ALA A 1 370 ? -3.871 13.862 -0.737 1.00 90.94 370 ALA A O 1
ATOM 3106 N N . LEU A 1 371 ? -6.054 14.289 -1.088 1.00 89.19 371 LEU A N 1
ATOM 3107 C CA . LEU A 1 371 ? -6.165 13.539 -2.349 1.00 89.19 371 LEU A CA 1
ATOM 3108 C C . LEU A 1 371 ? -5.194 14.055 -3.411 1.00 89.19 371 LEU A C 1
ATOM 3110 O O . LEU A 1 371 ? -4.551 13.264 -4.098 1.00 89.19 371 LEU A O 1
ATOM 3114 N N . ARG A 1 372 ? -5.010 15.375 -3.499 1.00 86.19 372 ARG A N 1
ATOM 3115 C CA . ARG A 1 372 ? -4.033 15.975 -4.410 1.00 86.19 372 ARG A CA 1
ATOM 3116 C C . ARG A 1 372 ? -2.617 15.512 -4.064 1.00 86.19 372 ARG A C 1
ATOM 3118 O O . ARG A 1 372 ? -1.913 15.037 -4.948 1.00 86.19 372 ARG A O 1
ATOM 3125 N N . PHE A 1 373 ? -2.209 15.596 -2.795 1.00 86.19 373 PHE A N 1
ATOM 3126 C CA . PHE A 1 373 ? -0.888 15.123 -2.358 1.00 86.19 373 PHE A CA 1
ATOM 3127 C C . PHE A 1 373 ? -0.689 13.618 -2.569 1.00 86.19 373 PHE A C 1
ATOM 3129 O O . PHE A 1 373 ? 0.433 13.199 -2.848 1.00 86.19 373 PHE A O 1
ATOM 3136 N N . TYR A 1 374 ? -1.754 12.819 -2.472 1.00 84.06 374 TYR A N 1
ATOM 3137 C CA . TYR A 1 374 ? -1.702 11.396 -2.793 1.00 84.06 374 TYR A CA 1
ATOM 3138 C C . TYR A 1 374 ? -1.469 11.156 -4.285 1.00 84.06 374 TYR A C 1
ATOM 3140 O O . TYR A 1 374 ? -0.602 10.373 -4.637 1.00 84.06 374 TYR A O 1
ATOM 3148 N N . THR A 1 375 ? -2.190 11.844 -5.170 1.00 76.94 375 THR A N 1
ATOM 3149 C CA . THR A 1 375 ? -2.037 11.661 -6.629 1.00 76.94 375 THR A CA 1
ATOM 3150 C C . THR A 1 375 ? -0.706 12.193 -7.185 1.00 76.94 375 THR A C 1
ATOM 3152 O O . THR A 1 375 ? -0.297 11.835 -8.288 1.00 76.94 375 THR A O 1
ATOM 3155 N N . GLU A 1 376 ? 0.010 13.038 -6.435 1.00 76.44 376 GLU A N 1
ATOM 3156 C CA . GLU A 1 376 ? 1.346 13.504 -6.811 1.00 76.44 376 GLU A CA 1
ATOM 3157 C C . GLU A 1 376 ? 2.407 12.415 -6.566 1.00 76.44 376 GLU A C 1
ATOM 3159 O O . GLU A 1 376 ? 2.521 11.869 -5.467 1.00 76.44 376 GLU A O 1
ATOM 3164 N N . ASP A 1 377 ? 3.260 12.155 -7.566 1.00 69.88 377 ASP A N 1
ATOM 3165 C CA . ASP A 1 377 ? 4.428 11.280 -7.404 1.00 69.88 377 ASP A CA 1
ATOM 3166 C C . ASP A 1 377 ? 5.419 11.868 -6.391 1.00 69.88 377 ASP A C 1
ATOM 3168 O O . ASP A 1 377 ? 6.270 12.697 -6.719 1.00 69.88 377 ASP A O 1
ATOM 3172 N N . SER A 1 378 ? 5.288 11.427 -5.145 1.00 75.31 378 SER A N 1
ATOM 3173 C CA . SER A 1 378 ? 5.995 11.958 -3.987 1.00 75.31 378 SER A CA 1
ATOM 3174 C C . SER A 1 378 ? 6.411 10.838 -3.034 1.00 75.31 378 SER A C 1
ATOM 3176 O O . SER A 1 378 ? 5.979 9.688 -3.160 1.00 75.31 378 SER A O 1
ATOM 3178 N N . PHE A 1 379 ? 7.240 11.182 -2.042 1.00 81.44 379 PHE A N 1
ATOM 3179 C CA . PHE A 1 379 ? 7.595 10.277 -0.940 1.00 81.44 379 PHE A CA 1
ATOM 3180 C C . PHE A 1 379 ? 6.348 9.674 -0.272 1.00 81.44 379 PHE A C 1
ATOM 3182 O O . PHE A 1 379 ? 6.347 8.507 0.113 1.00 81.44 379 PHE A O 1
ATOM 3189 N N . LEU A 1 380 ? 5.282 10.475 -0.171 1.00 83.56 380 LEU A N 1
ATOM 3190 C CA . LEU A 1 380 ? 4.057 10.120 0.520 1.00 83.56 380 LEU A CA 1
ATOM 3191 C C . LEU A 1 380 ? 3.320 9.021 -0.228 1.00 83.56 380 LEU A C 1
ATOM 3193 O O . LEU A 1 380 ? 3.049 7.981 0.357 1.00 83.56 380 LEU A O 1
ATOM 3197 N N . TYR A 1 381 ? 3.074 9.213 -1.527 1.00 80.25 381 TYR A N 1
ATOM 3198 C CA . TYR A 1 381 ? 2.451 8.194 -2.367 1.00 80.25 381 TYR A CA 1
ATOM 3199 C C . TYR A 1 381 ? 3.211 6.860 -2.294 1.00 80.25 381 TYR A C 1
ATOM 3201 O O . TYR A 1 381 ? 2.600 5.808 -2.090 1.00 80.25 381 TYR A O 1
ATOM 3209 N N . ARG A 1 382 ? 4.544 6.901 -2.439 1.00 75.50 382 ARG A N 1
ATOM 3210 C CA . ARG A 1 382 ? 5.385 5.697 -2.497 1.00 75.50 382 ARG A CA 1
ATOM 3211 C C . ARG A 1 382 ? 5.368 4.933 -1.177 1.00 75.50 382 ARG A C 1
ATOM 3213 O O . ARG A 1 382 ? 4.946 3.777 -1.150 1.00 75.50 382 ARG A O 1
ATOM 3220 N N . LEU A 1 383 ? 5.758 5.587 -0.083 1.00 79.50 383 LEU A N 1
ATOM 3221 C CA . LEU A 1 383 ? 5.894 4.934 1.218 1.00 79.50 383 LEU A CA 1
ATOM 3222 C C . LEU A 1 383 ? 4.537 4.513 1.792 1.00 79.50 383 LEU A C 1
ATOM 3224 O O . LEU A 1 383 ? 4.410 3.428 2.361 1.00 79.50 383 LEU A O 1
ATOM 3228 N N . PHE A 1 384 ? 3.499 5.330 1.596 1.00 85.75 384 PHE A N 1
ATOM 3229 C CA . PHE A 1 384 ? 2.165 5.026 2.102 1.00 85.75 384 PHE A CA 1
ATOM 3230 C C . PHE A 1 384 ? 1.530 3.829 1.388 1.00 85.75 384 PHE A C 1
ATOM 3232 O O . PHE A 1 384 ? 1.025 2.916 2.045 1.00 85.75 384 PHE A O 1
ATOM 3239 N N . ASN A 1 385 ? 1.597 3.774 0.051 1.00 77.75 385 ASN A N 1
ATOM 3240 C CA . ASN A 1 385 ? 1.096 2.607 -0.672 1.00 77.75 385 ASN A CA 1
ATOM 3241 C C . ASN A 1 385 ? 1.928 1.366 -0.375 1.00 77.75 385 ASN A C 1
ATOM 3243 O O . ASN A 1 385 ? 1.355 0.299 -0.197 1.00 77.75 385 ASN A O 1
ATOM 3247 N N . GLN A 1 386 ? 3.251 1.476 -0.257 1.00 75.81 386 GLN A N 1
ATOM 3248 C CA . GLN A 1 386 ? 4.085 0.340 0.139 1.00 75.81 386 GLN A CA 1
ATOM 3249 C C . GLN A 1 386 ? 3.681 -0.200 1.524 1.00 75.81 386 GLN A C 1
ATOM 3251 O O . GLN A 1 386 ? 3.552 -1.412 1.692 1.00 75.81 386 GLN A O 1
ATOM 3256 N N . ALA A 1 387 ? 3.389 0.678 2.492 1.00 78.94 387 ALA A N 1
ATOM 3257 C CA . ALA A 1 387 ? 2.889 0.278 3.808 1.00 78.94 387 ALA A CA 1
ATOM 3258 C C . ALA A 1 387 ? 1.540 -0.456 3.726 1.00 78.94 387 ALA A C 1
ATOM 3260 O O . ALA A 1 387 ? 1.343 -1.460 4.409 1.00 78.94 387 ALA A O 1
ATOM 3261 N N . LEU A 1 388 ? 0.631 -0.002 2.859 1.00 80.25 388 LEU A N 1
ATOM 3262 C CA . LEU A 1 388 ? -0.649 -0.667 2.595 1.00 80.25 388 LEU A CA 1
ATOM 3263 C C . LEU A 1 388 ? -0.462 -2.049 1.944 1.00 80.25 388 LEU A C 1
ATOM 3265 O O . LEU A 1 388 ? -1.063 -3.021 2.402 1.00 80.25 388 LEU A O 1
ATOM 3269 N N . ARG A 1 389 ? 0.410 -2.163 0.931 1.00 73.88 389 ARG A N 1
ATOM 3270 C CA . ARG A 1 389 ? 0.711 -3.422 0.217 1.00 73.88 389 ARG A CA 1
ATOM 3271 C C . ARG A 1 389 ? 1.340 -4.484 1.123 1.00 73.88 389 ARG A C 1
ATOM 3273 O O . ARG A 1 389 ? 0.977 -5.658 1.042 1.00 73.88 389 ARG A O 1
ATOM 3280 N N . LYS A 1 390 ? 2.251 -4.054 2.003 1.00 71.00 390 LYS A N 1
ATOM 3281 C CA . LYS A 1 390 ? 2.920 -4.901 3.007 1.00 71.00 390 LYS A CA 1
ATOM 3282 C C . LYS A 1 390 ? 2.090 -5.117 4.272 1.00 71.00 390 LYS A C 1
ATOM 3284 O O . LYS A 1 390 ? 2.501 -5.877 5.145 1.00 71.00 390 LYS A O 1
ATOM 3289 N N . GLU A 1 391 ? 0.944 -4.444 4.401 1.00 71.19 391 GLU A N 1
ATOM 3290 C CA . GLU A 1 391 ? 0.149 -4.400 5.636 1.00 71.19 391 GLU A CA 1
ATOM 3291 C C . GLU A 1 391 ? 1.011 -4.032 6.855 1.00 71.19 391 GLU A C 1
ATOM 3293 O O . GLU A 1 391 ? 0.846 -4.580 7.948 1.00 71.19 391 GLU A O 1
ATOM 3298 N N . ASN A 1 392 ? 1.975 -3.129 6.654 1.00 73.62 392 ASN A N 1
ATOM 3299 C CA . ASN A 1 392 ? 2.938 -2.755 7.674 1.00 73.62 392 ASN A CA 1
ATOM 3300 C C . ASN A 1 392 ? 2.259 -1.850 8.708 1.00 73.62 392 ASN A C 1
ATOM 3302 O O . ASN A 1 392 ? 2.106 -0.648 8.506 1.00 73.62 392 ASN A O 1
ATOM 3306 N N . ILE A 1 393 ? 1.846 -2.456 9.817 1.00 75.25 393 ILE A N 1
ATOM 3307 C CA . ILE A 1 393 ? 1.048 -1.820 10.869 1.00 75.25 393 ILE A CA 1
ATOM 3308 C C . ILE A 1 393 ? 1.766 -0.604 11.469 1.00 75.25 393 ILE A C 1
ATOM 3310 O O . ILE A 1 393 ? 1.118 0.415 11.707 1.00 75.25 393 ILE A O 1
ATOM 3314 N N . ASP A 1 394 ? 3.088 -0.674 11.649 1.00 73.75 394 ASP A N 1
ATOM 3315 C CA . ASP A 1 394 ? 3.884 0.432 12.186 1.00 73.75 394 ASP A CA 1
ATOM 3316 C C . ASP A 1 394 ? 3.834 1.653 11.258 1.00 73.75 394 ASP A C 1
ATOM 3318 O O . ASP A 1 394 ? 3.512 2.761 11.699 1.00 73.75 394 ASP A O 1
ATOM 3322 N N . PHE A 1 395 ? 4.070 1.459 9.957 1.00 77.81 395 PHE A N 1
ATOM 3323 C CA . PHE A 1 395 ? 3.981 2.549 8.982 1.00 77.81 395 PHE A CA 1
ATOM 3324 C C . PHE A 1 395 ? 2.541 3.028 8.774 1.00 77.81 395 PHE A C 1
ATOM 3326 O O . PHE A 1 395 ? 2.313 4.231 8.675 1.00 77.81 395 PHE A O 1
ATOM 3333 N N . LEU A 1 396 ? 1.546 2.140 8.781 1.00 83.88 396 LEU A N 1
ATOM 3334 C CA . LEU A 1 396 ? 0.137 2.543 8.704 1.00 83.88 396 LEU A CA 1
ATOM 3335 C C . LEU A 1 396 ? -0.274 3.406 9.902 1.00 83.88 396 LEU A C 1
ATOM 3337 O O . LEU A 1 396 ? -1.002 4.383 9.731 1.00 83.88 396 LEU A O 1
ATOM 3341 N N . PHE A 1 397 ? 0.242 3.105 11.096 1.00 82.81 397 PHE A N 1
ATOM 3342 C CA . PHE A 1 397 ? 0.055 3.955 12.265 1.00 82.81 397 PHE A CA 1
ATOM 3343 C C . PHE A 1 397 ? 0.750 5.312 12.102 1.00 82.81 397 PHE A C 1
ATOM 3345 O O . PHE A 1 397 ? 0.176 6.332 12.481 1.00 82.81 397 PHE A O 1
ATOM 3352 N N . ILE A 1 398 ? 1.956 5.368 11.527 1.00 83.69 398 ILE A N 1
ATOM 3353 C CA . ILE A 1 398 ? 2.634 6.637 11.202 1.00 83.69 398 ILE A CA 1
ATOM 3354 C C . ILE A 1 398 ? 1.763 7.482 10.258 1.00 83.69 398 ILE A C 1
ATOM 3356 O O . ILE A 1 398 ? 1.515 8.654 10.533 1.00 83.69 398 ILE A O 1
ATOM 3360 N N . PHE A 1 399 ? 1.229 6.872 9.199 1.00 89.88 399 PHE A N 1
ATOM 3361 C CA . PHE A 1 399 ? 0.392 7.548 8.207 1.00 89.88 399 PHE A CA 1
ATOM 3362 C C . PHE A 1 399 ? -1.058 7.782 8.645 1.00 89.88 399 PHE A C 1
ATOM 3364 O O . PHE A 1 399 ? -1.829 8.320 7.854 1.00 89.88 399 PHE A O 1
ATOM 3371 N N . ARG A 1 400 ? -1.449 7.451 9.886 1.00 88.75 400 ARG A N 1
ATOM 3372 C CA . ARG A 1 400 ? -2.829 7.636 10.384 1.00 88.75 400 ARG A CA 1
ATOM 3373 C C . ARG A 1 400 ? -3.350 9.063 10.189 1.00 88.75 400 ARG A C 1
ATOM 3375 O O . ARG A 1 400 ? -4.510 9.239 9.841 1.00 88.75 400 ARG A O 1
ATOM 3382 N N . PHE A 1 401 ? -2.469 10.058 10.351 1.00 90.19 401 PHE A N 1
ATOM 3383 C CA . PHE A 1 401 ? -2.786 11.471 10.137 1.00 90.19 401 PHE A CA 1
ATOM 3384 C C . PHE A 1 401 ? -3.258 11.722 8.701 1.00 90.19 401 PHE A C 1
ATOM 3386 O O . PHE A 1 401 ? -4.374 12.176 8.477 1.00 90.19 401 PHE A O 1
ATOM 3393 N N . PHE A 1 402 ? -2.431 11.349 7.725 1.00 92.94 402 PHE A N 1
ATOM 3394 C CA . PHE A 1 402 ? -2.731 11.553 6.311 1.00 92.94 402 PHE A CA 1
ATOM 3395 C C . PHE A 1 402 ? -3.863 10.644 5.809 1.00 92.94 402 PHE A C 1
ATOM 3397 O O . PHE A 1 402 ? -4.702 11.060 5.015 1.00 92.94 402 PHE A O 1
ATOM 3404 N N . MET A 1 403 ? -3.916 9.401 6.296 1.00 91.50 403 MET A N 1
ATOM 3405 C CA . MET A 1 403 ? -4.951 8.431 5.942 1.00 91.50 403 MET A CA 1
ATOM 3406 C C . MET A 1 403 ? -6.345 8.919 6.351 1.00 91.50 403 MET A C 1
ATOM 3408 O O . MET A 1 403 ? -7.284 8.748 5.576 1.00 91.50 403 MET A O 1
ATOM 3412 N N . ALA A 1 404 ? -6.488 9.530 7.532 1.00 91.38 404 ALA A N 1
ATOM 3413 C CA . ALA A 1 404 ? -7.761 10.083 7.986 1.00 91.38 404 ALA A CA 1
ATOM 3414 C C . ALA A 1 404 ? -8.256 11.203 7.055 1.00 91.38 404 ALA A C 1
ATOM 3416 O O . ALA A 1 404 ? -9.392 11.143 6.584 1.00 91.38 404 ALA A O 1
ATOM 3417 N N . ASP A 1 405 ? -7.391 12.163 6.715 1.00 93.31 405 ASP A N 1
ATOM 3418 C CA . ASP A 1 405 ? -7.727 13.258 5.795 1.00 93.31 405 ASP A CA 1
ATOM 3419 C C . ASP A 1 405 ? -8.121 12.741 4.400 1.00 93.31 405 ASP A C 1
ATOM 3421 O O . ASP A 1 405 ? -9.145 13.149 3.850 1.00 93.31 405 ASP A O 1
ATOM 3425 N N . MET A 1 406 ? -7.358 11.783 3.860 1.00 91.38 406 MET A N 1
ATOM 3426 C CA . MET A 1 406 ? -7.655 11.107 2.590 1.00 91.38 406 MET A CA 1
ATOM 3427 C C . MET A 1 406 ? -9.049 10.478 2.581 1.00 91.38 406 MET A C 1
ATOM 3429 O O . MET A 1 406 ? -9.825 10.675 1.645 1.00 91.38 406 MET A O 1
ATOM 3433 N N . TYR A 1 407 ? -9.370 9.716 3.629 1.00 91.88 407 TYR A N 1
ATOM 3434 C CA . TYR A 1 407 ? -10.667 9.064 3.762 1.00 91.88 407 TYR A CA 1
ATOM 3435 C C . TYR A 1 407 ? -11.805 10.072 3.892 1.00 91.88 407 TYR A C 1
ATOM 3437 O O . TYR A 1 407 ? -12.822 9.915 3.221 1.00 91.88 407 TYR A O 1
ATOM 3445 N N . ASN A 1 408 ? -11.632 11.105 4.718 1.00 91.31 408 ASN A N 1
ATOM 3446 C CA . ASN A 1 408 ? -12.640 12.142 4.924 1.00 91.31 408 ASN A CA 1
ATOM 3447 C C . ASN A 1 408 ? -12.941 12.890 3.623 1.00 91.31 408 ASN A C 1
ATOM 3449 O O . ASN A 1 408 ? -14.106 13.056 3.261 1.00 91.31 408 ASN A O 1
ATOM 3453 N N . GLN A 1 409 ? -11.900 13.278 2.886 1.00 91.75 409 GLN A N 1
ATOM 3454 C CA . GLN A 1 409 ? -12.058 13.979 1.619 1.00 91.75 409 GLN A CA 1
ATOM 3455 C C . GLN A 1 409 ? -12.720 13.093 0.555 1.00 91.75 409 GLN A C 1
ATOM 3457 O O . GLN A 1 409 ? -13.640 13.533 -0.133 1.00 91.75 409 GLN A O 1
ATOM 3462 N N . LEU A 1 410 ? -12.304 11.827 0.444 1.00 92.25 410 LEU A N 1
ATOM 3463 C CA . LEU A 1 410 ? -12.901 10.887 -0.506 1.00 92.25 410 LEU A CA 1
ATOM 3464 C C . LEU A 1 410 ? -14.368 10.590 -0.168 1.00 92.25 410 LEU A C 1
ATOM 3466 O O . LEU A 1 410 ? -15.215 10.521 -1.057 1.00 92.25 410 LEU A O 1
ATOM 3470 N N . GLN A 1 411 ? -14.678 10.451 1.122 1.00 90.94 411 GLN A N 1
ATOM 3471 C CA . GLN A 1 411 ? -16.036 10.260 1.614 1.00 90.94 411 GLN A CA 1
ATOM 3472 C C . GLN A 1 411 ? -16.922 11.466 1.294 1.00 90.94 411 GLN A C 1
ATOM 3474 O O . GLN A 1 411 ? -18.054 11.274 0.854 1.00 90.94 411 GLN A O 1
ATOM 3479 N N . GLN A 1 412 ? -16.419 12.687 1.485 1.00 90.31 412 GLN A N 1
ATOM 3480 C CA . GLN A 1 412 ? -17.140 13.908 1.138 1.00 90.31 412 GLN A CA 1
ATOM 3481 C C . GLN A 1 412 ? -17.476 13.940 -0.359 1.00 90.31 412 GLN A C 1
ATOM 3483 O O . GLN A 1 412 ? -18.641 14.117 -0.715 1.00 90.31 412 GLN A O 1
ATOM 3488 N N . LEU A 1 413 ? -16.494 13.680 -1.228 1.00 89.75 413 LEU A N 1
ATOM 3489 C CA . LEU A 1 413 ? -16.719 13.638 -2.675 1.00 89.75 413 LEU A CA 1
ATOM 3490 C C . LEU A 1 413 ? -17.718 12.558 -3.075 1.00 89.75 413 LEU A C 1
ATOM 3492 O O . LEU A 1 413 ? -18.566 12.797 -3.929 1.00 89.75 413 LEU A O 1
ATOM 3496 N N . TYR A 1 414 ? -17.662 11.387 -2.442 1.00 89.00 414 TYR A N 1
ATOM 3497 C CA . TYR A 1 414 ? -18.647 10.338 -2.683 1.00 89.00 414 TYR A CA 1
ATOM 3498 C C . TYR A 1 414 ? -20.069 10.799 -2.326 1.00 89.00 414 TYR A C 1
ATOM 3500 O O . TYR A 1 414 ? -20.998 10.578 -3.105 1.00 89.00 414 TYR A O 1
ATOM 3508 N N . MET A 1 415 ? -20.254 11.475 -1.182 1.00 86.50 415 MET A N 1
ATOM 3509 C CA . MET A 1 415 ? -21.569 12.008 -0.803 1.00 86.50 415 MET A CA 1
ATOM 3510 C C . MET A 1 415 ? -22.067 13.046 -1.814 1.00 86.50 415 MET A C 1
ATOM 3512 O O . MET A 1 415 ? -23.221 12.992 -2.235 1.00 86.50 415 MET A O 1
ATOM 3516 N N . GLU A 1 416 ? -21.197 13.967 -2.230 1.00 86.19 416 GLU A N 1
ATOM 3517 C CA . GLU A 1 416 ? -21.515 15.007 -3.211 1.00 86.19 416 GLU A CA 1
ATOM 3518 C C . GLU A 1 416 ? -21.885 14.409 -4.575 1.00 86.19 416 GLU A C 1
ATOM 3520 O O . GLU A 1 416 ? -22.898 14.787 -5.158 1.00 86.19 416 GLU A O 1
ATOM 3525 N N . GLN A 1 417 ? -21.105 13.446 -5.067 1.00 84.69 417 GLN A N 1
ATOM 3526 C CA . GLN A 1 417 ? -21.262 12.883 -6.409 1.00 84.69 417 GLN A CA 1
ATOM 3527 C C . GLN A 1 417 ? -22.417 11.878 -6.510 1.00 84.69 417 GLN A C 1
ATOM 3529 O O . GLN A 1 417 ? -23.103 11.866 -7.531 1.00 84.69 417 GLN A O 1
ATOM 3534 N N . PHE A 1 418 ? -22.659 11.068 -5.472 1.00 79.25 418 PHE A N 1
ATOM 3535 C CA . PHE A 1 418 ? -23.552 9.904 -5.570 1.00 79.25 418 PHE A CA 1
ATOM 3536 C C . PHE A 1 418 ? -24.717 9.879 -4.571 1.00 79.25 418 PHE A C 1
ATOM 3538 O O . PHE A 1 418 ? -25.714 9.218 -4.850 1.00 79.25 418 PHE A O 1
ATOM 3545 N N . GLN A 1 419 ? -24.632 10.552 -3.414 1.00 71.06 419 GLN A N 1
ATOM 3546 C CA . GLN A 1 419 ? -25.709 10.513 -2.403 1.00 71.06 419 GLN A CA 1
ATOM 3547 C C . GLN A 1 419 ? -26.617 11.750 -2.427 1.00 71.06 419 GLN A C 1
ATOM 3549 O O . GLN A 1 419 ? -27.827 11.616 -2.251 1.00 71.06 419 GLN A O 1
ATOM 3554 N N . ASN A 1 420 ? -26.053 12.943 -2.642 1.00 66.25 420 ASN A N 1
ATOM 3555 C CA . ASN A 1 420 ? -26.782 14.215 -2.573 1.00 66.25 420 ASN A CA 1
ATOM 3556 C C . ASN A 1 420 ? -27.314 14.676 -3.936 1.00 66.25 420 ASN A C 1
ATOM 3558 O O . ASN A 1 420 ? -28.400 15.251 -4.019 1.00 66.25 420 ASN A O 1
ATOM 3562 N N . ASN A 1 421 ? -26.572 14.411 -5.013 1.00 56.09 421 ASN A N 1
ATOM 3563 C CA . ASN A 1 421 ? -27.057 14.621 -6.370 1.00 56.09 421 ASN A CA 1
ATOM 3564 C C . ASN A 1 421 ? -28.026 13.492 -6.718 1.00 56.09 421 ASN A C 1
ATOM 3566 O O . ASN A 1 421 ? -27.712 12.328 -6.510 1.00 56.09 421 ASN A O 1
ATOM 3570 N N . SER A 1 422 ? -29.210 13.836 -7.222 1.00 46.31 422 SER A N 1
ATOM 3571 C CA . SER A 1 422 ? -30.366 12.961 -7.463 1.00 46.31 422 SER A CA 1
ATOM 3572 C C . SER A 1 422 ? -30.156 11.868 -8.530 1.00 46.31 422 SER A C 1
ATOM 3574 O O . SER A 1 422 ? -31.031 11.638 -9.362 1.00 46.31 422 SER A O 1
ATOM 3576 N N . ILE A 1 423 ? -29.032 11.150 -8.516 1.00 50.56 423 ILE A N 1
ATOM 3577 C CA . ILE A 1 423 ? -28.846 9.869 -9.195 1.00 50.56 423 ILE A CA 1
ATOM 3578 C C . ILE A 1 423 ? -29.627 8.827 -8.377 1.00 50.56 423 ILE A C 1
ATOM 3580 O O . ILE A 1 423 ? -29.080 7.974 -7.688 1.00 50.56 423 ILE A O 1
ATOM 3584 N N . GLN A 1 424 ? -30.956 8.952 -8.382 1.00 44.69 424 GLN A N 1
ATOM 3585 C CA . GLN A 1 424 ? -31.854 8.120 -7.581 1.00 44.69 424 GLN A CA 1
ATOM 3586 C C . GLN A 1 424 ? -32.014 6.689 -8.103 1.00 44.69 424 GLN A C 1
ATOM 3588 O O . GLN A 1 424 ? -32.732 5.918 -7.485 1.00 44.69 424 GLN A O 1
ATOM 3593 N N . ASN A 1 425 ? -31.359 6.280 -9.188 1.00 45.59 425 ASN A N 1
ATOM 3594 C CA . ASN A 1 425 ? -31.559 4.944 -9.740 1.00 45.59 425 ASN A CA 1
ATOM 3595 C C . ASN A 1 425 ? -30.271 4.420 -10.356 1.00 45.59 425 ASN A C 1
ATOM 3597 O O . ASN A 1 425 ? -30.003 4.780 -11.491 1.00 45.59 425 ASN A O 1
ATOM 3601 N N . GLY A 1 426 ? -29.522 3.576 -9.637 1.00 50.62 426 GLY A N 1
ATOM 3602 C CA . GLY A 1 426 ? -28.622 2.547 -10.187 1.00 50.62 426 GLY A CA 1
ATOM 3603 C C . GLY A 1 426 ? -28.012 2.798 -11.574 1.00 50.62 426 GLY A C 1
ATOM 3604 O O . GLY A 1 426 ? -28.080 1.931 -12.443 1.00 50.62 426 GLY A O 1
ATOM 3605 N N . THR A 1 427 ? -27.448 3.978 -11.824 1.00 58.16 427 THR A N 1
ATOM 3606 C CA . THR A 1 427 ? -26.626 4.243 -13.004 1.00 58.16 427 THR A CA 1
ATOM 3607 C C . THR A 1 427 ? -25.198 4.291 -12.507 1.00 58.16 427 THR A C 1
ATOM 3609 O O . THR A 1 427 ? -24.626 5.363 -12.316 1.00 58.16 427 THR A O 1
ATOM 3612 N N . GLY A 1 428 ? -24.661 3.109 -12.206 1.00 66.75 428 GLY A N 1
ATOM 3613 C CA . GLY A 1 428 ? -23.242 2.968 -11.919 1.00 66.75 428 GLY A CA 1
ATOM 3614 C C . GLY A 1 428 ? -22.396 3.498 -13.071 1.00 66.75 428 GLY A C 1
ATOM 3615 O O . GLY A 1 428 ? -22.799 3.468 -14.235 1.00 66.75 428 GLY A O 1
ATOM 3616 N N . LEU A 1 429 ? -21.206 3.979 -12.739 1.00 83.50 429 LEU A N 1
ATOM 3617 C CA . LEU A 1 429 ? -20.175 4.299 -13.714 1.00 83.50 429 LEU A CA 1
ATOM 3618 C C . LEU A 1 429 ? -19.509 3.006 -14.185 1.00 83.50 429 LEU A C 1
ATOM 3620 O O . LEU A 1 429 ? -19.172 2.140 -13.372 1.00 83.50 429 LEU A O 1
ATOM 3624 N N . MET A 1 430 ? -19.282 2.896 -15.489 1.00 91.62 430 MET A N 1
ATOM 3625 C CA . MET A 1 430 ? -18.375 1.888 -16.020 1.00 91.62 430 MET A CA 1
ATOM 3626 C C . MET A 1 430 ? -16.958 2.443 -15.949 1.00 91.62 430 MET A C 1
ATOM 3628 O O . MET A 1 430 ? -16.672 3.483 -16.545 1.00 91.62 430 MET A O 1
ATOM 3632 N N . LEU A 1 431 ? -16.090 1.773 -15.201 1.00 93.69 431 LEU A N 1
ATOM 3633 C CA . LEU A 1 431 ? -14.717 2.212 -14.972 1.00 93.69 431 LEU A CA 1
ATOM 3634 C C . LEU A 1 431 ? -13.734 1.205 -15.549 1.00 93.69 431 LEU A C 1
ATOM 3636 O O . LEU A 1 431 ? -14.034 0.020 -15.688 1.00 93.69 431 LEU A O 1
ATOM 3640 N N . PHE A 1 432 ? -12.539 1.681 -15.868 1.00 91.75 432 PHE A N 1
ATOM 3641 C CA . PHE A 1 432 ? -11.502 0.882 -16.494 1.00 91.75 432 PHE A CA 1
ATOM 3642 C C . PHE A 1 432 ? -10.179 1.024 -15.757 1.00 91.75 432 PHE A C 1
ATOM 3644 O O . PHE A 1 432 ? -9.860 2.073 -15.196 1.00 91.75 432 PHE A O 1
ATOM 3651 N N . ARG A 1 433 ? -9.372 -0.033 -15.794 1.00 89.19 433 ARG A N 1
ATOM 3652 C CA . ARG A 1 433 ? -7.981 0.008 -15.342 1.00 89.19 433 ARG A CA 1
ATOM 3653 C C . ARG A 1 433 ? -7.145 -0.915 -16.200 1.00 89.19 433 ARG A C 1
ATOM 3655 O O . ARG A 1 433 ? -7.457 -2.095 -16.310 1.00 89.19 433 ARG A O 1
ATOM 3662 N N . GLY A 1 434 ? -6.075 -0.395 -16.780 1.00 82.75 434 GLY A N 1
ATOM 3663 C CA . GLY A 1 434 ? -5.057 -1.234 -17.388 1.00 82.75 434 GLY A CA 1
ATOM 3664 C C . GLY A 1 434 ? -3.878 -1.391 -16.461 1.00 82.75 434 GLY A C 1
ATOM 3665 O O . GLY A 1 434 ? -3.482 -0.435 -15.799 1.00 82.75 434 GLY A O 1
ATOM 3666 N N . GLN A 1 435 ? -3.319 -2.591 -16.423 1.00 78.88 435 GLN A N 1
ATOM 3667 C CA . GLN A 1 435 ? -2.051 -2.836 -15.755 1.00 78.88 435 GLN A CA 1
ATOM 3668 C C . GLN A 1 435 ? -1.330 -4.020 -16.389 1.00 78.88 435 GLN A C 1
ATOM 3670 O O . GLN A 1 435 ? -1.949 -4.925 -16.955 1.00 78.88 435 GLN A O 1
ATOM 3675 N N . ILE A 1 436 ? -0.013 -4.023 -16.238 1.00 72.06 436 ILE A N 1
ATOM 3676 C CA . ILE A 1 436 ? 0.811 -5.205 -16.462 1.00 72.06 436 ILE A CA 1
ATOM 3677 C C . ILE A 1 436 ? 0.920 -5.939 -15.128 1.00 72.06 436 ILE A C 1
ATOM 3679 O O . ILE A 1 436 ? 1.145 -5.319 -14.091 1.00 72.06 436 ILE A O 1
ATOM 3683 N N . MET A 1 437 ? 0.730 -7.252 -15.152 1.00 71.81 437 MET A N 1
ATOM 3684 C CA . MET A 1 437 ? 0.853 -8.126 -13.984 1.00 71.81 437 MET A CA 1
ATOM 3685 C C . MET A 1 437 ? 1.586 -9.405 -14.376 1.00 71.81 437 MET A C 1
ATOM 3687 O O . MET A 1 437 ? 1.695 -9.709 -15.565 1.00 71.81 437 MET A O 1
ATOM 3691 N N . SER A 1 438 ? 2.109 -10.163 -13.418 1.00 68.69 438 SER A N 1
ATOM 3692 C CA . SER A 1 438 ? 2.695 -11.465 -13.771 1.00 68.69 438 SER A CA 1
ATOM 3693 C C . SER A 1 438 ? 1.648 -12.494 -14.149 1.00 68.69 438 SER A C 1
ATOM 3695 O O . SER A 1 438 ? 0.471 -12.397 -13.795 1.00 68.69 438 SER A O 1
ATOM 3697 N N . ASP A 1 439 ? 2.137 -13.581 -14.734 1.00 69.50 439 ASP A N 1
ATOM 3698 C CA . ASP A 1 439 ? 1.369 -14.809 -14.868 1.00 69.50 439 ASP A CA 1
ATOM 3699 C C . ASP A 1 439 ? 0.870 -15.364 -13.525 1.00 69.50 439 ASP A C 1
ATOM 3701 O O . ASP A 1 439 ? -0.248 -15.866 -13.467 1.00 69.50 439 ASP A O 1
ATOM 3705 N N . ILE A 1 440 ? 1.643 -15.259 -12.437 1.00 68.19 440 ILE A N 1
ATOM 3706 C CA . ILE A 1 440 ? 1.238 -15.768 -11.113 1.00 68.19 440 ILE A CA 1
ATOM 3707 C C . ILE A 1 440 ? 0.022 -14.990 -10.593 1.00 68.19 440 ILE A C 1
ATOM 3709 O O . ILE A 1 440 ? -0.993 -15.586 -10.233 1.00 68.19 440 ILE A O 1
ATOM 3713 N N . GLU A 1 441 ? 0.100 -13.659 -10.602 1.00 69.94 441 GLU A N 1
ATOM 3714 C CA . GLU A 1 441 ? -0.997 -12.769 -10.198 1.00 69.94 441 GLU A CA 1
ATOM 3715 C C . GLU A 1 441 ? -2.232 -12.994 -11.058 1.00 69.94 441 GLU A C 1
ATOM 3717 O O . GLU A 1 441 ? -3.354 -13.112 -10.562 1.00 69.94 441 GLU A O 1
ATOM 3722 N N . PHE A 1 442 ? -2.028 -13.088 -12.366 1.00 82.50 442 PHE A N 1
ATOM 3723 C CA . PHE A 1 442 ? -3.127 -13.267 -13.287 1.00 82.50 442 PHE A CA 1
ATOM 3724 C C . PHE A 1 442 ? -3.791 -14.639 -13.138 1.00 82.50 442 PHE A C 1
ATOM 3726 O O . PHE A 1 442 ? -5.018 -14.749 -13.203 1.00 82.50 442 PHE A O 1
ATOM 3733 N N . ASN A 1 443 ? -3.010 -15.689 -12.876 1.00 81.31 443 ASN A N 1
ATOM 3734 C CA . ASN A 1 443 ? -3.544 -17.012 -12.568 1.00 81.31 443 ASN A CA 1
ATOM 3735 C C . ASN A 1 443 ? -4.349 -16.997 -11.264 1.00 81.31 443 ASN A C 1
ATOM 3737 O O . ASN A 1 443 ? -5.422 -17.596 -11.219 1.00 81.31 443 ASN A O 1
ATOM 3741 N N . TYR A 1 444 ? -3.934 -16.220 -10.258 1.00 77.00 444 TYR A N 1
ATOM 3742 C CA . TYR A 1 444 ? -4.748 -16.006 -9.062 1.00 77.00 444 TYR A CA 1
ATOM 3743 C C . TYR A 1 444 ? -6.111 -15.382 -9.396 1.00 77.00 444 TYR A C 1
ATOM 3745 O O . TYR A 1 444 ? -7.135 -15.809 -8.864 1.00 77.00 444 TYR A O 1
ATOM 3753 N N . ILE A 1 445 ? -6.168 -14.401 -10.300 1.00 82.50 445 ILE A N 1
ATOM 3754 C CA . ILE A 1 445 ? -7.443 -13.817 -10.754 1.00 82.50 445 ILE A CA 1
ATOM 3755 C C . ILE A 1 445 ? -8.290 -14.878 -11.476 1.00 82.50 445 ILE A C 1
ATOM 3757 O O . ILE A 1 445 ? -9.475 -15.025 -11.171 1.00 82.50 445 ILE A O 1
ATOM 3761 N N . LYS A 1 446 ? -7.690 -15.678 -12.369 1.00 85.12 446 LYS A N 1
ATOM 3762 C CA . LYS A 1 446 ? -8.381 -16.773 -13.080 1.00 85.12 446 LYS A CA 1
ATOM 3763 C C . LYS A 1 446 ? -8.999 -17.807 -12.145 1.00 85.12 446 LYS A C 1
ATOM 3765 O O . LYS A 1 446 ? -10.143 -18.204 -12.344 1.00 85.12 446 LYS A O 1
ATOM 3770 N N . GLU A 1 447 ? -8.278 -18.226 -11.111 1.00 83.38 447 GLU A N 1
ATOM 3771 C CA . GLU A 1 447 ? -8.766 -19.201 -10.126 1.00 83.38 447 GLU A CA 1
ATOM 3772 C C . GLU A 1 447 ? -9.927 -18.677 -9.264 1.00 83.38 447 GLU A C 1
ATOM 3774 O O . GLU A 1 447 ? -10.574 -19.442 -8.541 1.00 83.38 447 GLU A O 1
ATOM 3779 N N . ASN A 1 448 ? -10.188 -17.368 -9.314 1.00 76.44 448 ASN A N 1
ATOM 3780 C CA . ASN A 1 448 ? -11.192 -16.690 -8.506 1.00 76.44 448 ASN A CA 1
ATOM 3781 C C . ASN A 1 448 ? -12.330 -16.073 -9.331 1.00 76.44 448 ASN A C 1
ATOM 3783 O O . ASN A 1 448 ? -13.084 -15.252 -8.807 1.00 76.44 448 ASN A O 1
ATOM 3787 N N . ILE A 1 449 ? -12.526 -16.516 -10.577 1.00 86.38 449 ILE A N 1
ATOM 3788 C CA . ILE A 1 449 ? -13.745 -16.213 -11.340 1.00 86.38 449 ILE A CA 1
ATOM 3789 C C . ILE A 1 449 ? -14.985 -16.628 -10.525 1.00 86.38 449 ILE A C 1
ATOM 3791 O O . ILE A 1 449 ? -15.030 -17.692 -9.906 1.00 86.38 449 ILE A O 1
ATOM 3795 N N . GLY A 1 450 ? -15.985 -15.748 -10.481 1.00 78.94 450 GLY A N 1
ATOM 3796 C CA . GLY A 1 450 ? -17.205 -15.874 -9.684 1.00 78.94 450 GLY A CA 1
ATOM 3797 C C . GLY A 1 450 ? -17.054 -15.477 -8.210 1.00 78.94 450 GLY A C 1
ATOM 3798 O O . GLY A 1 450 ? -18.065 -15.325 -7.516 1.00 78.94 450 GLY A O 1
ATOM 3799 N N . ARG A 1 451 ? -15.827 -15.279 -7.708 1.00 78.50 451 ARG A N 1
ATOM 3800 C CA . ARG A 1 451 ? -15.547 -14.943 -6.301 1.00 78.50 451 ARG A CA 1
ATOM 3801 C C . ARG A 1 451 ? -15.318 -13.449 -6.097 1.00 78.50 451 ARG A C 1
ATOM 3803 O O . ARG A 1 451 ? -15.101 -12.699 -7.046 1.00 78.50 451 ARG A O 1
ATOM 3810 N N . VAL A 1 452 ? -15.379 -13.036 -4.830 1.00 77.75 452 VAL A N 1
ATOM 3811 C CA . VAL A 1 452 ? -15.084 -11.666 -4.402 1.00 77.75 452 VAL A CA 1
ATOM 3812 C C . VAL A 1 452 ? -13.622 -11.553 -3.994 1.00 77.75 452 VAL A C 1
ATOM 3814 O O . VAL A 1 452 ? -13.111 -12.348 -3.197 1.00 77.75 452 VAL A O 1
ATOM 3817 N N . ILE A 1 453 ? -12.981 -10.529 -4.533 1.00 77.31 453 ILE A N 1
ATOM 3818 C CA . ILE A 1 453 ? -11.626 -10.120 -4.228 1.00 77.31 453 ILE A CA 1
ATOM 3819 C C . ILE A 1 453 ? -11.601 -8.728 -3.593 1.00 77.31 453 ILE A C 1
ATOM 3821 O O . ILE A 1 453 ? -12.506 -7.930 -3.817 1.00 77.31 453 ILE A O 1
ATOM 3825 N N . SER A 1 454 ? -10.578 -8.416 -2.802 1.00 76.00 454 SER A N 1
ATOM 3826 C CA . SER A 1 454 ? -10.374 -7.073 -2.236 1.00 76.00 454 SER A CA 1
ATOM 3827 C C . SER A 1 454 ? -9.045 -6.476 -2.665 1.00 76.00 454 SER A C 1
ATOM 3829 O O . SER A 1 454 ? -8.075 -7.225 -2.757 1.00 76.00 454 SER A O 1
ATOM 3831 N N . VAL A 1 455 ? -8.977 -5.151 -2.809 1.00 73.25 455 VAL A N 1
ATOM 3832 C CA . VAL A 1 455 ? -7.717 -4.420 -3.018 1.00 73.25 455 VAL A CA 1
ATOM 3833 C C . VAL A 1 455 ? -7.274 -3.748 -1.715 1.00 73.25 455 VAL A C 1
ATOM 3835 O O . VAL A 1 455 ? -8.047 -3.038 -1.072 1.00 73.25 455 VAL A O 1
ATOM 3838 N N . ASN A 1 456 ? -6.028 -3.992 -1.303 1.00 71.75 456 ASN A N 1
ATOM 3839 C CA . ASN A 1 456 ? -5.472 -3.501 -0.033 1.00 71.75 456 ASN A CA 1
ATOM 3840 C C . ASN A 1 456 ? -4.861 -2.088 -0.101 1.00 71.75 456 ASN A C 1
ATOM 3842 O O . ASN A 1 456 ? -4.401 -1.575 0.915 1.00 71.75 456 ASN A O 1
ATOM 3846 N N . THR A 1 457 ? -4.866 -1.454 -1.269 1.00 76.75 457 THR A N 1
ATOM 3847 C CA . THR A 1 457 ? -4.435 -0.067 -1.498 1.00 76.75 457 THR A CA 1
ATOM 3848 C C . THR A 1 457 ? -5.621 0.792 -1.939 1.00 76.75 457 THR A C 1
ATOM 3850 O O . THR A 1 457 ? -6.717 0.269 -2.158 1.00 76.75 457 THR A O 1
ATOM 3853 N N . PHE A 1 458 ? -5.429 2.109 -2.070 1.00 83.56 458 PHE A N 1
ATOM 3854 C CA . PHE A 1 458 ? -6.389 2.895 -2.842 1.00 83.56 458 PHE A CA 1
ATOM 3855 C C . PHE A 1 458 ? -6.300 2.455 -4.301 1.00 83.56 458 PHE A C 1
ATOM 3857 O O . PHE A 1 458 ? -5.212 2.326 -4.867 1.00 83.56 458 PHE A O 1
ATOM 3864 N N . PHE A 1 459 ? -7.451 2.175 -4.896 1.00 84.50 459 PHE A N 1
ATOM 3865 C CA . PHE A 1 459 ? -7.513 1.553 -6.207 1.00 84.50 459 PHE A CA 1
ATOM 3866 C C . PHE A 1 459 ? -7.917 2.596 -7.243 1.00 84.50 459 PHE A C 1
ATOM 3868 O O . PHE A 1 459 ? -9.061 3.038 -7.283 1.00 84.50 459 PHE A O 1
ATOM 3875 N N . SER A 1 460 ? -6.934 3.039 -8.026 1.00 86.38 460 SER A N 1
ATOM 3876 C CA . SER A 1 460 ? -7.114 4.057 -9.063 1.00 86.38 460 SER A CA 1
ATOM 3877 C C . SER A 1 460 ? -7.695 3.447 -10.342 1.00 86.38 460 SER A C 1
ATOM 3879 O O . SER A 1 460 ? -7.299 2.367 -10.787 1.00 86.38 460 SER A O 1
ATOM 3881 N N . THR A 1 461 ? -8.666 4.117 -10.936 1.00 88.88 461 THR A N 1
ATOM 3882 C CA . THR A 1 461 ? -9.343 3.700 -12.166 1.00 88.88 461 THR A CA 1
ATOM 3883 C C . THR A 1 461 ? -9.618 4.929 -13.020 1.00 88.88 461 THR A C 1
ATOM 3885 O O . THR A 1 461 ? -9.425 6.055 -12.574 1.00 88.88 461 THR A O 1
ATOM 3888 N N . THR A 1 462 ? -10.072 4.736 -14.250 1.00 87.62 462 THR A N 1
ATOM 3889 C CA . THR A 1 462 ? -10.428 5.826 -15.158 1.00 87.62 462 THR A CA 1
ATOM 3890 C C . THR A 1 462 ? -11.798 5.580 -15.774 1.00 87.62 462 THR A C 1
ATOM 3892 O O . THR A 1 462 ? -12.157 4.444 -16.088 1.00 87.62 462 THR A O 1
ATOM 3895 N N . ALA A 1 463 ? -12.562 6.648 -15.995 1.00 88.56 463 ALA A N 1
ATOM 3896 C CA . ALA A 1 463 ? -13.779 6.586 -16.807 1.00 88.56 463 ALA A CA 1
ATOM 3897 C C . ALA A 1 463 ? -13.480 6.399 -18.314 1.00 88.56 463 ALA A C 1
ATOM 3899 O O . ALA A 1 463 ? -14.375 6.091 -19.104 1.00 88.56 463 ALA A O 1
ATOM 3900 N N . HIS A 1 464 ? -12.224 6.565 -18.740 1.00 86.00 464 HIS A N 1
ATOM 3901 C CA . HIS A 1 464 ? -11.812 6.491 -20.136 1.00 86.00 464 HIS A CA 1
ATOM 3902 C C . HIS A 1 464 ? -11.082 5.183 -20.455 1.00 86.00 464 HIS A C 1
ATOM 3904 O O . HIS A 1 464 ? -9.908 4.995 -20.145 1.00 86.00 464 HIS A O 1
ATOM 3910 N N . ARG A 1 465 ? -11.752 4.294 -21.200 1.00 89.50 465 ARG A N 1
ATOM 3911 C CA . ARG A 1 465 ? -11.174 3.014 -21.651 1.00 89.50 465 ARG A CA 1
ATOM 3912 C C . ARG A 1 465 ? -9.831 3.174 -22.376 1.00 89.50 465 ARG A C 1
ATOM 3914 O O . ARG A 1 465 ? -8.938 2.363 -22.174 1.00 89.50 465 ARG A O 1
ATOM 3921 N N . GLN A 1 466 ? -9.678 4.209 -23.204 1.00 81.44 466 GLN A N 1
ATOM 3922 C CA . GLN A 1 466 ? -8.436 4.493 -23.944 1.00 81.44 466 GLN A CA 1
ATOM 3923 C C . GLN A 1 466 ? -7.243 4.717 -23.005 1.00 81.44 466 GLN A C 1
ATOM 3925 O O . GLN A 1 466 ? -6.175 4.149 -23.218 1.00 81.44 466 GLN A O 1
ATOM 3930 N N . VAL A 1 467 ? -7.449 5.481 -21.929 1.00 81.31 467 VAL A N 1
ATOM 3931 C CA . VAL A 1 467 ? -6.433 5.741 -20.900 1.00 81.31 467 VAL A CA 1
ATOM 3932 C C . VAL A 1 467 ? -6.023 4.428 -20.229 1.00 81.31 467 VAL A C 1
ATOM 3934 O O . VAL A 1 467 ? -4.838 4.119 -20.126 1.00 81.31 467 VAL A O 1
ATOM 3937 N N . ALA A 1 468 ? -6.996 3.584 -19.877 1.00 83.38 468 ALA A N 1
ATOM 3938 C CA . ALA A 1 468 ? -6.718 2.261 -19.331 1.00 83.38 468 ALA A CA 1
ATOM 3939 C C . ALA A 1 468 ? -5.942 1.361 -20.312 1.00 83.38 468 ALA A C 1
ATOM 3941 O O . ALA A 1 468 ? -5.007 0.688 -19.900 1.00 83.38 468 ALA A O 1
ATOM 3942 N N . ILE A 1 469 ? -6.253 1.362 -21.612 1.00 81.00 469 ILE A N 1
ATOM 3943 C CA . ILE A 1 469 ? -5.494 0.572 -22.600 1.00 81.00 469 ILE A CA 1
ATOM 3944 C C . ILE A 1 469 ? -4.029 1.011 -22.643 1.00 81.00 469 ILE A C 1
ATOM 3946 O O . ILE A 1 469 ? -3.149 0.151 -22.600 1.00 81.00 469 ILE A O 1
ATOM 3950 N N . ILE A 1 470 ? -3.761 2.321 -22.656 1.00 74.44 470 ILE A N 1
ATOM 3951 C CA . ILE A 1 470 ? -2.392 2.857 -22.608 1.00 74.44 470 ILE A CA 1
ATOM 3952 C C . ILE A 1 470 ? -1.662 2.319 -21.369 1.00 74.44 470 ILE A C 1
ATOM 3954 O O . ILE A 1 470 ? -0.552 1.799 -21.478 1.00 74.44 470 ILE A O 1
ATOM 3958 N N . PHE A 1 471 ? -2.312 2.351 -20.204 1.00 72.94 471 PHE A N 1
ATOM 3959 C CA . PHE A 1 471 ? -1.730 1.860 -18.952 1.00 72.94 471 PHE A CA 1
ATOM 3960 C C . PHE A 1 471 ? -1.588 0.336 -18.859 1.00 72.94 471 PHE A C 1
ATOM 3962 O O . PHE A 1 471 ? -0.747 -0.156 -18.108 1.00 72.94 471 PHE A O 1
ATOM 3969 N N . SER A 1 472 ? -2.339 -0.432 -19.653 1.00 76.00 472 SER A N 1
ATOM 3970 C CA . SER A 1 472 ? -2.147 -1.886 -19.750 1.00 76.00 472 SER A CA 1
ATOM 3971 C C . SER A 1 472 ? -0.840 -2.276 -20.449 1.00 76.00 472 SER A C 1
ATOM 3973 O O . SER A 1 472 ? -0.451 -3.443 -20.400 1.00 76.00 472 SER A O 1
ATOM 3975 N N . GLY A 1 473 ? -0.174 -1.326 -21.123 1.00 71.19 473 GLY A N 1
ATOM 3976 C CA . GLY A 1 473 ? 1.043 -1.570 -21.900 1.00 71.19 473 GLY A CA 1
ATOM 3977 C C . GLY A 1 473 ? 0.855 -2.609 -23.009 1.00 71.19 473 GLY A C 1
ATOM 3978 O O . GLY A 1 473 ? 1.814 -3.267 -23.406 1.00 71.19 473 GLY A O 1
ATOM 3979 N N . ALA A 1 474 ? -0.386 -2.800 -23.461 1.00 72.19 474 ALA A N 1
ATOM 3980 C CA . ALA A 1 474 ? -0.734 -3.814 -24.436 1.00 72.19 474 ALA A CA 1
ATOM 3981 C C . ALA A 1 474 ? -0.117 -3.512 -25.799 1.00 72.19 474 ALA A C 1
ATOM 3983 O O . ALA A 1 474 ? -0.310 -2.439 -26.372 1.00 72.19 474 ALA A O 1
ATOM 3984 N N . VAL A 1 475 ? 0.577 -4.507 -26.341 1.00 70.62 475 VAL A N 1
ATOM 3985 C CA . VAL A 1 475 ? 1.083 -4.489 -27.710 1.00 70.62 475 VAL A CA 1
ATOM 3986 C C . VAL A 1 475 ? 0.582 -5.764 -28.394 1.00 70.62 475 VAL A C 1
ATOM 3988 O O . VAL A 1 475 ? 0.922 -6.864 -27.948 1.00 70.62 475 VAL A O 1
ATOM 3991 N N . PRO A 1 476 ? -0.248 -5.663 -29.451 1.00 70.69 476 PRO A N 1
ATOM 3992 C CA . PRO A 1 476 ? -0.766 -6.833 -30.152 1.00 70.69 476 PRO A CA 1
ATOM 3993 C C . PRO A 1 476 ? 0.357 -7.763 -30.617 1.00 70.69 476 PRO A C 1
ATOM 3995 O O . PRO A 1 476 ? 1.381 -7.308 -31.124 1.00 70.69 476 PRO A O 1
ATOM 3998 N N . ASN A 1 477 ? 0.150 -9.074 -30.471 1.00 58.66 477 ASN A N 1
ATOM 3999 C CA . ASN A 1 477 ? 1.101 -10.124 -30.868 1.00 58.66 477 ASN A CA 1
ATOM 4000 C C . ASN A 1 477 ? 2.468 -10.108 -30.152 1.00 58.66 477 ASN A C 1
ATOM 4002 O O . ASN A 1 477 ? 3.361 -10.859 -30.544 1.00 58.66 477 ASN A O 1
ATOM 4006 N N . VAL A 1 478 ? 2.635 -9.323 -29.083 1.00 61.44 478 VAL A N 1
ATOM 4007 C CA . VAL A 1 478 ? 3.833 -9.347 -28.233 1.00 61.44 478 VAL A CA 1
ATOM 4008 C C . VAL A 1 478 ? 3.489 -10.042 -26.920 1.00 61.44 478 VAL A C 1
ATOM 4010 O O . VAL A 1 478 ? 2.616 -9.601 -26.178 1.00 61.44 478 VAL A O 1
ATOM 4013 N N . GLN A 1 479 ? 4.165 -11.156 -26.632 1.00 57.16 479 GLN A N 1
ATOM 4014 C CA . GLN A 1 479 ? 4.028 -11.873 -25.363 1.00 57.16 479 GLN A CA 1
ATOM 4015 C C . GLN A 1 479 ? 5.332 -11.779 -24.579 1.00 57.16 479 GLN A C 1
ATOM 4017 O O . GLN A 1 479 ? 6.382 -12.220 -25.047 1.00 57.16 479 GLN A O 1
ATOM 4022 N N . ASN A 1 480 ? 5.254 -11.226 -23.371 1.00 60.09 480 ASN A N 1
ATOM 4023 C CA . ASN A 1 480 ? 6.334 -11.321 -22.401 1.00 60.09 480 ASN A CA 1
ATOM 4024 C C . ASN A 1 480 ? 6.229 -12.660 -21.673 1.00 60.09 480 ASN A C 1
ATOM 4026 O O . ASN A 1 480 ? 5.149 -13.060 -21.256 1.00 60.09 480 ASN A O 1
ATOM 4030 N N . ALA A 1 481 ? 7.356 -13.352 -21.503 1.00 58.09 481 ALA A N 1
ATOM 4031 C CA . ALA A 1 481 ? 7.363 -14.721 -20.979 1.00 58.09 481 ALA A CA 1
ATOM 4032 C C . ALA A 1 481 ? 6.898 -14.857 -19.514 1.00 58.09 481 ALA A C 1
ATOM 4034 O O . ALA A 1 481 ? 6.653 -15.979 -19.089 1.00 58.09 481 ALA A O 1
ATOM 4035 N N . ASN A 1 482 ? 6.829 -13.747 -18.766 1.00 62.12 482 ASN A N 1
ATOM 4036 C CA . ASN A 1 482 ? 6.516 -13.726 -17.331 1.00 62.12 482 ASN A CA 1
ATOM 4037 C C . ASN A 1 482 ? 5.413 -12.715 -16.956 1.00 62.12 482 ASN A C 1
ATOM 4039 O O . ASN A 1 482 ? 5.092 -12.571 -15.773 1.00 62.12 482 ASN A O 1
ATOM 4043 N N . TYR A 1 483 ? 4.907 -11.946 -17.927 1.00 70.88 483 TYR A N 1
ATOM 4044 C CA . TYR A 1 483 ? 4.010 -10.816 -17.689 1.00 70.88 483 TYR A CA 1
ATOM 4045 C C . TYR A 1 483 ? 2.911 -10.756 -18.737 1.00 70.88 483 TYR A C 1
ATOM 4047 O O . TYR A 1 483 ? 3.141 -11.000 -19.923 1.00 70.88 483 TYR A O 1
ATOM 4055 N N . VAL A 1 484 ? 1.734 -10.328 -18.299 1.00 78.75 484 VAL A N 1
ATOM 4056 C CA . VAL A 1 484 ? 0.559 -10.140 -19.135 1.00 78.75 484 VAL A CA 1
ATOM 4057 C C . VAL A 1 484 ? 0.002 -8.733 -18.978 1.00 78.75 484 VAL A C 1
ATOM 4059 O O . VAL A 1 484 ? -0.110 -8.201 -17.873 1.00 78.75 484 VAL A O 1
ATOM 4062 N N . SER A 1 485 ? -0.390 -8.148 -20.104 1.00 85.38 485 SER A N 1
ATOM 4063 C CA . SER A 1 485 ? -1.218 -6.947 -20.137 1.00 85.38 485 SER A CA 1
ATOM 4064 C C . SER A 1 485 ? -2.661 -7.321 -19.827 1.00 85.38 485 SER A C 1
ATOM 4066 O O . SER A 1 485 ? -3.217 -8.241 -20.437 1.00 85.38 485 SER A O 1
ATOM 4068 N N . VAL A 1 486 ? -3.270 -6.611 -18.880 1.00 87.62 486 VAL A N 1
ATOM 4069 C CA . VAL A 1 486 ? -4.648 -6.839 -18.444 1.00 87.62 486 VAL A CA 1
ATOM 4070 C C . VAL A 1 486 ? -5.418 -5.528 -18.459 1.00 87.62 486 VAL A C 1
ATOM 4072 O O . VAL A 1 486 ? -4.950 -4.517 -17.938 1.00 87.62 486 VAL A O 1
ATOM 4075 N N . LEU A 1 487 ? -6.616 -5.566 -19.037 1.00 92.81 487 LEU A N 1
ATOM 4076 C CA . LEU A 1 487 ? -7.605 -4.500 -18.983 1.00 92.81 487 LEU A CA 1
ATOM 4077 C C . LEU A 1 487 ? -8.790 -4.960 -18.131 1.00 92.81 487 LEU A C 1
ATOM 4079 O O . LEU A 1 487 ? -9.506 -5.893 -18.496 1.00 92.81 487 LEU A O 1
ATOM 4083 N N . PHE A 1 488 ? -9.004 -4.283 -17.012 1.00 93.31 488 PHE A N 1
ATOM 4084 C CA . PHE A 1 488 ? -10.178 -4.436 -16.170 1.00 93.31 488 PHE A CA 1
ATOM 4085 C C . PHE A 1 488 ? -11.297 -3.510 -16.639 1.00 93.31 488 PHE A C 1
ATOM 4087 O O . PHE A 1 488 ? -11.063 -2.324 -16.876 1.00 93.31 488 PHE A O 1
ATOM 4094 N N . GLU A 1 489 ? -12.506 -4.052 -16.717 1.00 96.19 489 GLU A N 1
ATOM 4095 C CA . GLU A 1 489 ? -13.767 -3.317 -16.790 1.00 96.19 489 GLU A CA 1
ATOM 4096 C C . GLU A 1 489 ? -14.521 -3.546 -15.480 1.00 96.19 489 GLU A C 1
ATOM 4098 O O . GLU A 1 489 ? -14.684 -4.690 -15.052 1.00 96.19 489 GLU A O 1
ATOM 4103 N N . ILE A 1 490 ? -14.936 -2.466 -14.826 1.00 94.62 490 ILE A N 1
ATOM 4104 C CA . ILE A 1 490 ? -15.518 -2.487 -13.488 1.00 94.62 490 ILE A CA 1
ATOM 4105 C C . ILE A 1 490 ? -16.892 -1.829 -13.542 1.00 94.62 490 ILE A C 1
ATOM 4107 O O . ILE A 1 490 ? -17.005 -0.609 -13.675 1.00 94.62 490 ILE A O 1
ATOM 4111 N N . ASP A 1 491 ? -17.931 -2.644 -13.386 1.00 92.69 491 ASP A N 1
ATOM 4112 C CA . ASP A 1 491 ? -19.299 -2.175 -13.210 1.00 92.69 491 ASP A CA 1
ATOM 4113 C C . ASP A 1 491 ? -19.507 -1.705 -11.763 1.00 92.69 491 ASP A C 1
ATOM 4115 O O . ASP A 1 491 ? -19.415 -2.494 -10.817 1.00 92.69 491 ASP A O 1
ATOM 4119 N N . THR A 1 492 ? -19.791 -0.415 -11.576 1.00 89.69 492 THR A N 1
ATOM 4120 C CA . THR A 1 492 ? -20.117 0.159 -10.259 1.00 89.69 492 THR A CA 1
ATOM 4121 C C . THR A 1 492 ? -21.618 0.302 -10.022 1.00 89.69 492 THR A C 1
ATOM 4123 O O . THR A 1 492 ? -22.033 1.003 -9.101 1.00 89.69 492 THR A O 1
ATOM 4126 N N . ASN A 1 493 ? -22.454 -0.352 -10.834 1.00 83.81 493 ASN A N 1
ATOM 4127 C CA . ASN A 1 493 ? -23.899 -0.313 -10.676 1.00 83.81 493 ASN A CA 1
ATOM 4128 C C . ASN A 1 493 ? -24.358 -1.171 -9.493 1.00 83.81 493 ASN A C 1
ATOM 4130 O O . ASN A 1 493 ? -24.674 -2.362 -9.619 1.00 83.81 493 ASN A O 1
ATOM 4134 N N . VAL A 1 494 ? -24.364 -0.530 -8.329 1.00 75.81 494 VAL A N 1
ATOM 4135 C CA . VAL A 1 494 ? -24.756 -1.095 -7.043 1.00 75.81 494 VAL A CA 1
ATOM 4136 C C . VAL A 1 494 ? -25.669 -0.135 -6.289 1.00 75.81 494 VAL A C 1
ATOM 4138 O O . VAL A 1 494 ? -25.746 1.062 -6.576 1.00 75.81 494 VAL A O 1
ATOM 4141 N N . LEU A 1 495 ? -26.341 -0.650 -5.266 1.00 73.62 495 LEU A N 1
ATOM 4142 C CA . LEU A 1 495 ? -27.101 0.171 -4.335 1.00 73.62 495 LEU A CA 1
ATOM 4143 C C . LEU A 1 495 ? -26.144 0.982 -3.443 1.00 73.62 495 LEU A C 1
ATOM 4145 O O . LEU A 1 495 ? -25.558 0.470 -2.489 1.00 73.62 495 LEU A O 1
ATOM 4149 N N . HIS A 1 496 ? -26.001 2.276 -3.738 1.00 71.75 496 HIS A N 1
ATOM 4150 C CA . HIS A 1 496 ? -25.060 3.189 -3.070 1.00 71.75 496 HIS A CA 1
ATOM 4151 C C . HIS A 1 496 ? -25.215 3.295 -1.541 1.00 71.75 496 HIS A C 1
ATOM 4153 O O . HIS A 1 496 ? -24.258 3.656 -0.852 1.00 71.75 496 HIS A O 1
ATOM 4159 N N . ASN A 1 497 ? -26.386 2.963 -0.988 1.00 68.62 497 ASN A N 1
ATOM 4160 C CA . ASN A 1 497 ? -26.635 2.912 0.458 1.00 68.62 497 ASN A CA 1
ATOM 4161 C C . ASN A 1 497 ? -26.008 1.686 1.154 1.00 68.62 497 ASN A C 1
ATOM 4163 O O . ASN A 1 497 ? -25.943 1.654 2.382 1.00 68.62 497 ASN A O 1
ATOM 4167 N N . ARG A 1 498 ? -25.541 0.691 0.391 1.00 67.00 498 ARG A N 1
ATOM 4168 C CA . ARG A 1 498 ? -24.866 -0.521 0.885 1.00 67.00 498 ARG A CA 1
ATOM 4169 C C . ARG A 1 498 ? -23.345 -0.461 0.760 1.00 67.00 498 ARG A C 1
ATOM 4171 O O . ARG A 1 498 ? -22.665 -1.399 1.165 1.00 67.00 498 ARG A O 1
ATOM 4178 N N . ILE A 1 499 ? -22.803 0.631 0.223 1.00 71.56 499 ILE A N 1
ATOM 4179 C CA . ILE A 1 499 ? -21.361 0.817 0.070 1.00 71.56 499 ILE A CA 1
ATOM 4180 C C . ILE A 1 499 ? -20.781 1.425 1.348 1.00 71.56 499 ILE A C 1
ATOM 4182 O O . ILE A 1 499 ? -21.168 2.516 1.765 1.00 71.56 499 ILE A O 1
ATOM 4186 N N . LYS A 1 500 ? -19.815 0.730 1.955 1.00 74.81 500 LYS A N 1
ATOM 4187 C CA . LYS A 1 500 ? -19.072 1.199 3.140 1.00 74.81 500 LYS A CA 1
ATOM 4188 C C . LYS A 1 500 ? -17.730 1.851 2.812 1.00 74.81 500 LYS A C 1
ATOM 4190 O O . LYS A 1 500 ? -17.172 2.560 3.645 1.00 74.81 500 LYS A O 1
ATOM 4195 N N . ARG A 1 501 ? -17.191 1.588 1.620 1.00 85.69 501 ARG A N 1
ATOM 4196 C CA . ARG A 1 501 ? -15.908 2.119 1.151 1.00 85.69 501 ARG A CA 1
ATOM 4197 C C . ARG A 1 501 ? -16.165 3.136 0.037 1.00 85.69 501 ARG A C 1
ATOM 4199 O O . ARG A 1 501 ? -16.611 2.723 -1.031 1.00 85.69 501 ARG A O 1
ATOM 4206 N N . PRO A 1 502 ? -15.945 4.442 0.276 1.00 89.00 502 PRO A N 1
ATOM 4207 C CA . PRO A 1 502 ? -16.250 5.459 -0.719 1.00 89.00 502 PRO A CA 1
ATOM 4208 C C . PRO A 1 502 ? -15.323 5.334 -1.929 1.00 89.00 502 PRO A C 1
ATOM 4210 O O . PRO A 1 502 ? -14.181 4.880 -1.826 1.00 89.00 502 PRO A O 1
ATOM 4213 N N . PHE A 1 503 ? -15.817 5.788 -3.070 1.00 91.56 503 PHE A N 1
ATOM 4214 C CA . PHE A 1 503 ? -15.017 6.033 -4.260 1.00 91.56 503 PHE A CA 1
ATOM 4215 C C . PHE A 1 503 ? -15.484 7.334 -4.897 1.00 91.56 503 PHE A C 1
ATOM 4217 O O . PHE A 1 503 ? -16.644 7.697 -4.754 1.00 91.56 503 PHE A O 1
ATOM 4224 N N . ALA A 1 504 ? -14.619 8.067 -5.577 1.00 91.00 504 ALA A N 1
ATOM 4225 C CA . ALA A 1 504 ? -15.052 9.304 -6.214 1.00 91.00 504 ALA A CA 1
ATOM 4226 C C . ALA A 1 504 ? -14.174 9.665 -7.399 1.00 91.00 504 ALA A C 1
ATOM 4228 O O . ALA A 1 504 ? -12.993 9.313 -7.439 1.00 91.00 504 ALA A O 1
ATOM 4229 N N . SER A 1 505 ? -14.757 10.406 -8.339 1.00 89.25 505 SER A N 1
ATOM 4230 C CA . SER A 1 505 ? -13.991 11.117 -9.355 1.00 89.25 505 SER A CA 1
ATOM 4231 C C . SER A 1 505 ? -13.107 12.164 -8.689 1.00 89.25 505 SER A C 1
ATOM 4233 O O . SER A 1 505 ? -13.570 12.951 -7.856 1.00 89.25 505 SER A O 1
ATOM 4235 N N . LEU A 1 506 ? -11.837 12.171 -9.084 1.00 87.25 506 LEU A N 1
ATOM 4236 C CA . LEU A 1 506 ? -10.826 13.128 -8.654 1.00 87.25 506 LEU A CA 1
ATOM 4237 C C . LEU A 1 506 ? -10.643 14.268 -9.657 1.00 87.25 506 LEU A C 1
ATOM 4239 O O . LEU A 1 506 ? -9.697 15.036 -9.526 1.00 87.25 506 LEU A O 1
ATOM 4243 N N . GLU A 1 507 ? -11.532 14.426 -10.639 1.00 79.81 507 GLU A N 1
ATOM 4244 C CA . GLU A 1 507 ? -11.425 15.465 -11.675 1.00 79.81 507 GLU A CA 1
ATOM 4245 C C . GLU A 1 507 ? -11.227 16.881 -11.097 1.00 79.81 507 GLU A C 1
ATOM 4247 O O . GLU A 1 507 ? -10.475 17.684 -11.649 1.00 79.81 507 GLU A O 1
ATOM 4252 N N . ALA A 1 508 ? -11.824 17.171 -9.935 1.00 73.12 508 ALA A N 1
ATOM 4253 C CA . ALA A 1 508 ? -11.658 18.446 -9.232 1.00 73.12 508 ALA A CA 1
ATOM 4254 C C . ALA A 1 508 ? -10.243 18.675 -8.650 1.00 73.12 508 ALA A C 1
ATOM 4256 O O . ALA A 1 508 ? -9.874 19.817 -8.376 1.00 73.12 508 ALA A O 1
ATOM 4257 N N . PHE A 1 509 ? -9.454 17.613 -8.463 1.00 69.88 509 PHE A N 1
ATOM 4258 C CA . PHE A 1 509 ? -8.135 17.631 -7.814 1.00 69.88 509 PHE A CA 1
ATOM 4259 C C . PHE A 1 509 ? -6.997 17.201 -8.740 1.00 69.88 509 PHE A C 1
ATOM 4261 O O . PHE A 1 509 ? -5.837 17.516 -8.461 1.00 69.88 509 PHE A O 1
ATOM 4268 N N . SER A 1 510 ? -7.308 16.499 -9.833 1.00 63.91 510 SER A N 1
ATOM 4269 C CA . SER A 1 510 ? -6.301 16.013 -10.764 1.00 63.91 510 SER A CA 1
ATOM 4270 C C . SER A 1 510 ? -5.617 17.176 -11.479 1.00 63.91 510 SER A C 1
ATOM 4272 O O . SER A 1 510 ? -6.254 18.059 -12.061 1.00 63.91 510 SER A O 1
ATOM 4274 N N . LYS A 1 511 ? -4.281 17.153 -11.481 1.00 56.91 511 LYS A N 1
ATOM 4275 C CA . LYS A 1 511 ? -3.482 18.033 -12.345 1.00 56.91 511 LYS A CA 1
ATOM 4276 C C . LYS A 1 511 ? -3.628 17.658 -13.821 1.00 56.91 511 LYS A C 1
ATOM 4278 O O . LYS A 1 511 ? -3.434 18.518 -14.677 1.00 56.91 511 LYS A O 1
ATOM 4283 N N . ILE A 1 512 ? -3.958 16.397 -14.102 1.00 58.78 512 ILE A N 1
ATOM 4284 C CA . ILE A 1 512 ? -4.096 15.829 -15.442 1.00 58.78 512 ILE A CA 1
ATOM 4285 C C . ILE A 1 512 ? -5.577 15.516 -15.657 1.00 58.78 512 ILE A C 1
ATOM 4287 O O . ILE A 1 512 ? -6.065 14.427 -15.361 1.00 58.78 512 ILE A O 1
ATOM 4291 N N . LYS A 1 513 ? -6.322 16.515 -16.135 1.00 61.16 513 LYS A N 1
ATOM 4292 C CA . LYS A 1 513 ? -7.780 16.411 -16.304 1.00 61.16 513 LYS A CA 1
ATOM 4293 C C . LYS A 1 513 ? -8.195 15.310 -17.285 1.00 61.16 513 LYS A C 1
ATOM 4295 O O . LYS A 1 513 ? -9.246 14.706 -17.103 1.00 61.16 513 LYS A O 1
ATOM 4300 N N . ASP A 1 514 ? -7.341 15.014 -18.262 1.00 60.66 514 ASP A N 1
ATOM 4301 C CA . ASP A 1 514 ? -7.624 14.071 -19.350 1.00 60.66 514 ASP A CA 1
ATOM 4302 C C . ASP A 1 514 ? -7.642 12.595 -18.906 1.00 60.66 514 ASP A C 1
ATOM 4304 O O . ASP A 1 514 ? -8.075 11.727 -19.662 1.00 60.66 514 ASP A O 1
ATOM 4308 N N . GLU A 1 515 ? -7.192 12.283 -17.685 1.00 70.31 515 GLU A N 1
ATOM 4309 C CA . GLU A 1 515 ? -7.173 10.907 -17.171 1.00 70.31 515 GLU A CA 1
ATOM 4310 C C . GLU A 1 515 ? -8.508 10.475 -16.548 1.00 70.31 515 GLU A C 1
ATOM 4312 O O . GLU A 1 515 ? -8.741 9.273 -16.406 1.00 70.31 515 GLU A O 1
ATOM 4317 N N . SER A 1 516 ? -9.393 11.421 -16.199 1.00 81.25 516 SER A N 1
ATOM 4318 C CA . SER A 1 516 ? -10.679 11.169 -15.519 1.00 81.25 516 SER A CA 1
ATOM 4319 C C . SER A 1 516 ? -10.571 10.116 -14.411 1.00 81.25 516 SER A C 1
ATOM 4321 O O . SER A 1 516 ? -11.300 9.117 -14.398 1.00 81.25 516 SER A O 1
ATOM 4323 N N . GLU A 1 517 ? -9.602 10.323 -13.517 1.00 86.62 517 GLU A N 1
ATOM 4324 C CA . GLU A 1 517 ? -9.290 9.389 -12.443 1.00 86.62 517 GLU A CA 1
ATOM 4325 C C . GLU A 1 517 ? -10.467 9.256 -11.466 1.00 86.62 517 GLU A C 1
ATOM 4327 O O . GLU A 1 517 ? -11.014 10.246 -10.978 1.00 86.62 517 GLU A O 1
ATOM 4332 N N . VAL A 1 518 ? -10.825 8.014 -11.149 1.00 89.88 518 VAL A N 1
ATOM 4333 C CA . VAL A 1 518 ? -11.770 7.640 -10.097 1.00 89.88 518 VAL A CA 1
ATOM 4334 C C . VAL A 1 518 ? -11.039 6.750 -9.101 1.00 89.88 518 VAL A C 1
ATOM 4336 O O . VAL A 1 518 ? -10.531 5.685 -9.461 1.00 89.88 518 VAL A O 1
ATOM 4339 N N . LEU A 1 519 ? -10.989 7.182 -7.843 1.00 90.69 519 LEU A N 1
ATOM 4340 C CA . LEU A 1 519 ? -10.232 6.512 -6.790 1.00 90.69 519 LEU A CA 1
ATOM 4341 C C . LEU A 1 519 ? -11.169 5.791 -5.825 1.00 90.69 519 LEU A C 1
ATOM 4343 O O . LEU A 1 519 ? -12.085 6.396 -5.274 1.00 90.69 519 LEU A O 1
ATOM 4347 N N . PHE A 1 520 ? -10.903 4.513 -5.577 1.00 90.31 520 PHE A N 1
ATOM 4348 C CA . PHE A 1 520 ? -11.586 3.707 -4.568 1.00 90.31 520 PHE A CA 1
ATOM 4349 C C . PHE A 1 520 ? -10.798 3.678 -3.258 1.00 90.31 520 PHE A C 1
ATOM 4351 O O . PHE A 1 520 ? -9.573 3.525 -3.263 1.00 90.31 520 PHE A O 1
ATOM 4358 N N . ALA A 1 521 ? -11.502 3.751 -2.128 1.00 89.50 521 ALA A N 1
ATOM 4359 C CA . ALA A 1 521 ? -10.898 3.605 -0.809 1.00 89.50 521 ALA A CA 1
ATOM 4360 C C . ALA A 1 521 ? -10.293 2.207 -0.590 1.00 89.50 521 ALA A C 1
ATOM 4362 O O . ALA A 1 521 ? -10.766 1.204 -1.140 1.00 89.50 521 ALA A O 1
ATOM 4363 N N . VAL A 1 522 ? -9.283 2.145 0.283 1.00 84.00 522 VAL A N 1
ATOM 4364 C CA . VAL A 1 522 ? -8.654 0.891 0.728 1.00 84.00 522 VAL A CA 1
ATOM 4365 C C . VAL A 1 522 ? -9.714 -0.096 1.212 1.00 84.00 522 VAL A C 1
ATOM 4367 O O . VAL A 1 522 ? -10.596 0.246 1.998 1.00 84.00 522 VAL A O 1
ATOM 4370 N N . GLY A 1 523 ? -9.607 -1.352 0.779 1.00 78.00 523 GLY A N 1
ATOM 4371 C CA . GLY A 1 523 ? -10.538 -2.399 1.186 1.00 78.00 523 GLY A CA 1
ATOM 4372 C C . GLY A 1 523 ? -11.818 -2.481 0.371 1.00 78.00 523 GLY A C 1
ATOM 4373 O O . GLY A 1 523 ? -12.694 -3.269 0.725 1.00 78.00 523 GLY A O 1
ATOM 4374 N N . SER A 1 524 ? -11.929 -1.709 -0.711 1.00 83.62 524 SER A N 1
ATOM 4375 C CA . SER A 1 524 ? -12.972 -1.916 -1.714 1.00 83.62 524 SER A CA 1
ATOM 4376 C C . SER A 1 524 ? -12.906 -3.344 -2.263 1.00 83.62 524 SER A C 1
ATOM 4378 O O . SER A 1 524 ? -11.823 -3.922 -2.427 1.00 83.62 524 SER A O 1
ATOM 4380 N N . THR A 1 525 ? -14.078 -3.928 -2.506 1.00 83.69 525 THR A N 1
ATOM 4381 C CA . THR A 1 525 ? -14.214 -5.334 -2.896 1.00 83.69 525 THR A CA 1
ATOM 4382 C C . THR A 1 525 ? -14.946 -5.467 -4.218 1.00 83.69 525 THR A C 1
ATOM 4384 O O . THR A 1 525 ? -15.808 -4.661 -4.551 1.00 83.69 525 THR A O 1
ATOM 4387 N N . PHE A 1 526 ? -14.591 -6.487 -4.989 1.00 85.88 526 PHE A N 1
ATOM 4388 C CA . PHE A 1 526 ? -15.048 -6.656 -6.357 1.00 85.88 526 PHE A CA 1
ATOM 4389 C C . PHE A 1 526 ? -15.261 -8.133 -6.660 1.00 85.88 526 PHE A C 1
ATOM 4391 O O . PHE A 1 526 ? -14.438 -8.971 -6.299 1.00 85.88 526 PHE A O 1
ATOM 4398 N N . ARG A 1 527 ? -16.345 -8.471 -7.349 1.00 87.06 527 ARG A N 1
ATOM 4399 C CA . ARG A 1 527 ? -16.569 -9.812 -7.882 1.00 87.06 527 ARG A CA 1
ATOM 4400 C C . ARG A 1 527 ? -15.953 -9.920 -9.267 1.00 87.06 527 ARG A C 1
ATOM 4402 O O . ARG A 1 527 ? -16.224 -9.072 -10.107 1.00 87.06 527 ARG A O 1
ATOM 4409 N N . ILE A 1 528 ? -15.169 -10.965 -9.511 1.00 86.31 528 ILE A N 1
ATOM 4410 C CA . ILE A 1 528 ? -14.682 -11.286 -10.859 1.00 86.31 528 ILE A CA 1
ATOM 4411 C C . ILE A 1 528 ? -15.802 -12.026 -11.587 1.00 86.31 528 ILE A C 1
ATOM 4413 O O . ILE A 1 528 ? -16.229 -13.084 -11.131 1.00 86.31 528 ILE A O 1
ATOM 4417 N N . GLU A 1 529 ? -16.290 -11.490 -12.699 1.00 93.12 529 GLU A N 1
ATOM 4418 C CA . GLU A 1 529 ? -17.399 -12.085 -13.452 1.00 93.12 529 GLU A CA 1
ATOM 4419 C C . GLU A 1 529 ? -16.896 -13.008 -14.558 1.00 93.12 529 GLU A C 1
ATOM 4421 O O . GLU A 1 529 ? -17.323 -14.159 -14.658 1.00 93.12 529 GLU A O 1
ATOM 4426 N N . SER A 1 530 ? -15.959 -12.525 -15.372 1.00 96.50 530 SER A N 1
ATOM 4427 C CA . SER A 1 530 ? -15.407 -13.286 -16.489 1.00 96.50 530 SER A CA 1
ATOM 4428 C C . SER A 1 530 ? -14.027 -12.783 -16.899 1.00 96.50 530 SER A C 1
ATOM 4430 O O . SER A 1 530 ? -13.604 -11.679 -16.553 1.00 96.50 530 SER A O 1
ATOM 4432 N N . ILE A 1 531 ? -13.320 -13.619 -17.658 1.00 96.06 531 ILE A N 1
ATOM 4433 C CA . ILE A 1 531 ? -12.027 -13.299 -18.261 1.00 96.06 531 ILE A CA 1
ATOM 4434 C C . ILE A 1 531 ? -12.065 -13.742 -19.722 1.00 96.06 531 ILE A C 1
ATOM 4436 O O . ILE A 1 531 ? -12.487 -14.860 -20.021 1.00 96.06 531 ILE A O 1
ATOM 4440 N N . HIS A 1 532 ? -11.610 -12.876 -20.621 1.00 95.81 532 HIS A N 1
ATOM 4441 C CA . HIS A 1 532 ? -11.583 -13.101 -22.063 1.00 95.81 532 HIS A CA 1
ATOM 4442 C C . HIS A 1 532 ? -10.174 -12.865 -22.620 1.00 95.81 532 HIS A C 1
ATOM 4444 O O . HIS A 1 532 ? -9.483 -11.931 -22.211 1.00 95.81 532 HIS A O 1
ATOM 4450 N N . ASP A 1 533 ? -9.741 -13.719 -23.548 1.00 93.06 533 ASP A N 1
ATOM 4451 C CA . ASP A 1 533 ? -8.442 -13.590 -24.216 1.00 93.06 533 ASP A CA 1
ATOM 4452 C C . ASP A 1 533 ? -8.571 -12.717 -25.467 1.00 93.06 533 ASP A C 1
ATOM 4454 O O . ASP A 1 533 ? -9.072 -13.182 -26.492 1.00 93.06 533 ASP A O 1
ATOM 4458 N N . TYR A 1 534 ? -8.126 -11.461 -25.394 1.00 90.88 534 TYR A N 1
ATOM 4459 C CA . TYR A 1 534 ? -8.087 -10.542 -26.538 1.00 90.88 534 TYR A CA 1
ATOM 4460 C C . TYR A 1 534 ? -6.660 -10.276 -27.024 1.00 90.88 534 TYR A C 1
ATOM 4462 O O . TYR A 1 534 ? -6.432 -9.360 -27.813 1.00 90.88 534 TYR A O 1
ATOM 4470 N N . ARG A 1 535 ? -5.675 -11.087 -26.618 1.00 85.19 535 ARG A N 1
ATOM 4471 C CA . ARG A 1 535 ? -4.259 -10.812 -26.907 1.00 85.19 535 ARG A CA 1
ATOM 4472 C C . ARG A 1 535 ? -3.916 -10.819 -28.393 1.00 85.19 535 ARG A C 1
ATOM 4474 O O . ARG A 1 535 ? -3.039 -10.070 -28.810 1.00 85.19 535 ARG A O 1
ATOM 4481 N N . THR A 1 536 ? -4.603 -11.629 -29.195 1.00 79.44 536 THR A N 1
ATOM 4482 C CA . THR A 1 536 ? -4.364 -11.694 -30.646 1.00 79.44 536 THR A CA 1
ATOM 4483 C C . THR A 1 536 ? -4.775 -10.414 -31.367 1.00 79.44 536 THR A C 1
ATOM 4485 O O . THR A 1 536 ? -4.147 -10.039 -32.350 1.00 79.44 536 THR A O 1
ATOM 4488 N N . ASN A 1 537 ? -5.821 -9.739 -30.882 1.00 83.81 537 ASN A N 1
ATOM 4489 C CA . ASN A 1 537 ? -6.429 -8.605 -31.580 1.00 83.81 537 ASN A CA 1
ATOM 4490 C C . ASN A 1 537 ? -6.066 -7.274 -30.911 1.00 83.81 537 ASN A C 1
ATOM 4492 O O . ASN A 1 537 ? -5.740 -6.311 -31.594 1.00 83.81 537 ASN A O 1
ATOM 4496 N N . GLU A 1 538 ? -6.110 -7.232 -29.579 1.00 83.56 538 GLU A N 1
ATOM 4497 C CA . GLU A 1 538 ? -5.948 -6.017 -28.773 1.00 83.56 538 GLU A CA 1
ATOM 4498 C C . GLU A 1 538 ? -4.714 -6.064 -27.851 1.00 83.56 538 GLU A C 1
ATOM 4500 O O . GLU A 1 538 ? -4.348 -5.050 -27.266 1.00 83.56 538 GLU A O 1
ATOM 4505 N N . GLY A 1 539 ? -4.029 -7.209 -27.732 1.00 83.31 539 GLY A N 1
ATOM 4506 C CA . GLY A 1 539 ? -2.774 -7.321 -26.974 1.00 83.31 539 GLY A CA 1
ATOM 4507 C C . GLY A 1 539 ? -2.923 -7.487 -25.457 1.00 83.31 539 GLY A C 1
ATOM 4508 O O . GLY A 1 539 ? -1.915 -7.489 -24.759 1.00 83.31 539 GLY A O 1
ATOM 4509 N N . TYR A 1 540 ? -4.140 -7.665 -24.931 1.00 88.44 540 TYR A N 1
ATOM 4510 C CA . TYR A 1 540 ? -4.384 -7.852 -23.495 1.00 88.44 540 TYR A CA 1
ATOM 4511 C C . TYR A 1 540 ? -5.412 -8.941 -23.178 1.00 88.44 540 TYR A C 1
ATOM 4513 O O . TYR A 1 540 ? -6.229 -9.340 -24.009 1.00 88.44 540 TYR A O 1
ATOM 4521 N N . TRP A 1 541 ? -5.391 -9.400 -21.929 1.00 93.25 541 TRP A N 1
ATOM 4522 C CA . TRP A 1 541 ? -6.521 -10.087 -21.312 1.00 93.25 541 TRP A CA 1
ATOM 4523 C C . TRP A 1 541 ? -7.552 -9.080 -20.834 1.00 93.25 541 TRP A C 1
ATOM 4525 O O . TRP A 1 541 ? -7.205 -8.040 -20.281 1.00 93.25 541 TRP A O 1
ATOM 4535 N N . TYR A 1 542 ? -8.822 -9.404 -21.009 1.00 95.75 542 TYR A N 1
ATOM 4536 C CA . TYR A 1 542 ? -9.920 -8.542 -20.611 1.00 95.75 542 TYR A CA 1
ATOM 4537 C C . TYR A 1 542 ? -10.687 -9.180 -19.455 1.00 95.75 542 TYR A C 1
ATOM 4539 O O . TYR A 1 542 ? -11.194 -10.295 -19.580 1.00 95.75 542 TYR A O 1
ATOM 4547 N N . VAL A 1 543 ? -10.730 -8.492 -18.316 1.00 94.75 543 VAL A N 1
ATOM 4548 C CA . VAL A 1 543 ? -11.303 -8.993 -17.063 1.00 94.75 543 VAL A CA 1
ATOM 4549 C C . VAL A 1 543 ? -12.511 -8.146 -16.698 1.00 94.75 543 VAL A C 1
ATOM 4551 O O . VAL A 1 543 ? -12.387 -6.940 -16.493 1.00 94.75 543 VAL A O 1
ATOM 4554 N N . LYS A 1 544 ? -13.675 -8.785 -16.586 1.00 96.81 544 LYS A N 1
ATOM 4555 C CA . LYS A 1 544 ? -14.899 -8.133 -16.125 1.00 96.81 544 LYS A CA 1
ATOM 4556 C C . LYS A 1 544 ? -15.060 -8.298 -14.630 1.00 96.81 544 LYS A C 1
ATOM 4558 O O . LYS A 1 544 ? -14.958 -9.409 -14.101 1.00 96.81 544 LYS A O 1
ATOM 4563 N N . MET A 1 545 ? -15.324 -7.190 -13.959 1.00 92.44 545 MET A N 1
ATOM 4564 C CA . MET A 1 545 ? -15.535 -7.125 -12.527 1.00 92.44 545 MET A CA 1
ATOM 4565 C C . MET A 1 545 ? -16.769 -6.297 -12.212 1.00 92.44 545 MET A C 1
ATOM 4567 O O . MET A 1 545 ? -17.109 -5.356 -12.922 1.00 92.44 545 MET A O 1
ATOM 4571 N N . LYS A 1 546 ? -17.395 -6.613 -11.086 1.00 91.00 546 LYS A N 1
ATOM 4572 C CA . LYS A 1 546 ? -18.465 -5.808 -10.512 1.00 91.00 546 LYS A CA 1
ATOM 4573 C C . LYS A 1 546 ? -18.078 -5.372 -9.111 1.00 91.00 546 LYS A C 1
ATOM 4575 O O . LYS A 1 546 ? -17.579 -6.191 -8.338 1.00 91.00 546 LYS A O 1
ATOM 4580 N N . LEU A 1 547 ? -18.304 -4.106 -8.770 1.00 89.38 547 LEU A N 1
ATOM 4581 C CA . LEU A 1 547 ? -18.178 -3.629 -7.396 1.00 89.38 547 LEU A CA 1
ATOM 4582 C C . LEU A 1 547 ? -19.081 -4.487 -6.504 1.00 89.38 547 LEU A C 1
ATOM 4584 O O . LEU A 1 547 ? -20.267 -4.661 -6.783 1.00 89.38 547 LEU A O 1
ATOM 4588 N N . ALA A 1 548 ? -18.511 -5.096 -5.471 1.00 81.69 548 ALA A N 1
ATOM 4589 C CA . ALA A 1 548 ? -19.284 -5.960 -4.601 1.00 81.69 548 ALA A CA 1
ATOM 4590 C C . ALA A 1 548 ? -20.050 -5.106 -3.586 1.00 81.69 548 ALA A C 1
ATOM 4592 O O . ALA A 1 548 ? -19.476 -4.281 -2.876 1.00 81.69 548 ALA A O 1
ATOM 4593 N N . GLU A 1 549 ? -21.360 -5.332 -3.515 1.00 75.50 549 GLU A N 1
ATOM 4594 C CA . GLU A 1 549 ? -22.143 -4.934 -2.353 1.00 75.50 549 GLU A CA 1
ATOM 4595 C C . GLU A 1 549 ? -21.721 -5.808 -1.176 1.00 75.50 549 GLU A C 1
ATOM 4597 O O . GLU A 1 549 ? -21.535 -7.022 -1.321 1.00 75.50 549 GLU A O 1
ATOM 4602 N N . ASP A 1 550 ? -21.592 -5.207 0.000 1.00 64.25 550 ASP A N 1
ATOM 4603 C CA . ASP A 1 550 ? -21.490 -6.009 1.203 1.00 64.25 550 ASP A CA 1
ATOM 4604 C C . ASP A 1 550 ? -22.804 -6.797 1.367 1.00 64.25 550 ASP A C 1
ATOM 4606 O O . ASP A 1 550 ? -23.889 -6.218 1.440 1.00 64.25 550 ASP A O 1
ATOM 4610 N N . THR A 1 551 ? -22.720 -8.129 1.398 1.00 60.66 551 THR A N 1
ATOM 4611 C CA . THR A 1 551 ? -23.868 -8.993 1.721 1.00 60.66 551 THR A CA 1
ATOM 4612 C C . THR A 1 551 ? -24.347 -8.712 3.141 1.00 60.66 551 THR A C 1
ATOM 4614 O O . THR A 1 551 ? -23.507 -8.426 3.998 1.00 60.66 551 THR A O 1
ATOM 4617 N N . ASP A 1 552 ? -25.638 -8.892 3.421 1.00 54.53 552 ASP A N 1
ATOM 4618 C CA . ASP A 1 552 ? -26.217 -8.648 4.750 1.00 54.53 552 ASP A CA 1
ATOM 4619 C C . ASP A 1 552 ? -25.456 -9.384 5.877 1.00 54.53 552 ASP A C 1
ATOM 4621 O O . ASP A 1 552 ? -25.136 -8.767 6.887 1.00 54.53 552 ASP A O 1
ATOM 4625 N N . GLU A 1 553 ? -25.013 -10.631 5.671 1.00 53.66 553 GLU A N 1
ATOM 4626 C CA . GLU A 1 553 ? -24.261 -11.412 6.676 1.00 53.66 553 GLU A CA 1
ATOM 4627 C C . GLU A 1 553 ? -22.862 -10.844 6.999 1.00 53.66 553 GLU A C 1
ATOM 4629 O O . GLU A 1 553 ? -22.496 -10.670 8.163 1.00 53.66 553 GLU A O 1
ATOM 4634 N N . ILE A 1 554 ? -22.059 -10.518 5.975 1.00 62.47 554 ILE A N 1
ATOM 4635 C CA . ILE A 1 554 ? -20.739 -9.883 6.165 1.00 62.47 554 ILE A CA 1
ATOM 4636 C C . ILE A 1 554 ? -20.909 -8.479 6.758 1.00 62.47 554 ILE A C 1
ATOM 4638 O O . ILE A 1 554 ? -20.104 -8.065 7.595 1.00 62.47 554 ILE A O 1
ATOM 4642 N N . ASN A 1 555 ? -21.963 -7.761 6.363 1.00 63.44 555 ASN A N 1
ATOM 4643 C CA . ASN A 1 555 ? -22.325 -6.475 6.946 1.00 63.44 555 ASN A CA 1
ATOM 4644 C C . ASN A 1 555 ? -22.658 -6.599 8.426 1.00 63.44 555 ASN A C 1
ATOM 4646 O O . ASN A 1 555 ? -22.169 -5.801 9.218 1.00 63.44 555 ASN A O 1
ATOM 4650 N N . GLU A 1 556 ? -23.466 -7.576 8.821 1.00 63.50 556 GLU A N 1
ATOM 4651 C CA . GLU A 1 556 ? -23.829 -7.799 10.217 1.00 63.50 556 GLU A CA 1
ATOM 4652 C C . GLU A 1 556 ? -22.606 -8.117 11.069 1.00 63.50 556 GLU A C 1
ATOM 4654 O O . GLU A 1 556 ? -22.383 -7.438 12.074 1.00 63.50 556 GLU A O 1
ATOM 4659 N N . LEU A 1 557 ? -21.764 -9.058 10.632 1.00 68.56 557 LEU A N 1
ATOM 4660 C CA . LEU A 1 557 ? -20.526 -9.394 11.334 1.00 68.56 557 LEU A CA 1
ATOM 4661 C C . LEU A 1 557 ? -19.586 -8.186 11.428 1.00 68.56 557 LEU A C 1
ATOM 4663 O O . LEU A 1 557 ? -19.067 -7.877 12.500 1.00 68.56 557 LEU A O 1
ATOM 4667 N N . ARG A 1 558 ? -19.380 -7.461 10.323 1.00 71.38 558 ARG A N 1
ATOM 4668 C CA . ARG A 1 558 ? -18.534 -6.263 10.317 1.00 71.38 558 ARG A CA 1
ATOM 4669 C C . ARG A 1 558 ? -19.099 -5.183 11.234 1.00 71.38 558 ARG A C 1
ATOM 4671 O O . ARG A 1 558 ? -18.347 -4.632 12.023 1.00 71.38 558 ARG A O 1
ATOM 4678 N N . ASN A 1 559 ? -20.401 -4.910 11.181 1.00 71.75 559 ASN A N 1
ATOM 4679 C CA . ASN A 1 559 ? -21.056 -3.922 12.038 1.00 71.75 559 ASN A CA 1
ATOM 4680 C C . ASN A 1 559 ? -20.967 -4.316 13.523 1.00 71.75 559 ASN A C 1
ATOM 4682 O O . ASN A 1 559 ? -20.808 -3.444 14.374 1.00 71.75 559 ASN A O 1
ATOM 4686 N N . GLN A 1 560 ? -21.070 -5.608 13.852 1.00 73.94 560 GLN A N 1
ATOM 4687 C CA . GLN A 1 560 ? -20.871 -6.111 15.215 1.00 73.94 560 GLN A CA 1
ATOM 4688 C C . GLN A 1 560 ? -19.438 -5.867 15.695 1.00 73.9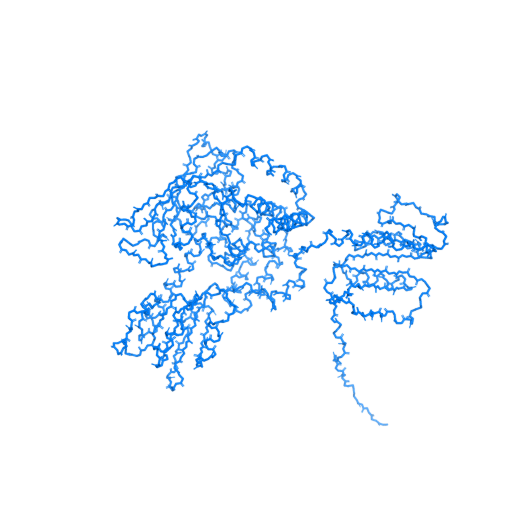4 560 GLN A C 1
ATOM 4690 O O . GLN A 1 560 ? -19.247 -5.289 16.763 1.00 73.94 560 GLN A O 1
ATOM 4695 N N . LEU A 1 561 ? -18.442 -6.228 14.883 1.00 75.38 561 LEU A N 1
ATOM 4696 C CA . LEU A 1 561 ? -17.035 -5.994 15.203 1.00 75.38 561 LEU A CA 1
ATOM 4697 C C . LEU A 1 561 ? -16.721 -4.491 15.280 1.00 75.38 561 LEU A C 1
ATOM 4699 O O . LEU A 1 561 ? -16.055 -4.039 16.203 1.00 75.38 561 LEU A O 1
ATOM 4703 N N . GLU A 1 562 ? -17.250 -3.670 14.376 1.00 76.31 562 GLU A N 1
ATOM 4704 C CA . GLU A 1 562 ? -17.079 -2.215 14.438 1.00 76.31 562 GLU A CA 1
ATOM 4705 C C . GLU A 1 562 ? -17.694 -1.619 15.708 1.00 76.31 562 GLU A C 1
ATOM 4707 O O . GLU A 1 562 ? -17.076 -0.760 16.331 1.00 76.31 562 GLU A O 1
ATOM 4712 N N . LYS A 1 563 ? -18.867 -2.090 16.147 1.00 77.31 563 LYS A N 1
ATOM 4713 C CA . LYS A 1 563 ? -19.440 -1.684 17.440 1.00 77.31 563 LYS A CA 1
ATOM 4714 C C . LYS A 1 563 ? -18.576 -2.131 18.615 1.00 77.31 563 LYS A C 1
ATOM 4716 O O . LYS A 1 563 ? -18.496 -1.423 19.609 1.00 77.31 563 LYS A O 1
ATOM 4721 N N . GLN A 1 564 ? -17.946 -3.295 18.529 1.00 75.38 564 GLN A N 1
ATOM 4722 C CA . GLN A 1 564 ? -17.094 -3.799 19.600 1.00 75.38 564 GLN A CA 1
ATOM 4723 C C . GLN A 1 564 ? -15.780 -3.013 19.704 1.00 75.38 564 GLN A C 1
ATOM 4725 O O . GLN A 1 564 ? -15.386 -2.637 20.803 1.00 75.38 564 GLN A O 1
ATOM 4730 N N . TYR A 1 565 ? -15.125 -2.742 18.573 1.00 72.12 565 TYR A N 1
ATOM 4731 C CA . TYR A 1 565 ? -13.750 -2.233 18.544 1.00 72.12 565 TYR A CA 1
ATOM 4732 C C . TYR A 1 565 ? -13.620 -0.763 18.135 1.00 72.12 565 TYR A C 1
ATOM 4734 O O . TYR A 1 565 ? -12.578 -0.170 18.363 1.00 72.12 565 TYR A O 1
ATOM 4742 N N . CYS A 1 566 ? -14.620 -0.150 17.498 1.00 68.06 566 CYS A N 1
ATOM 4743 C CA . CYS A 1 566 ? -14.477 1.179 16.884 1.00 68.06 566 CYS A CA 1
ATOM 4744 C C . CYS A 1 566 ? -15.337 2.272 17.549 1.00 68.06 566 CYS A C 1
ATOM 4746 O O . CYS A 1 566 ? -15.478 3.352 16.968 1.00 68.06 566 CYS A O 1
ATOM 4748 N N . ASN A 1 567 ? -15.918 2.011 18.728 1.00 64.12 567 ASN A N 1
ATOM 4749 C CA . ASN A 1 567 ? -16.806 2.953 19.429 1.00 64.12 567 ASN A CA 1
ATOM 4750 C C . ASN A 1 567 ? -16.077 4.165 20.031 1.00 64.12 567 ASN A C 1
ATOM 4752 O O . ASN A 1 567 ? -16.672 5.235 20.107 1.00 64.12 567 ASN A O 1
ATOM 4756 N N . GLN A 1 568 ? -14.822 4.011 20.467 1.00 59.62 568 GLN A N 1
ATOM 4757 C CA . GLN A 1 568 ? -14.067 5.093 21.121 1.00 59.62 568 GLN A CA 1
ATOM 4758 C C . GLN A 1 568 ? -12.973 5.702 20.234 1.00 59.62 568 GLN A C 1
ATOM 4760 O O . GLN A 1 568 ? -12.540 6.816 20.509 1.00 59.62 568 GLN A O 1
ATOM 4765 N N . GLY A 1 569 ? -12.577 5.030 19.142 1.00 61.25 569 GLY A N 1
ATOM 4766 C CA . GLY A 1 569 ? -11.609 5.574 18.179 1.00 61.25 569 GLY A CA 1
ATOM 4767 C C . GLY A 1 569 ? -10.280 5.964 18.829 1.00 61.25 569 GLY A C 1
ATOM 4768 O O . GLY A 1 569 ? -9.717 7.004 18.509 1.00 61.25 569 GLY A O 1
ATOM 4769 N N . ASP A 1 570 ? -9.802 5.166 19.781 1.00 66.62 570 ASP A N 1
ATOM 4770 C CA . ASP A 1 570 ? -8.648 5.489 20.614 1.00 66.62 570 ASP A CA 1
ATOM 4771 C C . ASP A 1 570 ? -7.513 4.462 20.465 1.00 66.62 570 ASP A C 1
ATOM 4773 O O . ASP A 1 570 ? -7.624 3.442 19.780 1.00 66.62 570 ASP A O 1
ATOM 4777 N N . LEU A 1 571 ? -6.373 4.737 21.100 1.00 66.88 571 LEU A N 1
ATOM 4778 C CA . LEU A 1 571 ? -5.218 3.835 21.065 1.00 66.88 571 LEU A CA 1
ATOM 4779 C C . LEU A 1 571 ? -5.526 2.472 21.714 1.00 66.88 571 LEU A C 1
ATOM 4781 O O . LEU A 1 571 ? -4.965 1.460 21.294 1.00 66.88 571 LEU A O 1
ATOM 4785 N N . CYS A 1 572 ? -6.442 2.425 22.689 1.00 65.44 572 CYS A N 1
ATOM 4786 C CA . CYS A 1 572 ? -6.894 1.185 23.325 1.00 65.44 572 CYS A CA 1
ATOM 4787 C C . CYS A 1 572 ? -7.590 0.258 22.320 1.00 65.44 572 CYS A C 1
ATOM 4789 O O . CYS A 1 572 ? -7.336 -0.946 22.310 1.00 65.44 572 CYS A O 1
ATOM 4791 N N . SER A 1 573 ? -8.404 0.829 21.432 1.00 68.12 573 SER A N 1
ATOM 4792 C CA . SER A 1 573 ? -9.092 0.118 20.351 1.00 68.12 573 SER A CA 1
ATOM 4793 C C . SER A 1 573 ? -8.109 -0.558 19.383 1.00 68.12 573 SER A C 1
ATOM 4795 O O . SER A 1 573 ? -8.304 -1.712 18.997 1.00 68.12 573 SER A O 1
ATOM 4797 N N . ILE A 1 574 ? -7.003 0.117 19.034 1.00 70.62 574 ILE A N 1
ATOM 4798 C CA . ILE A 1 574 ? -5.913 -0.491 18.245 1.00 70.62 574 ILE A CA 1
ATOM 4799 C C . ILE A 1 574 ? -5.297 -1.653 19.018 1.00 70.62 574 ILE A C 1
ATOM 4801 O O . ILE A 1 574 ? -5.077 -2.721 18.452 1.00 70.62 574 ILE A O 1
ATOM 4805 N N . GLY A 1 575 ? -5.050 -1.430 20.313 1.00 63.69 575 GLY A N 1
ATOM 4806 C CA . GLY A 1 575 ? -4.558 -2.428 21.252 1.00 63.69 575 GLY A CA 1
ATOM 4807 C C . GLY A 1 575 ? -5.314 -3.754 21.127 1.00 63.69 575 GLY A C 1
ATOM 4808 O O . GLY A 1 575 ? -4.765 -4.805 20.801 1.00 63.69 575 GLY A O 1
ATOM 4809 N N . GLN A 1 576 ? -6.627 -3.667 21.304 1.00 67.00 576 GLN A N 1
ATOM 4810 C CA . GLN A 1 576 ? -7.533 -4.810 21.257 1.00 67.00 576 GLN A CA 1
ATOM 4811 C C . GLN A 1 576 ? -7.551 -5.493 19.883 1.00 67.00 576 GLN A C 1
ATOM 4813 O O . GLN A 1 576 ? -7.429 -6.714 19.812 1.00 67.00 576 GLN A O 1
ATOM 4818 N N . ILE A 1 577 ? -7.633 -4.725 18.788 1.00 70.56 577 ILE A N 1
ATOM 4819 C CA . ILE A 1 577 ? -7.625 -5.285 17.425 1.00 70.56 577 ILE A CA 1
ATOM 4820 C C . ILE A 1 577 ? -6.336 -6.060 17.151 1.00 70.56 577 ILE A C 1
ATOM 4822 O O . ILE A 1 577 ? -6.386 -7.149 16.583 1.00 70.56 577 ILE A O 1
ATOM 4826 N N . LEU A 1 578 ? -5.177 -5.513 17.525 1.00 66.44 578 LEU A N 1
ATOM 4827 C CA . LEU A 1 578 ? -3.887 -6.137 17.230 1.00 66.44 578 LEU A CA 1
ATOM 4828 C C . LEU A 1 578 ? -3.658 -7.409 18.048 1.00 66.44 578 LEU A C 1
ATOM 4830 O O . LEU A 1 578 ? -3.154 -8.391 17.494 1.00 66.44 578 LEU A O 1
ATOM 4834 N N . ARG A 1 579 ? -4.077 -7.423 19.320 1.00 63.69 579 ARG A N 1
ATOM 4835 C CA . ARG A 1 579 ? -4.071 -8.629 20.159 1.00 63.69 579 ARG A CA 1
ATOM 4836 C C . ARG A 1 579 ? -4.930 -9.727 19.533 1.00 63.69 579 ARG A C 1
ATOM 4838 O O . ARG A 1 579 ? -4.437 -10.820 19.255 1.00 63.69 579 ARG A O 1
ATOM 4845 N N . ASP A 1 580 ? -6.179 -9.406 19.213 1.00 65.38 580 ASP A N 1
ATOM 4846 C CA . ASP A 1 580 ? -7.152 -10.391 18.741 1.00 65.38 580 ASP A CA 1
ATOM 4847 C C . ASP A 1 580 ? -6.814 -10.882 17.312 1.00 65.38 580 ASP A C 1
ATOM 4849 O O . ASP A 1 580 ? -6.933 -12.073 17.000 1.00 65.38 580 ASP A O 1
ATOM 4853 N N . MET A 1 581 ? -6.274 -10.001 16.458 1.00 65.38 581 MET A N 1
ATOM 4854 C CA . MET A 1 581 ? -5.701 -10.356 15.153 1.00 65.38 581 MET A CA 1
ATOM 4855 C C . MET A 1 581 ? -4.473 -11.274 15.292 1.00 65.38 581 MET A C 1
ATOM 4857 O O . MET A 1 581 ? -4.287 -12.190 14.481 1.00 65.38 581 MET A O 1
ATOM 4861 N N . GLY A 1 582 ? -3.624 -11.043 16.298 1.00 58.34 582 GLY A N 1
ATOM 4862 C CA . GLY A 1 582 ? -2.461 -11.875 16.609 1.00 58.34 582 GLY A CA 1
ATOM 4863 C C . GLY A 1 582 ? -2.850 -13.276 17.079 1.00 58.34 582 GLY A C 1
ATOM 4864 O O . GLY A 1 582 ? -2.311 -14.271 16.587 1.00 58.34 5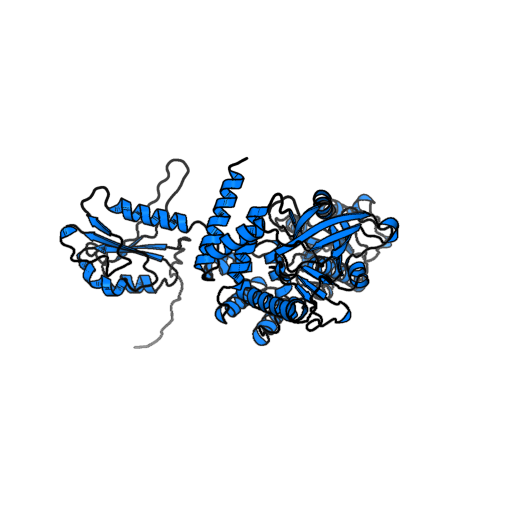82 GLY A O 1
ATOM 4865 N N . ASP A 1 583 ? -3.836 -13.375 17.966 1.00 48.78 583 ASP A N 1
ATOM 4866 C CA . ASP A 1 583 ? -4.336 -14.654 18.470 1.00 48.78 583 ASP A CA 1
ATOM 4867 C C . ASP A 1 583 ? -5.071 -15.465 17.398 1.00 48.78 583 ASP A C 1
ATOM 4869 O O . ASP A 1 583 ? -4.947 -16.693 17.357 1.00 48.78 583 ASP A O 1
ATOM 4873 N N . TYR A 1 584 ? -5.752 -14.798 16.461 1.00 51.19 584 TYR A N 1
ATOM 4874 C CA . TYR A 1 584 ? -6.312 -15.460 15.284 1.00 51.19 584 TYR A CA 1
ATOM 4875 C C . TYR A 1 584 ? -5.223 -16.130 14.429 1.00 51.19 584 TYR A C 1
ATOM 4877 O O . TYR A 1 584 ? -5.354 -17.302 14.070 1.00 51.19 584 TYR A O 1
ATOM 4885 N N . LYS A 1 585 ? -4.110 -15.429 14.149 1.00 50.06 585 LYS A N 1
ATOM 4886 C CA . LYS A 1 585 ? -2.978 -15.997 13.389 1.00 50.06 585 LYS A CA 1
ATOM 4887 C C . LYS A 1 585 ? -2.385 -17.230 14.080 1.00 50.06 585 LYS A C 1
ATOM 4889 O O . LYS A 1 585 ? -2.069 -18.208 13.406 1.00 50.06 585 LYS A O 1
ATOM 4894 N N . LYS A 1 586 ? -2.268 -17.214 15.414 1.00 41.38 586 LYS A N 1
ATOM 4895 C CA . LYS A 1 586 ? -1.779 -18.368 16.193 1.00 41.38 586 LYS A CA 1
ATOM 4896 C C . LYS A 1 586 ? -2.711 -19.577 16.066 1.00 41.38 586 LYS A C 1
ATOM 4898 O O . LYS A 1 586 ? -2.232 -20.680 15.827 1.00 41.38 586 LYS A O 1
ATOM 4903 N N . LYS A 1 587 ? -4.031 -19.375 16.175 1.00 37.69 587 LYS A N 1
ATOM 4904 C CA . LYS A 1 587 ? -5.029 -20.453 16.037 1.00 37.69 587 LYS A CA 1
ATOM 4905 C C . LYS A 1 587 ? -5.046 -21.061 14.634 1.00 37.69 587 LYS A C 1
ATOM 4907 O O . LYS A 1 587 ? -5.168 -22.271 14.516 1.00 37.69 587 LYS A O 1
ATOM 4912 N N . GLN A 1 588 ? -4.877 -20.254 13.586 1.00 37.12 588 GLN A N 1
ATOM 4913 C CA . GLN A 1 588 ? -4.833 -20.745 12.203 1.00 37.12 588 GLN A CA 1
ATOM 4914 C C . GLN A 1 588 ? -3.602 -21.629 11.931 1.00 37.12 588 GLN A C 1
ATOM 4916 O O . GLN A 1 588 ? -3.704 -22.617 11.209 1.00 37.12 588 GLN A O 1
ATOM 4921 N N . ASN A 1 589 ? -2.461 -21.314 12.552 1.00 33.94 589 ASN A N 1
ATOM 4922 C CA . ASN A 1 589 ? -1.231 -22.104 12.434 1.00 33.94 589 ASN A CA 1
ATOM 4923 C C . ASN A 1 589 ? -1.237 -23.388 13.282 1.00 33.94 589 ASN A C 1
ATOM 4925 O O . ASN A 1 589 ? -0.416 -24.262 13.044 1.00 33.94 589 ASN A O 1
ATOM 4929 N N . ALA A 1 590 ? -2.137 -23.508 14.262 1.00 30.03 590 ALA A N 1
ATOM 4930 C CA . ALA A 1 590 ? -2.259 -24.688 15.123 1.00 30.03 590 ALA A CA 1
ATOM 4931 C C . ALA A 1 590 ? -3.138 -25.809 14.523 1.00 30.03 590 ALA A C 1
ATOM 4933 O O . ALA A 1 590 ? -3.320 -26.843 15.158 1.00 30.03 590 ALA A O 1
ATOM 4934 N N . VAL A 1 591 ? -3.714 -25.594 13.333 1.00 28.47 591 VAL A N 1
ATOM 4935 C CA . VAL A 1 591 ? -4.643 -26.522 12.652 1.00 28.47 591 VAL A CA 1
ATOM 4936 C C . VAL A 1 591 ? -3.965 -27.263 11.477 1.00 28.47 591 VAL A C 1
ATOM 4938 O O . VAL A 1 591 ? -4.642 -27.941 10.708 1.00 28.47 591 VAL A O 1
ATOM 4941 N N . PHE A 1 592 ? -2.635 -27.183 11.349 1.00 26.75 592 PHE A N 1
ATOM 4942 C CA . PHE A 1 592 ? -1.850 -27.919 10.349 1.00 26.75 592 PHE A CA 1
ATOM 4943 C C . PHE A 1 592 ? -0.866 -28.894 10.985 1.00 26.75 592 PHE A C 1
ATOM 4945 O O . PHE A 1 592 ? -0.160 -28.477 11.932 1.00 26.75 592 PHE A O 1
#

Secondary structure (DSSP, 8-state):
----------S------PPPS-SEEEEEE-TTS-TTS---------BTTB------EEEES-HHHHHHHHHH-TT-EEEEEEEGGGGGGHHHHTT-TTEEEEEEEESSGGG----TTT-TTEEEEEETTSTTTTHHHHHHHHHHHHHHTT-----HHHHHHHHHHT----S-SEEEEEE--SS-------HHHHTT-S-EEEESSHHHHHHHHHSS---EEEEEE--S-HHHHHHHHTT-TTEEEEEEE-S-GGG----GGGTTTEEEEES-HHHHHHHHHHHHHHHHHHHHT------SSSS--SEEETTTSHHHHHHHHHHHHHHTTS---HHHHHHHHHHHHHHTTT-HHHHHHHHHHHHH--GGGHHHHHHSSSHHHHHHHHHHHTT-HHHHHHTHHHHHHHHHHHHHHHIIIIIIS---S--PPEEEEEEEEEHHHHHHHHTTTTSEEEESS-EEEES-HHHHHHHTT--TT--BTTEEEEEEEEE--S-GGG--S-EEE-TTT-S-GGG-EEEEPTT-EEEEEEEEE-TTTTSSEEEEEEEPPPPHHHHHHHHHHHHHHSSS-SHHHHHHHHHHHHHHHHHHHTT-

pLDDT: mean 71.05, std 18.74, range [21.77, 96.81]